Protein AF-0000000080697663 (afdb_homodimer)

Radius of gyration: 27.08 Å; Cα contacts (8 Å, |Δi|>4): 1564; chains: 2; bounding box: 66×69×66 Å

pLDDT: mean 91.9, std 8.06, range [29.05, 97.81]

InterPro domains:
  IPR003439 ABC transporter-like, ATP-binding domain [PF00005] (24-165)
  IPR003439 ABC transporter-like, ATP-binding domain [PS50893] (8-238)
  IPR003593 AAA+ ATPase domain [SM00382] (32-215)
  IPR008995 Molybdate/tungstate binding, C-terminal [SSF50331] (243-348)
  IPR013611 Transport-associated OB, type 2 [PF08402] (277-327)
  IPR015853 ABC transporter, ferric cation import, FbpC [cd03259] (8-218)
  IPR017871 ABC transporter-like, conserved site [PS00211] (138-152)
  IPR027417 P-loop containing nucleoside triphosphate hydrolase [G3DSA:3.40.50.300] (1-223)
  IPR027417 P-loop containing nucleoside triphosphate hydrolase [SSF52540] (8-246)
  IPR050093 ABC Transporter, Small Molecule Importer [PTHR42781] (4-334)

Secondary structure (DSSP, 8-state):
---TTEEEEEEEEEEEETTEEEEEEEEEEEETT-EEEEE--TTSSHHHHHHHHHTSS--SEEEEEETTEE-TT--GGGTTEEEE-TTTT--TTSBHHHHHHHHHHHTT--HHHHHHHHHHHHHHTT-TT-TT-BGGGS-HHHHHHHHHHHHHTT--SEEEEESTTTTS-HHHHHHHHHHHHHHHHHHT-EEEEEES-HHHHHHH-SEEEEEETTEEEEEE-HHHHHHS-SBHHHHHHHS--EEEEEEEETTEEEETTEEEE-TTGGGG-PPSEEEEEEE-GGGEEEESS--GGGEEEEEEEEE-SSSEEEEEEETTEEEEEEE-GGG--TT--EEEEEE-GGGEEEEETTSB----/---TTEEEEEEEEEEEETTEEEEEEEEEEEETT-EEEEE--TTSSHHHHHHHHHTSS--SEEEEEETTEE-TT--GGGTTEEEE-TTTT--TTSBHHHHHHHHHHHTT--HHHHHHHHHHHHHHTT-TT-TT-BGGGS-HHHHHHHHHHHHHTT--SEEEEESTTTTS-HHHHHHHHHHHHHHHHHHT-EEEEEES-HHHHHHH-SEEEEEETTEEEEEE-HHHHHHS-SBHHHHHHHS--EEEEEEEETTEEEETTEEEE-TTGGGG---SEEEEEEE-GGGEEEESS--GGGEEEEEEEEE-SSSEEEEEEETTEEEEEEE-GGG--TT--EEEEEE-GGGEEEEETTSB----

Structure (mmCIF, N/CA/C/O backbone):
data_AF-0000000080697663-model_v1
#
loop_
_entity.id
_entity.type
_entity.pdbx_description
1 polymer 'ABC transporter, ATP-binding protein'
#
loop_
_atom_site.group_PDB
_atom_site.id
_atom_site.type_symbol
_atom_site.label_atom_id
_atom_site.label_alt_id
_atom_site.label_comp_id
_atom_site.label_asym_id
_atom_site.label_entity_id
_atom_site.label_seq_id
_atom_site.pdbx_PDB_ins_code
_atom_site.Cartn_x
_atom_site.Cartn_y
_atom_site.Cartn_z
_atom_site.occupancy
_atom_site.B_iso_or_equiv
_atom_site.auth_seq_id
_atom_site.auth_comp_id
_atom_site.auth_asym_id
_atom_site.auth_atom_id
_atom_site.pdbx_PDB_model_num
ATOM 1 N N . MET A 1 1 ? 0.959 31.594 24.047 1 29.27 1 MET A N 1
ATOM 2 C CA . MET A 1 1 ? 1.292 32.094 22.719 1 29.27 1 MET A CA 1
ATOM 3 C C . MET A 1 1 ? 0.349 31.531 21.672 1 29.27 1 MET A C 1
ATOM 5 O O . MET A 1 1 ? 0.361 30.328 21.406 1 29.27 1 MET A O 1
ATOM 9 N N . GLN A 1 2 ? -0.868 31.859 21.656 1 39.97 2 GLN A N 1
ATOM 10 C CA . GLN A 1 2 ? -1.987 31.656 20.75 1 39.97 2 GLN A CA 1
ATOM 11 C C . GLN A 1 2 ? -1.514 31.625 19.297 1 39.97 2 GLN A C 1
ATOM 13 O O . GLN A 1 2 ? -0.985 32.625 18.797 1 39.97 2 GLN A O 1
ATOM 18 N N . ASN A 1 3 ? -0.939 30.609 18.859 1 46.53 3 ASN A N 1
ATOM 19 C CA . ASN A 1 3 ? -0.309 30.609 17.547 1 46.53 3 ASN A CA 1
ATOM 20 C C . ASN A 1 3 ? -1.198 31.266 16.5 1 46.53 3 ASN A C 1
ATOM 22 O O . ASN A 1 3 ? -2.23 30.719 16.109 1 46.53 3 ASN A O 1
ATOM 26 N N . GLU A 1 4 ? -1.3 32.562 16.516 1 53.34 4 GLU A N 1
ATOM 27 C CA . GLU A 1 4 ? -1.94 33.469 15.578 1 53.34 4 GLU A CA 1
ATOM 28 C C . GLU A 1 4 ? -2.043 32.875 14.188 1 53.34 4 GLU A C 1
ATOM 30 O O . GLU A 1 4 ? -2.943 33.188 13.414 1 53.34 4 GLU A O 1
ATOM 35 N N . GLN A 1 5 ? -1.287 31.797 13.875 1 70 5 GLN A N 1
ATOM 36 C CA . GLN A 1 5 ? -1.216 31.281 12.508 1 70 5 GLN A CA 1
ATOM 37 C C . GLN A 1 5 ? -1.986 29.984 12.367 1 70 5 GLN A C 1
ATOM 39 O O . GLN A 1 5 ? -2.182 29.484 11.258 1 70 5 GLN A O 1
ATOM 44 N N . ALA A 1 6 ? -2.652 29.609 13.461 1 86.56 6 ALA A N 1
ATOM 45 C CA . ALA A 1 6 ? -3.391 28.344 13.367 1 86.56 6 ALA A CA 1
ATOM 46 C C . ALA A 1 6 ? -4.824 28.594 12.898 1 86.56 6 ALA A C 1
ATOM 48 O O . ALA A 1 6 ? -5.496 29.5 13.391 1 86.56 6 ALA A O 1
ATOM 49 N N . PHE A 1 7 ? -5.211 27.922 11.945 1 93.06 7 PHE A N 1
ATOM 50 C CA . PHE A 1 7 ? -6.527 28.062 11.328 1 93.06 7 PHE A CA 1
ATOM 51 C C . PHE A 1 7 ? -7.527 27.109 11.977 1 93.06 7 PHE A C 1
ATOM 53 O O . PHE A 1 7 ? -8.68 27.469 12.211 1 93.06 7 PHE A O 1
ATOM 60 N N . LEU A 1 8 ? -7.125 25.922 12.305 1 95.25 8 LEU A N 1
ATOM 61 C CA . LEU A 1 8 ? -7.895 24.906 13.023 1 95.25 8 LEU A CA 1
ATOM 62 C C . LEU A 1 8 ? -7.199 24.516 14.32 1 95.25 8 LEU A C 1
ATOM 64 O O . LEU A 1 8 ? -6.023 24.141 14.312 1 95.25 8 LEU A O 1
ATOM 68 N N . VAL A 1 9 ? -7.988 24.672 15.445 1 96.19 9 VAL A N 1
ATOM 69 C CA . VAL A 1 9 ? -7.367 24.406 16.734 1 96.19 9 VAL A CA 1
ATOM 70 C C . VAL A 1 9 ? -8.281 23.531 17.594 1 96.19 9 VAL A C 1
ATOM 72 O O . VAL A 1 9 ? -9.469 23.828 17.75 1 96.19 9 VAL A O 1
ATOM 75 N N . LEU A 1 10 ? -7.801 22.438 17.984 1 96.31 10 LEU A N 1
ATOM 76 C CA . LEU A 1 10 ? -8.398 21.656 19.047 1 96.31 10 LEU A CA 1
ATOM 77 C C . LEU A 1 10 ? -7.676 21.891 20.375 1 96.31 10 LEU A C 1
ATOM 79 O O . LEU A 1 10 ? -6.469 21.656 20.469 1 96.31 10 LEU A O 1
ATOM 83 N N . LYS A 1 11 ? -8.414 22.344 21.344 1 96.5 11 LYS A N 1
ATOM 84 C CA . LYS A 1 11 ? -7.844 22.672 22.656 1 96.5 11 LYS A CA 1
ATOM 85 C C . LYS A 1 11 ? -8.305 21.688 23.719 1 96.5 11 LYS A C 1
ATOM 87 O O . LYS A 1 11 ? -9.461 21.734 24.141 1 96.5 11 LYS A O 1
ATOM 92 N N . ASP A 1 12 ? -7.387 20.906 24.172 1 96.69 12 ASP A N 1
ATOM 93 C CA . ASP A 1 12 ? -7.613 19.984 25.281 1 96.69 12 ASP A CA 1
ATOM 94 C C . ASP A 1 12 ? -8.867 19.141 25.031 1 96.69 12 ASP A C 1
ATOM 96 O O . ASP A 1 12 ? -9.734 19.062 25.906 1 96.69 12 ASP A O 1
ATOM 100 N N . VAL A 1 13 ? -8.953 18.594 23.938 1 96.38 13 VAL A N 1
ATOM 101 C CA . VAL A 1 13 ? -10.156 17.891 23.531 1 96.38 13 VAL A CA 1
ATOM 102 C C . VAL A 1 13 ? -10.109 16.453 24.016 1 96.38 13 VAL A C 1
ATOM 104 O O . VAL A 1 13 ? -9.094 15.773 23.875 1 96.38 13 VAL A O 1
ATOM 107 N N . THR A 1 14 ? -11.156 16.031 24.641 1 96.94 14 THR A N 1
ATOM 108 C CA . THR A 1 14 ? -11.344 14.656 25.078 1 96.94 14 THR A CA 1
ATOM 109 C C . THR A 1 14 ? -12.648 14.086 24.516 1 96.94 14 THR A C 1
ATOM 111 O O . THR A 1 14 ? -13.656 14.789 24.453 1 96.94 14 THR A O 1
ATOM 114 N N . LYS A 1 15 ? -12.602 12.875 24.016 1 96.5 15 LYS A N 1
ATOM 115 C CA . LYS A 1 15 ? -13.797 12.172 23.562 1 96.5 15 LYS A CA 1
ATOM 116 C C . LYS A 1 15 ? -13.867 10.766 24.156 1 96.5 15 LYS A C 1
ATOM 118 O O . LYS A 1 15 ? -12.93 9.977 24 1 96.5 15 LYS A O 1
ATOM 123 N N . SER A 1 16 ? -14.883 10.531 24.812 1 94.88 16 SER A N 1
ATOM 124 C CA . SER A 1 16 ? -15.156 9.211 25.375 1 94.88 16 SER A CA 1
ATOM 125 C C . SER A 1 16 ? -16.484 8.656 24.875 1 94.88 16 SER A C 1
ATOM 127 O O . SER A 1 16 ? -17.422 9.406 24.641 1 94.88 16 SER A O 1
ATOM 129 N N . PHE A 1 17 ? -16.453 7.406 24.625 1 91 17 PHE A N 1
ATOM 130 C CA . PHE A 1 17 ? -17.672 6.66 24.375 1 91 17 PHE A CA 1
ATOM 131 C C . PHE A 1 17 ? -17.984 5.723 25.547 1 91 17 PHE A C 1
ATOM 133 O O . PHE A 1 17 ? -17.344 4.68 25.688 1 91 17 PHE A O 1
ATOM 140 N N . GLY A 1 18 ? -18.906 6.07 26.266 1 90.19 18 GLY A N 1
ATOM 141 C CA . GLY A 1 18 ? -19.094 5.344 27.516 1 90.19 18 GLY A CA 1
ATOM 142 C C . GLY A 1 18 ? -17.891 5.438 28.438 1 90.19 18 GLY A C 1
ATOM 143 O O . GLY A 1 18 ? -17.453 6.539 28.781 1 90.19 18 GLY A O 1
ATOM 144 N N . LYS A 1 19 ? -17.375 4.23 28.703 1 89.06 19 LYS A N 1
ATOM 145 C CA . LYS A 1 19 ? -16.234 4.184 29.625 1 89.06 19 LYS A CA 1
ATOM 146 C C . LYS A 1 19 ? -14.914 4.207 28.859 1 89.06 19 LYS A C 1
ATOM 148 O O . LYS A 1 19 ? -13.852 4.367 29.469 1 89.06 19 LYS A O 1
ATOM 153 N N . THR A 1 20 ? -14.969 4.18 27.609 1 88.75 20 THR A N 1
ATOM 154 C CA . THR A 1 20 ? -13.742 4.086 26.812 1 88.75 20 THR A CA 1
ATOM 155 C C . THR A 1 20 ? -13.305 5.465 26.328 1 88.75 20 THR A C 1
ATOM 157 O O . THR A 1 20 ? -14.055 6.145 25.625 1 88.75 20 THR A O 1
ATOM 160 N N . VAL A 1 21 ? -12.148 5.871 26.75 1 91.94 21 VAL A N 1
ATOM 161 C CA . VAL A 1 21 ? -11.578 7.133 26.281 1 91.94 21 VAL A CA 1
ATOM 162 C C . VAL A 1 21 ? -10.852 6.914 24.969 1 91.94 21 VAL A C 1
ATOM 164 O O . VAL A 1 21 ? -9.875 6.168 24.906 1 91.94 21 VAL A O 1
ATOM 167 N N . VAL A 1 22 ? -11.297 7.562 23.906 1 91.12 22 VAL A N 1
ATOM 168 C CA . VAL A 1 22 ? -10.734 7.387 22.578 1 91.12 22 VAL A CA 1
ATOM 169 C C . VAL A 1 22 ? -9.727 8.5 22.297 1 91.12 22 VAL A C 1
ATOM 171 O O . VAL A 1 22 ? -8.68 8.258 21.688 1 91.12 22 VAL A O 1
ATOM 174 N N . ILE A 1 23 ? -10.094 9.68 22.641 1 94.56 23 ILE A N 1
ATOM 175 C CA . ILE A 1 23 ? -9.211 10.836 22.547 1 94.56 23 ILE A CA 1
ATOM 176 C C . ILE A 1 23 ? -8.961 11.406 23.938 1 94.56 23 ILE A C 1
ATOM 178 O O . ILE A 1 23 ? -9.898 11.664 24.688 1 94.56 23 ILE A O 1
ATOM 182 N N . ASP A 1 24 ? -7.672 11.547 24.25 1 94.69 24 ASP A N 1
ATOM 183 C CA . ASP A 1 24 ? -7.309 11.922 25.609 1 94.69 24 ASP A CA 1
ATOM 184 C C . ASP A 1 24 ? -6.547 13.242 25.641 1 94.69 24 ASP A C 1
ATOM 186 O O . ASP A 1 24 ? -5.332 13.273 25.438 1 94.69 24 ASP A O 1
ATOM 190 N N . HIS A 1 25 ? -7.234 14.375 26 1 94.31 25 HIS A N 1
ATOM 191 C CA . HIS A 1 25 ? -6.668 15.711 26.172 1 94.31 25 HIS A CA 1
ATOM 192 C C . HIS A 1 25 ? -5.773 16.094 25 1 94.31 25 HIS A C 1
ATOM 194 O O . HIS A 1 25 ? -4.605 16.438 25.203 1 94.31 25 HIS A O 1
ATOM 200 N N . LEU A 1 26 ? -6.363 16.078 23.859 1 94.56 26 LEU A N 1
ATOM 201 C CA . LEU A 1 26 ? -5.613 16.297 22.625 1 94.56 26 LEU A CA 1
ATOM 202 C C . LEU A 1 26 ? -5.551 17.781 22.281 1 94.56 26 LEU A C 1
ATOM 204 O O . LEU A 1 26 ? -6.566 18.484 22.328 1 94.56 26 LEU A O 1
ATOM 208 N N . ASP A 1 27 ? -4.332 18.281 22.062 1 95.12 27 ASP A N 1
ATOM 209 C CA . ASP A 1 27 ? -4.086 19.609 21.5 1 95.12 27 ASP A CA 1
ATOM 210 C C . ASP A 1 27 ? -3.555 19.516 20.078 1 95.12 27 ASP A C 1
ATOM 212 O O . ASP A 1 27 ? -2.529 18.875 19.828 1 95.12 27 ASP A O 1
ATOM 216 N N . LEU A 1 28 ? -4.293 20.156 19.203 1 94.12 28 LEU A N 1
ATOM 217 C CA . LEU A 1 28 ? -3.916 20.094 17.797 1 94.12 28 LEU A CA 1
ATOM 218 C C . LEU A 1 28 ? -4.102 21.453 17.125 1 94.12 28 LEU A C 1
ATOM 220 O O . LEU A 1 28 ? -5.09 22.141 17.375 1 94.12 28 LEU A O 1
ATOM 224 N N . ALA A 1 29 ? -3.141 21.859 16.344 1 94.5 29 ALA A N 1
ATOM 225 C CA . ALA A 1 29 ? -3.223 23.094 15.586 1 94.5 29 ALA A CA 1
ATOM 226 C C . ALA A 1 29 ? -2.785 22.875 14.141 1 94.5 29 ALA A C 1
ATOM 228 O O . ALA A 1 29 ? -1.763 22.234 13.883 1 94.5 29 ALA A O 1
ATOM 229 N N . ILE A 1 30 ? -3.594 23.375 13.258 1 95 30 ILE A N 1
ATOM 230 C CA . ILE A 1 30 ? -3.301 23.312 11.836 1 95 30 ILE A CA 1
ATOM 231 C C . ILE A 1 30 ? -3.205 24.719 11.266 1 95 30 ILE A C 1
ATOM 233 O O . ILE A 1 30 ? -4.078 25.562 11.516 1 95 30 ILE A O 1
ATOM 237 N N . GLU A 1 31 ? -2.164 24.938 10.477 1 95 31 GLU A N 1
ATOM 238 C CA . GLU A 1 31 ? -1.932 26.266 9.898 1 95 31 GLU A CA 1
ATOM 239 C C . GLU A 1 31 ? -2.781 26.484 8.656 1 95 31 GLU A C 1
ATOM 241 O O . GLU A 1 31 ? -3.084 25.531 7.93 1 95 31 GLU A O 1
ATOM 246 N N . ARG A 1 32 ? -3.055 27.719 8.43 1 94.88 32 ARG A N 1
ATOM 247 C CA . ARG A 1 32 ? -3.852 28.094 7.266 1 94.88 32 ARG A CA 1
ATOM 248 C C . ARG A 1 32 ? -3.143 27.719 5.973 1 94.88 32 ARG A C 1
ATOM 250 O O . ARG A 1 32 ? -1.932 27.906 5.844 1 94.88 32 ARG A O 1
ATOM 257 N N . GLY A 1 33 ? -3.855 27.094 5.125 1 94.88 33 GLY A N 1
ATOM 258 C CA . GLY A 1 33 ? -3.369 26.828 3.779 1 94.88 33 GLY A CA 1
ATOM 259 C C . GLY A 1 33 ? -2.416 25.656 3.713 1 94.88 33 GLY A C 1
ATOM 260 O O . GLY A 1 33 ? -1.764 25.422 2.691 1 94.88 33 GLY A O 1
ATOM 261 N N . THR A 1 34 ? -2.369 24.859 4.793 1 95.88 34 THR A N 1
ATOM 262 C CA . THR A 1 34 ? -1.441 23.734 4.816 1 95.88 34 THR A CA 1
ATOM 263 C C . THR A 1 34 ? -2.197 22.406 4.777 1 95.88 34 THR A C 1
ATOM 265 O O . THR A 1 34 ? -3.402 22.375 5.035 1 95.88 34 THR A O 1
ATOM 268 N N . MET A 1 35 ? -1.467 21.422 4.336 1 96.81 35 MET A N 1
ATOM 269 C CA . MET A 1 35 ? -1.946 20.031 4.395 1 96.81 35 MET A CA 1
ATOM 270 C C . MET A 1 35 ? -1.342 19.297 5.582 1 96.81 35 MET A C 1
ATOM 272 O O . MET A 1 35 ? -0.139 19.031 5.609 1 96.81 35 MET A O 1
ATOM 276 N N . THR A 1 36 ? -2.188 19.031 6.555 1 97.06 36 THR A N 1
ATOM 277 C CA . THR A 1 36 ? -1.752 18.25 7.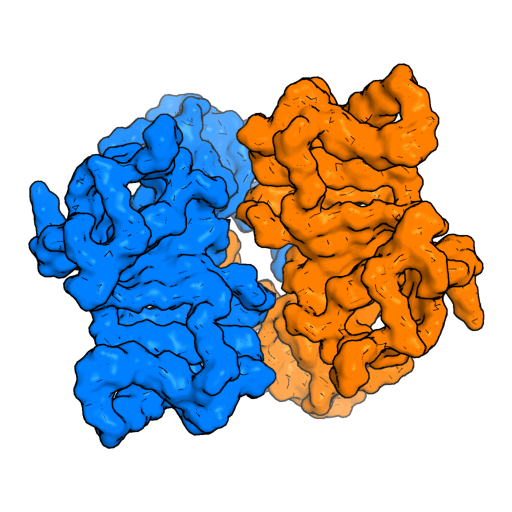715 1 97.06 36 THR A CA 1
ATOM 278 C C . THR A 1 36 ? -2.35 16.859 7.688 1 97.06 36 THR A C 1
ATOM 280 O O . THR A 1 36 ? -3.549 16.688 7.453 1 97.06 36 THR A O 1
ATOM 283 N N . THR A 1 37 ? -1.52 15.844 7.914 1 97.06 37 THR A N 1
ATOM 284 C CA . THR A 1 37 ? -1.982 14.461 7.895 1 97.06 37 THR A CA 1
ATOM 285 C C . THR A 1 37 ? -1.976 13.867 9.305 1 97.06 37 THR A C 1
ATOM 287 O O . THR A 1 37 ? -1.004 14.031 10.039 1 97.06 37 THR A O 1
ATOM 290 N N . LEU A 1 38 ? -3.076 13.344 9.648 1 96.06 38 LEU A N 1
ATOM 291 C CA . LEU A 1 38 ? -3.152 12.492 10.828 1 96.06 38 LEU A CA 1
ATOM 292 C C . LEU A 1 38 ? -2.848 11.047 10.477 1 96.06 38 LEU A C 1
ATOM 294 O O . LEU A 1 38 ? -3.594 10.414 9.719 1 96.06 38 LEU A O 1
ATOM 298 N N . LEU A 1 39 ? -1.773 10.586 11.023 1 94.25 39 LEU A N 1
ATOM 299 C CA . LEU A 1 39 ? -1.293 9.234 10.742 1 94.25 39 LEU A CA 1
ATOM 300 C C . LEU A 1 39 ? -1.268 8.391 12.016 1 94.25 39 LEU A C 1
ATOM 302 O O . LEU A 1 39 ? -0.944 8.898 13.094 1 94.25 39 LEU A O 1
ATOM 306 N N . GLY A 1 40 ? -1.616 7.164 11.922 1 89.56 40 GLY A N 1
ATOM 307 C CA . GLY A 1 40 ? -1.618 6.254 13.055 1 89.56 40 GLY A CA 1
ATOM 308 C C . GLY A 1 40 ? -2.232 4.902 12.742 1 89.56 40 GLY A C 1
ATOM 309 O O . GLY A 1 40 ? -2.83 4.723 11.68 1 89.56 40 GLY A O 1
ATOM 310 N N . PRO A 1 41 ? -2.02 3.99 13.672 1 84.44 41 PRO A N 1
ATOM 311 C CA . PRO A 1 41 ? -2.613 2.664 13.484 1 84.44 41 PRO A CA 1
ATOM 312 C C . PRO A 1 41 ? -4.141 2.691 13.508 1 84.44 41 PRO A C 1
ATOM 314 O O . PRO A 1 41 ? -4.734 3.699 13.898 1 84.44 41 PRO A O 1
ATOM 317 N N . SER A 1 42 ? -4.676 1.622 13.031 1 77.25 42 SER A N 1
ATOM 318 C CA . SER A 1 42 ? -6.133 1.515 13.062 1 77.25 42 SER A CA 1
ATOM 319 C C . SER A 1 42 ? -6.66 1.6 14.492 1 77.25 42 SER A C 1
ATOM 321 O O . SER A 1 42 ? -6.074 1.019 15.406 1 77.25 42 SER A O 1
ATOM 323 N N . GLY A 1 43 ? -7.648 2.361 14.711 1 77.31 43 GLY A N 1
ATOM 324 C CA . GLY A 1 43 ? -8.32 2.42 16 1 77.31 43 GLY A CA 1
ATOM 325 C C . GLY A 1 43 ? -7.719 3.453 16.938 1 77.31 43 GLY A C 1
ATOM 326 O O . GLY A 1 43 ? -8.156 3.586 18.078 1 77.31 43 GLY A O 1
ATOM 327 N N . CYS A 1 44 ? -6.762 4.211 16.453 1 85 44 CYS A N 1
ATOM 328 C CA . CYS A 1 44 ? -6.09 5.117 17.375 1 85 44 CYS A CA 1
ATOM 329 C C . CYS A 1 44 ? -6.883 6.406 17.547 1 85 44 CYS A C 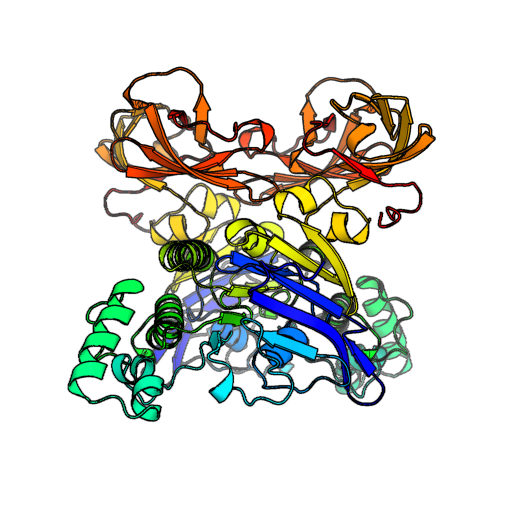1
ATOM 331 O O . CYS A 1 44 ? -6.523 7.258 18.375 1 85 44 CYS A O 1
ATOM 333 N N . GLY A 1 45 ? -7.941 6.633 16.703 1 89.5 45 GLY A N 1
ATOM 334 C CA . GLY A 1 45 ? -8.82 7.77 16.953 1 89.5 45 GLY A CA 1
ATOM 335 C C . GLY A 1 45 ? -8.812 8.781 15.812 1 89.5 45 GLY A C 1
ATOM 336 O O . GLY A 1 45 ? -9.391 9.859 15.938 1 89.5 45 GLY A O 1
ATOM 337 N N . LYS A 1 46 ? -8.156 8.539 14.719 1 92.12 46 LYS A N 1
ATOM 338 C CA . LYS A 1 46 ? -8.023 9.484 13.609 1 92.12 46 LYS A CA 1
ATOM 339 C C . LYS A 1 46 ? -9.391 9.906 13.078 1 92.12 46 LYS A C 1
ATOM 341 O O . LYS A 1 46 ? -9.664 11.102 12.945 1 92.12 46 LYS A O 1
ATOM 346 N N . THR A 1 47 ? -10.25 8.906 12.867 1 88.19 47 THR A N 1
ATOM 347 C CA . THR A 1 47 ? -11.586 9.18 12.344 1 88.19 47 THR A CA 1
ATOM 348 C C . THR A 1 47 ? -12.422 9.938 13.375 1 88.19 47 THR A C 1
ATOM 350 O O . THR A 1 47 ? -13.227 10.805 13.008 1 88.19 47 THR A O 1
ATOM 353 N N . THR A 1 48 ? -12.25 9.641 14.602 1 93.06 48 THR A N 1
ATOM 354 C CA . THR A 1 48 ? -12.953 10.359 15.656 1 93.06 48 THR A CA 1
ATOM 355 C C . THR A 1 48 ? -12.578 11.844 15.641 1 93.06 48 THR A C 1
ATOM 357 O O . THR A 1 48 ? -13.445 12.711 15.734 1 93.06 48 THR A O 1
ATOM 360 N N . ILE A 1 49 ? -11.336 12.094 15.469 1 94.69 49 ILE A N 1
ATOM 361 C CA . ILE A 1 49 ? -10.875 13.477 15.406 1 94.69 49 ILE A CA 1
ATOM 362 C C . ILE A 1 49 ? -11.5 14.172 14.195 1 94.69 49 ILE A C 1
ATOM 364 O O . ILE A 1 49 ? -11.977 15.305 14.305 1 94.69 49 ILE A O 1
ATOM 368 N N . LEU A 1 50 ? -11.484 13.492 13.094 1 94.44 50 LEU A N 1
ATOM 369 C CA . LEU A 1 50 ? -12.062 14.055 11.875 1 94.44 50 LEU A CA 1
ATOM 370 C C . LEU A 1 50 ? -13.539 14.375 12.078 1 94.44 50 LEU A C 1
ATOM 372 O O . LEU A 1 50 ? -14.008 15.445 11.672 1 94.44 50 LEU A O 1
ATOM 376 N N . ARG A 1 51 ? -14.266 13.562 12.75 1 93.69 51 ARG A N 1
ATOM 377 C CA . ARG A 1 51 ? -15.688 13.766 13 1 93.69 51 ARG A CA 1
ATOM 378 C C . ARG A 1 51 ? -15.914 14.891 14 1 93.69 51 ARG A C 1
ATOM 380 O O . ARG A 1 51 ? -16.906 15.625 13.898 1 93.69 51 ARG A O 1
ATOM 387 N N . LEU A 1 52 ? -15.039 14.992 14.93 1 95.38 52 LEU A N 1
ATOM 388 C CA . LEU A 1 52 ? -15.102 16.109 15.867 1 95.38 52 LEU A CA 1
ATOM 389 C C . LEU A 1 52 ? -14.922 17.438 15.148 1 95.38 52 LEU A C 1
ATOM 391 O O . LEU A 1 52 ? -15.695 18.375 15.375 1 95.38 52 LEU A O 1
ATOM 395 N N . VAL A 1 53 ? -13.961 17.469 14.258 1 95.44 53 VAL A N 1
ATOM 396 C CA . VAL A 1 53 ? -13.68 18.672 13.5 1 95.44 53 VAL A CA 1
ATOM 397 C C . VAL A 1 53 ? -14.859 19 12.594 1 95.44 53 VAL A C 1
ATOM 399 O O . VAL A 1 53 ? -15.273 20.172 12.492 1 95.44 53 VAL A O 1
ATOM 402 N N . ALA A 1 54 ? -15.43 18 12.008 1 93.81 54 ALA A N 1
ATOM 403 C CA . ALA A 1 54 ? -16.531 18.172 11.062 1 93.81 54 ALA A CA 1
ATOM 404 C C . ALA A 1 54 ? -17.828 18.547 11.789 1 93.81 54 ALA A C 1
ATOM 406 O O . ALA A 1 54 ? -18.75 19.078 11.172 1 93.81 54 ALA A O 1
ATOM 407 N N . GLY A 1 55 ? -17.922 18.203 13.047 1 93.62 55 GLY A N 1
ATOM 408 C CA . GLY A 1 55 ? -19.141 18.453 13.805 1 93.62 55 GLY A CA 1
ATOM 409 C C . GLY A 1 55 ? -20.109 17.297 13.773 1 93.62 55 GLY A C 1
ATOM 410 O O . GLY A 1 55 ? -21.266 17.438 14.164 1 93.62 55 GLY A O 1
ATOM 411 N N . LEU A 1 56 ? -19.656 16.156 13.328 1 92.62 56 LEU A N 1
ATOM 412 C CA . LEU A 1 56 ? -20.469 14.93 13.297 1 92.62 56 LEU A CA 1
ATOM 413 C C . LEU A 1 56 ? -20.438 14.234 14.656 1 92.62 56 LEU A C 1
ATOM 415 O O . LEU A 1 56 ? -21.266 13.352 14.922 1 92.62 56 LEU A O 1
ATOM 419 N N . GLU A 1 57 ? -19.484 14.609 15.477 1 92.44 57 GLU A N 1
ATOM 420 C CA . GLU A 1 57 ? -19.344 14.156 16.859 1 92.44 57 GLU A CA 1
ATOM 421 C C . GLU A 1 57 ? -19.031 15.32 17.781 1 92.44 57 GLU A C 1
ATOM 423 O O . GLU A 1 57 ? -18.375 16.281 17.391 1 92.44 57 GLU A O 1
ATOM 428 N N . SER A 1 58 ? -19.578 15.234 19 1 94.69 58 SER A N 1
ATOM 429 C CA . SER A 1 58 ? -19.266 16.266 20 1 94.69 58 SER A CA 1
ATOM 430 C C . SER A 1 58 ? -18.203 15.781 20.969 1 94.69 58 SER A C 1
ATOM 432 O O . SER A 1 58 ? -18.188 14.625 21.391 1 94.69 58 SER A O 1
ATOM 434 N N . PRO A 1 59 ? -17.328 16.656 21.281 1 96.5 59 PRO A N 1
ATOM 435 C CA . PRO A 1 59 ? -16.328 16.281 22.281 1 96.5 59 PRO A CA 1
ATOM 436 C C . PRO A 1 59 ? -16.938 16.125 23.688 1 96.5 59 PRO A C 1
ATOM 438 O O . PRO A 1 59 ? -17.953 16.734 23.984 1 96.5 59 PRO A O 1
ATOM 441 N N . THR A 1 60 ? -16.312 15.234 24.453 1 96.62 60 THR A N 1
ATOM 442 C CA . THR A 1 60 ? -16.672 15.109 25.859 1 96.62 60 THR A CA 1
ATOM 443 C C . THR A 1 60 ? -16.219 16.344 26.656 1 96.62 60 THR A C 1
ATOM 445 O O . THR A 1 60 ? -16.938 16.844 27.5 1 96.62 60 THR A O 1
ATOM 448 N N . SER A 1 61 ? -15.086 16.781 26.375 1 96.88 61 SER A N 1
ATOM 449 C CA . SER A 1 61 ? -14.555 18.031 26.922 1 96.88 61 SER A CA 1
ATOM 450 C C . SER A 1 61 ? -13.57 18.688 25.953 1 96.88 61 SER A C 1
ATOM 452 O O . SER A 1 61 ? -13.102 18.047 25.016 1 96.88 61 SER A O 1
ATOM 454 N N . GLY A 1 62 ? -13.344 19.953 26.172 1 97.12 62 GLY A N 1
ATOM 455 C CA . GLY A 1 62 ? -12.445 20.703 25.312 1 97.12 62 GLY A CA 1
ATOM 456 C C . GLY A 1 62 ? -13.164 21.594 24.328 1 97.12 62 GLY A C 1
ATOM 457 O O . GLY A 1 62 ? -14.383 21.75 24.391 1 97.12 62 GLY A O 1
ATOM 458 N N . GLN A 1 63 ? -12.32 22.25 23.453 1 97.44 63 GLN A N 1
ATOM 459 C CA . GLN A 1 63 ? -12.891 23.203 22.5 1 97.44 63 GLN A CA 1
ATOM 460 C C . GLN A 1 63 ? -12.266 23.047 21.125 1 97.44 63 GLN A C 1
ATOM 462 O O . GLN A 1 63 ? -11.125 22.594 21 1 97.44 63 GLN A O 1
ATOM 467 N N . ILE A 1 64 ? -13.031 23.422 20.172 1 96.44 64 ILE A N 1
ATOM 468 C CA . ILE A 1 64 ? -12.586 23.406 18.781 1 96.44 64 ILE A CA 1
ATOM 469 C C . ILE A 1 64 ? -12.789 24.797 18.156 1 96.44 64 ILE A C 1
ATOM 471 O O . ILE A 1 64 ? -13.867 25.375 18.281 1 96.44 64 ILE A O 1
ATOM 475 N N . TYR A 1 65 ? -11.742 25.266 17.531 1 96.06 65 TYR A N 1
ATOM 476 C CA . TYR A 1 65 ? -11.789 26.578 16.891 1 96.06 65 TYR A CA 1
ATOM 477 C C . TYR A 1 65 ? -11.453 26.453 15.398 1 96.06 65 TYR A C 1
ATOM 479 O O . TYR A 1 65 ? -10.562 25.688 15.016 1 96.06 65 TYR A O 1
ATOM 487 N N . ILE A 1 66 ? -12.18 27.156 14.594 1 94.5 66 ILE A N 1
ATOM 488 C CA . ILE A 1 66 ? -11.898 27.297 13.172 1 94.5 66 ILE A CA 1
ATOM 489 C C . ILE A 1 66 ? -11.859 28.781 12.805 1 94.5 66 ILE A C 1
ATOM 491 O O . ILE A 1 66 ? -12.82 29.516 13.047 1 94.5 66 ILE A O 1
ATOM 495 N N . ASP A 1 67 ? -10.773 29.156 12.266 1 92.94 67 ASP A N 1
ATOM 496 C CA . ASP A 1 67 ? -10.594 30.562 11.898 1 92.94 67 ASP A CA 1
ATOM 497 C C . ASP A 1 67 ? -10.867 31.469 13.094 1 92.94 67 ASP A C 1
ATOM 499 O O . ASP A 1 67 ? -11.57 32.469 12.961 1 92.94 67 ASP A O 1
ATOM 503 N N . GLY A 1 68 ? -10.484 30.984 14.227 1 92.12 68 GLY A N 1
ATOM 504 C CA . GLY A 1 68 ? -10.586 31.797 15.43 1 92.12 68 GLY A CA 1
ATOM 505 C C . GLY A 1 68 ? -11.953 31.719 16.078 1 92.12 68 GLY A C 1
ATOM 506 O O . GLY A 1 68 ? -12.148 32.219 17.188 1 92.12 68 GLY A O 1
ATOM 507 N N . GLU A 1 69 ? -12.883 31.125 15.438 1 94.06 69 GLU A N 1
ATOM 508 C CA . GLU A 1 69 ? -14.242 31.016 15.961 1 94.06 69 GLU A CA 1
ATOM 509 C C . GLU A 1 69 ? -14.461 29.688 16.688 1 94.06 69 GLU A C 1
ATOM 511 O O . GLU A 1 69 ? -14.078 28.641 16.188 1 94.06 69 GLU A O 1
ATOM 516 N N . ASP A 1 70 ? -15.062 29.797 17.844 1 95.88 70 ASP A N 1
ATOM 517 C CA . ASP A 1 70 ? -15.398 28.578 18.594 1 95.88 70 ASP A CA 1
ATOM 518 C C . ASP A 1 70 ? -16.562 27.844 17.938 1 95.88 70 ASP A C 1
ATOM 520 O O . ASP A 1 70 ? -17.688 28.312 17.953 1 95.88 70 ASP A O 1
ATOM 524 N N . VAL A 1 71 ? -16.266 26.656 17.422 1 94.69 71 VAL A N 1
ATOM 525 C CA . VAL A 1 71 ? -17.281 25.906 16.703 1 94.69 71 VAL A CA 1
ATOM 526 C C . VAL A 1 71 ? -17.641 24.641 17.484 1 94.69 71 VAL A C 1
ATOM 528 O O . VAL A 1 71 ? -18.234 23.719 16.938 1 94.69 71 VAL A O 1
ATOM 531 N N . THR A 1 72 ? -17.344 24.562 18.688 1 95.12 72 THR A N 1
ATOM 532 C CA . THR A 1 72 ? -17.5 23.375 19.516 1 95.12 72 THR A CA 1
ATOM 533 C C . THR A 1 72 ? -18.938 22.859 19.469 1 95.12 72 THR A C 1
ATOM 535 O O . THR A 1 72 ? -19.172 21.656 19.406 1 95.12 72 THR A O 1
ATOM 538 N N . LYS A 1 73 ? -19.844 23.766 19.422 1 92.44 73 LYS A N 1
ATOM 539 C CA . LYS A 1 73 ? -21.25 23.391 19.453 1 92.44 73 LYS A CA 1
ATOM 540 C C . LYS A 1 73 ? -21.922 23.656 18.109 1 92.44 73 LYS A C 1
ATOM 542 O O . LYS A 1 73 ? -23.125 23.422 17.969 1 92.44 73 LYS A O 1
ATOM 547 N N . ALA A 1 74 ? -21.109 24.109 17.219 1 90.38 74 ALA A N 1
ATOM 548 C CA . ALA A 1 74 ? -21.672 24.422 15.906 1 90.38 74 ALA A CA 1
ATOM 549 C C . ALA A 1 74 ? -21.953 23.156 15.109 1 90.38 74 ALA A C 1
ATOM 551 O O . ALA A 1 74 ? -21.219 22.172 15.211 1 90.38 74 ALA A O 1
ATOM 552 N N . SER A 1 75 ? -23.016 23.203 14.352 1 87.88 75 SER A N 1
ATOM 553 C CA . SER A 1 75 ? -23.328 22.094 13.453 1 87.88 75 SER A CA 1
ATOM 554 C C . SER A 1 75 ? -22.391 22.078 12.25 1 87.88 75 SER A C 1
ATOM 556 O O . SER A 1 75 ? -21.625 23.031 12.039 1 87.88 75 SER A O 1
ATOM 558 N N . ILE A 1 76 ? -22.406 20.984 11.531 1 84.31 76 ILE A N 1
ATOM 559 C CA . ILE A 1 76 ? -21.531 20.797 10.383 1 84.31 76 ILE A CA 1
ATOM 560 C C . ILE A 1 76 ? -21.812 21.891 9.344 1 84.31 76 ILE A C 1
ATOM 562 O O . ILE A 1 76 ? -20.875 22.391 8.703 1 84.31 76 ILE A O 1
ATOM 566 N N . GLN A 1 77 ? -23 22.328 9.25 1 82 77 GLN A N 1
ATOM 567 C CA . GLN A 1 77 ? -23.406 23.297 8.242 1 82 77 GLN A CA 1
ATOM 568 C C . GLN A 1 77 ? -22.828 24.688 8.555 1 82 77 GLN A C 1
ATOM 570 O O . GLN A 1 77 ? -22.641 25.5 7.648 1 82 77 GLN A O 1
ATOM 575 N N . GLN A 1 78 ? -22.531 24.875 9.773 1 86.38 78 GLN A N 1
ATOM 576 C CA . GLN A 1 78 ? -22.094 26.188 10.203 1 86.38 78 GLN A CA 1
ATOM 577 C C . GLN A 1 78 ? -20.578 26.297 10.219 1 86.38 78 GLN A C 1
ATOM 579 O O . GLN A 1 78 ? -20.031 27.391 10.43 1 86.38 78 GLN A O 1
ATOM 584 N N . ARG A 1 79 ? -19.859 25.219 9.914 1 90.12 79 ARG A N 1
ATOM 585 C CA . ARG A 1 79 ? -18.422 25.203 10.062 1 90.12 79 ARG A CA 1
ATOM 586 C C . ARG A 1 79 ? -17.719 25.469 8.727 1 90.12 79 ARG A C 1
ATOM 588 O O . ARG A 1 79 ? -16.516 25.719 8.688 1 90.12 79 ARG A O 1
ATOM 595 N N . ASP A 1 80 ? -18.484 25.5 7.676 1 89.31 80 ASP A N 1
ATOM 596 C CA . ASP A 1 80 ? -17.938 25.703 6.34 1 89.31 80 ASP A CA 1
ATOM 597 C C . ASP A 1 80 ? -16.828 24.672 6.055 1 89.31 80 ASP A C 1
ATOM 599 O O . ASP A 1 80 ? -15.727 25.047 5.652 1 89.31 80 ASP A O 1
ATOM 603 N N . ILE A 1 81 ? -17.094 23.484 6.328 1 92.62 81 ILE A N 1
ATOM 604 C CA . ILE A 1 81 ? -16.156 22.375 6.105 1 92.62 81 ILE A CA 1
ATOM 605 C C . ILE A 1 81 ? -16.781 21.359 5.16 1 92.62 81 ILE A C 1
ATOM 607 O O . ILE A 1 81 ? -18 21.266 5.039 1 92.62 81 ILE A O 1
ATOM 611 N N . CYS A 1 82 ? -15.945 20.734 4.402 1 93.12 82 CYS A N 1
ATOM 612 C CA . CYS A 1 82 ? -16.375 19.609 3.566 1 93.12 82 CYS A CA 1
ATOM 613 C C . CYS A 1 82 ? -15.523 18.375 3.838 1 93.12 82 CYS A C 1
ATOM 615 O O . CYS A 1 82 ? -14.367 18.484 4.25 1 93.12 82 CYS A O 1
ATOM 617 N N . ILE A 1 83 ? -16.141 17.266 3.666 1 92.88 83 ILE A N 1
ATOM 618 C CA . ILE A 1 83 ? -15.461 15.992 3.906 1 92.88 83 ILE A CA 1
ATOM 619 C C . ILE A 1 83 ? -15.477 15.156 2.631 1 92.88 83 ILE A C 1
ATOM 621 O O . ILE A 1 83 ? -16.5 15.055 1.955 1 92.88 83 ILE A O 1
ATOM 625 N N . VAL A 1 84 ? -14.32 14.695 2.311 1 92 84 VAL A N 1
ATOM 626 C CA . VAL A 1 84 ? -14.211 13.664 1.285 1 92 84 VAL A CA 1
ATOM 627 C C . VAL A 1 84 ? -14.062 12.297 1.945 1 92 84 VAL A C 1
ATOM 629 O O . VAL A 1 84 ? -13.039 12 2.566 1 92 84 VAL A O 1
ATOM 632 N N . PHE A 1 85 ? -15.078 11.445 1.71 1 85.81 85 PHE A N 1
ATOM 633 C CA . PHE A 1 85 ? -15.172 10.164 2.398 1 85.81 85 PHE A CA 1
ATOM 634 C C . PHE A 1 85 ? -14.43 9.078 1.62 1 85.81 85 PHE A C 1
ATOM 636 O O . PHE A 1 85 ? -14.164 9.234 0.428 1 85.81 85 PHE A O 1
ATOM 643 N N . GLN A 1 86 ? -14.25 7.992 2.305 1 80.88 86 GLN A N 1
ATOM 644 C CA . GLN A 1 86 ? -13.594 6.816 1.737 1 80.88 86 GLN A CA 1
ATOM 645 C C . GLN A 1 86 ? -14.422 6.219 0.603 1 80.88 86 GLN A C 1
ATOM 647 O O . GLN A 1 86 ? -13.891 5.883 -0.455 1 80.88 86 GLN A O 1
ATOM 652 N N . SER A 1 87 ? -15.711 6.082 0.756 1 81.75 87 SER A N 1
ATOM 653 C CA . SER A 1 87 ? -16.594 5.492 -0.241 1 81.75 87 SER A CA 1
ATOM 654 C C . SER A 1 87 ? -17.078 6.535 -1.246 1 81.75 87 SER A C 1
ATOM 656 O O . SER A 1 87 ? -17.875 6.234 -2.133 1 81.75 87 SER A O 1
ATOM 658 N N . TYR A 1 88 ? -16.547 7.734 -1.189 1 83.44 88 TYR A N 1
ATOM 659 C CA . TYR A 1 88 ? -16.875 8.859 -2.059 1 83.44 88 TYR A CA 1
ATOM 660 C C . TYR A 1 88 ? -18.266 9.383 -1.785 1 83.44 88 TYR A C 1
ATOM 662 O O . TYR A 1 88 ? -18.531 10.586 -1.89 1 83.44 88 TYR A O 1
ATOM 670 N N . ALA A 1 89 ? -19.203 8.406 -1.407 1 86.06 89 ALA A N 1
ATOM 671 C CA . ALA A 1 89 ? -20.562 8.75 -1.027 1 86.06 89 ALA A CA 1
ATOM 672 C C . ALA A 1 89 ? -21.281 9.516 -2.145 1 86.06 89 ALA A C 1
ATOM 674 O O . ALA A 1 89 ? -21.922 10.531 -1.896 1 86.06 89 ALA A O 1
ATOM 675 N N . LEU A 1 90 ? -21.062 9.094 -3.377 1 92.31 90 LEU A N 1
ATOM 676 C CA . LEU A 1 90 ? -21.734 9.727 -4.508 1 92.31 90 LEU A CA 1
ATOM 677 C C . LEU A 1 90 ? -23.172 9.219 -4.645 1 92.31 90 LEU A C 1
ATOM 679 O O . LEU A 1 90 ? -23.453 8.062 -4.316 1 92.31 90 LEU A O 1
ATOM 683 N N . PHE A 1 91 ? -24.047 10.102 -5.121 1 93.25 91 PHE A N 1
ATOM 684 C CA . PHE A 1 91 ? -25.438 9.719 -5.363 1 93.25 91 PHE A CA 1
ATOM 685 C C . PHE A 1 91 ? -25.578 9.008 -6.703 1 93.25 91 PHE A C 1
ATOM 687 O O . PHE A 1 91 ? -25.484 9.648 -7.758 1 93.25 91 PHE A O 1
ATOM 694 N N . PRO A 1 92 ? -25.906 7.785 -6.641 1 91.75 92 PRO A N 1
ATOM 695 C CA . PRO A 1 92 ? -25.922 7.027 -7.895 1 91.75 92 PRO A CA 1
ATOM 696 C C . PRO A 1 92 ? -27.062 7.445 -8.82 1 91.75 92 PRO A C 1
ATOM 698 O O . PRO A 1 92 ? -26.984 7.242 -10.031 1 91.75 92 PRO A O 1
ATOM 701 N N . HIS A 1 93 ? -28.109 8.062 -8.273 1 93.06 93 HIS A N 1
ATOM 702 C CA . HIS A 1 93 ? -29.297 8.414 -9.047 1 93.06 93 HIS A CA 1
ATOM 703 C C . HIS A 1 93 ? -29.172 9.812 -9.641 1 93.06 93 HIS A C 1
ATOM 705 O O . HIS A 1 93 ? -30.078 10.273 -10.336 1 93.06 93 HIS A O 1
ATOM 711 N N . MET A 1 94 ? -28.109 10.461 -9.375 1 95.75 94 MET A N 1
ATOM 712 C CA . MET A 1 94 ? -27.891 11.812 -9.875 1 95.75 94 MET A CA 1
ATOM 713 C C . MET A 1 94 ? -26.781 11.836 -10.922 1 95.75 94 MET A C 1
ATOM 715 O O . MET A 1 94 ? -25.891 10.984 -10.898 1 95.75 94 MET A O 1
ATOM 719 N N . SER A 1 95 ? -26.969 12.797 -11.781 1 96.56 95 SER A N 1
ATOM 720 C CA . SER A 1 95 ? -25.859 13.031 -12.711 1 96.56 95 SER A CA 1
ATOM 721 C C . SER A 1 95 ? -24.625 13.531 -11.984 1 96.56 95 SER A C 1
ATOM 723 O O . SER A 1 95 ? -24.703 13.938 -10.82 1 96.56 95 SER A O 1
ATOM 725 N N . ILE A 1 96 ? -23.516 13.445 -12.656 1 97 96 ILE A N 1
ATOM 726 C CA . ILE A 1 96 ? -22.281 13.945 -12.086 1 97 96 ILE A CA 1
ATOM 727 C C . ILE A 1 96 ? -22.406 15.438 -11.773 1 97 96 ILE A C 1
ATOM 729 O O . ILE A 1 96 ? -22 15.898 -10.711 1 97 96 ILE A O 1
ATOM 733 N N . ALA A 1 97 ? -23.031 16.125 -12.68 1 97.38 97 ALA A N 1
ATOM 734 C CA . ALA A 1 97 ? -23.25 17.562 -12.469 1 97.38 97 ALA A CA 1
ATOM 735 C C . ALA A 1 97 ? -24.141 17.797 -11.25 1 97.38 97 ALA A C 1
ATOM 737 O O . ALA A 1 97 ? -23.875 18.703 -10.453 1 97.38 97 ALA A O 1
ATOM 738 N N . ASP A 1 98 ? -25.125 16.984 -11.086 1 96.56 98 ASP A N 1
ATOM 739 C CA . ASP A 1 98 ? -26.031 17.125 -9.953 1 96.56 98 ASP A CA 1
ATOM 740 C C . ASP A 1 98 ? -25.328 16.75 -8.648 1 96.56 98 ASP A C 1
ATOM 742 O O . ASP A 1 98 ? -25.609 17.328 -7.598 1 96.56 98 ASP A O 1
ATOM 746 N N . ASN A 1 99 ? -24.516 15.766 -8.727 1 97 99 ASN A N 1
ATOM 747 C CA . ASN A 1 99 ? -23.719 15.398 -7.566 1 97 99 ASN A CA 1
ATOM 748 C C . ASN A 1 99 ? -22.859 16.562 -7.078 1 97 99 ASN A C 1
ATOM 750 O O . ASN A 1 99 ? -22.922 16.938 -5.902 1 97 99 ASN A O 1
ATOM 754 N N . VAL A 1 100 ? -22.172 17.156 -8.023 1 97 100 VAL A N 1
ATOM 755 C CA . VAL A 1 100 ? -21.234 18.234 -7.711 1 97 100 VAL A CA 1
ATOM 756 C C . VAL A 1 100 ? -22.016 19.469 -7.281 1 97 100 VAL A C 1
ATOM 758 O O . VAL A 1 100 ? -21.578 20.203 -6.387 1 97 100 VAL A O 1
ATOM 761 N N . GLY A 1 101 ? -23.188 19.656 -7.852 1 96.31 101 GLY A N 1
ATOM 762 C CA . GLY A 1 101 ? -23.969 20.859 -7.586 1 96.31 101 GLY A CA 1
ATOM 763 C C . GLY A 1 101 ? -24.938 20.719 -6.43 1 96.31 101 GLY A C 1
ATOM 764 O O . GLY A 1 101 ? -25.625 21.656 -6.07 1 96.31 101 GLY A O 1
ATOM 765 N N . TYR A 1 102 ? -24.953 19.578 -5.844 1 94.75 102 TYR A N 1
ATOM 766 C CA . TYR A 1 102 ? -25.953 19.281 -4.824 1 94.75 102 TYR A CA 1
ATOM 767 C C . TYR A 1 102 ? -25.859 20.281 -3.676 1 94.75 102 TYR A C 1
ATOM 769 O O . TYR A 1 102 ? -26.875 20.828 -3.246 1 94.75 102 TYR A O 1
ATOM 777 N N . GLY A 1 103 ? -24.688 20.5 -3.217 1 92.19 103 GLY A N 1
ATOM 778 C CA . GLY A 1 103 ? -24.5 21.453 -2.127 1 92.19 103 GLY A CA 1
ATOM 779 C C . GLY A 1 103 ? -24.906 22.859 -2.479 1 92.19 103 GLY A C 1
ATOM 780 O O . GLY A 1 103 ? -25.484 23.578 -1.65 1 92.19 103 GLY A O 1
ATOM 781 N N . LEU A 1 104 ? -24.641 23.234 -3.678 1 95.06 104 LEU A N 1
ATOM 782 C CA . LEU A 1 104 ? -25.031 24.562 -4.133 1 95.06 104 LEU A CA 1
ATOM 783 C C . LEU A 1 104 ? -26.562 24.703 -4.172 1 95.06 104 LEU A C 1
ATOM 785 O O . LEU A 1 104 ? -27.109 25.75 -3.822 1 95.06 104 LEU A O 1
ATOM 789 N N . LYS A 1 105 ? -27.156 23.641 -4.602 1 94.25 105 LYS A N 1
ATOM 790 C CA . LYS A 1 105 ? -28.609 23.625 -4.637 1 94.25 105 LYS A CA 1
ATOM 791 C C . LYS A 1 105 ? -29.188 23.781 -3.234 1 94.25 105 LYS A C 1
ATOM 793 O O . LYS A 1 105 ? -30.156 24.531 -3.041 1 94.25 105 LYS A O 1
ATOM 798 N N . MET A 1 106 ? -28.625 23.141 -2.326 1 90.81 106 MET A N 1
ATOM 799 C CA . MET A 1 106 ? -29.078 23.203 -0.94 1 90.81 106 MET A CA 1
ATOM 80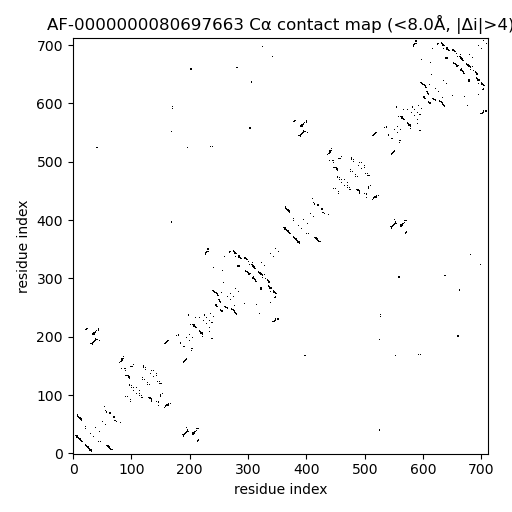0 C C . MET A 1 106 ? -28.859 24.594 -0.356 1 90.81 106 MET A C 1
ATOM 802 O O . MET A 1 106 ? -29.578 25 0.56 1 90.81 106 MET A O 1
ATOM 806 N N . LEU A 1 107 ? -27.906 25.297 -0.912 1 91.25 107 LEU A N 1
ATOM 807 C CA . LEU A 1 107 ? -27.625 26.672 -0.47 1 91.25 107 LEU A CA 1
ATOM 808 C C . LEU A 1 107 ? -28.422 27.672 -1.274 1 91.25 107 LEU A C 1
ATOM 810 O O . LEU A 1 107 ? -28.203 28.891 -1.171 1 91.25 107 LEU A O 1
ATOM 814 N N . ASN A 1 108 ? -29.234 27.234 -2.158 1 94.06 108 ASN A N 1
ATOM 815 C CA . ASN A 1 108 ? -30.156 28.031 -2.961 1 94.06 108 ASN A CA 1
ATOM 816 C C . ASN A 1 108 ? -29.422 28.906 -3.961 1 94.06 108 ASN A C 1
ATOM 818 O O . ASN A 1 108 ? -29.812 30.047 -4.203 1 94.06 108 ASN A O 1
ATOM 822 N N . VAL A 1 109 ? -28.406 28.406 -4.426 1 94.5 109 VAL A N 1
ATOM 823 C CA . VAL A 1 109 ? -27.703 29.109 -5.492 1 94.5 109 VAL A CA 1
ATOM 824 C C . VAL A 1 109 ? -28.5 29.016 -6.789 1 94.5 109 VAL A C 1
ATOM 826 O O . VAL A 1 109 ? -29 27.938 -7.137 1 94.5 109 VAL A O 1
ATOM 829 N N . PRO A 1 110 ? -28.609 30.078 -7.477 1 96.19 110 PRO A N 1
ATOM 830 C CA . PRO A 1 110 ? -29.391 30.078 -8.719 1 96.19 110 PRO A CA 1
ATOM 831 C C . PRO A 1 110 ? -28.844 29.078 -9.742 1 96.19 110 PRO A C 1
ATOM 833 O O . PRO A 1 110 ? -27.625 28.859 -9.812 1 96.19 110 PRO A O 1
ATOM 836 N N . ARG A 1 111 ? -29.719 28.641 -10.547 1 94.56 111 ARG A N 1
ATOM 837 C CA . ARG A 1 111 ? -29.438 27.562 -11.492 1 94.56 111 ARG A CA 1
ATOM 838 C C . ARG A 1 111 ? -28.312 27.953 -12.445 1 94.56 111 ARG A C 1
ATOM 840 O O . ARG A 1 111 ? -27.406 27.156 -12.695 1 94.56 111 ARG A O 1
ATOM 847 N N . ASP A 1 112 ? -28.359 29.125 -12.945 1 95.56 112 ASP A N 1
ATOM 848 C CA . ASP A 1 112 ? -27.359 29.562 -13.922 1 95.56 112 ASP A CA 1
ATOM 849 C C . ASP A 1 112 ? -25.984 29.656 -13.289 1 95.56 112 ASP A C 1
ATOM 851 O O . ASP A 1 112 ? -24.984 29.234 -13.891 1 95.56 112 ASP A O 1
ATOM 855 N N . GLU A 1 113 ? -25.969 30.125 -12.133 1 95.88 113 GLU A N 1
ATOM 856 C CA . GLU A 1 113 ? -24.703 30.219 -11.406 1 95.88 113 GLU A CA 1
ATOM 857 C C . GLU A 1 113 ? -24.188 28.828 -11.031 1 95.88 113 GLU A C 1
ATOM 859 O O . GLU A 1 113 ? -22.984 28.562 -11.102 1 95.88 113 GLU A O 1
ATOM 864 N N . ARG A 1 114 ? -25.062 27.984 -10.648 1 96.19 114 ARG A N 1
ATOM 865 C CA . ARG A 1 114 ? -24.703 26.625 -10.273 1 96.19 114 ARG A CA 1
ATOM 866 C C . ARG A 1 114 ? -24.047 25.891 -11.438 1 96.19 114 ARG A C 1
ATOM 868 O O . ARG A 1 114 ? -23.062 25.188 -11.266 1 96.19 114 ARG A O 1
ATOM 875 N N . ARG A 1 115 ? -24.625 26.141 -12.555 1 95.88 115 ARG A N 1
ATOM 876 C CA . ARG A 1 115 ? -24.109 25.484 -13.75 1 95.88 115 ARG A CA 1
ATOM 877 C C . ARG A 1 115 ? -22.672 25.891 -14.031 1 95.88 115 ARG A C 1
ATOM 879 O O . ARG A 1 115 ? -21.828 25.047 -14.312 1 95.88 115 ARG A O 1
ATOM 886 N N . VAL A 1 116 ? -22.406 27.109 -13.898 1 96.44 116 VAL A N 1
ATOM 887 C CA . VAL A 1 116 ? -21.078 27.641 -14.164 1 96.44 116 VAL A CA 1
ATOM 888 C C . VAL A 1 116 ? -20.094 27.109 -13.133 1 96.44 116 VAL A C 1
ATOM 890 O O . VAL A 1 116 ? -19 26.641 -13.484 1 96.44 116 VAL A O 1
ATOM 893 N N . ARG A 1 117 ? -20.438 27.078 -11.938 1 96.38 117 ARG A N 1
ATOM 894 C CA . ARG A 1 117 ? -19.562 26.641 -10.852 1 96.38 117 ARG A CA 1
ATOM 895 C C . ARG A 1 117 ? -19.281 25.141 -10.961 1 96.38 117 ARG A C 1
ATOM 897 O O . ARG A 1 117 ? -18.156 24.703 -10.688 1 96.38 117 ARG A O 1
ATOM 904 N N . VAL A 1 118 ? -20.312 24.453 -11.328 1 97.31 118 VAL A N 1
ATOM 905 C CA . VAL A 1 118 ? -20.172 23 -11.469 1 97.31 118 VAL A CA 1
ATOM 906 C C . VAL A 1 118 ? -19.203 22.688 -12.609 1 97.31 118 VAL A C 1
ATOM 908 O O . VAL A 1 118 ? -18.312 21.844 -12.469 1 97.31 118 VAL A O 1
ATOM 911 N N . GLU A 1 119 ? -19.359 23.359 -13.648 1 96.75 119 GLU A N 1
ATOM 912 C CA . GLU A 1 119 ? -18.469 23.156 -14.789 1 96.75 119 GLU A CA 1
ATOM 913 C C . GLU A 1 119 ? -17.031 23.5 -14.43 1 96.75 119 GLU A C 1
ATOM 915 O O . GLU A 1 119 ? -16.094 22.797 -14.828 1 96.75 119 GLU A O 1
ATOM 920 N N . GLU A 1 120 ? -16.875 24.531 -13.719 1 95.44 120 GLU A N 1
ATOM 921 C CA . GLU A 1 120 ? -15.547 24.938 -13.273 1 95.44 120 GLU A CA 1
ATOM 922 C C . GLU A 1 120 ? -14.938 23.891 -12.344 1 95.44 120 GLU A C 1
ATOM 924 O O . GLU A 1 120 ? -13.75 23.578 -12.453 1 95.44 120 GLU A O 1
ATOM 929 N N . ALA A 1 121 ? -15.703 23.422 -11.461 1 95.69 121 ALA A N 1
ATOM 930 C CA . ALA A 1 121 ? -15.227 22.422 -10.508 1 95.69 121 ALA A CA 1
ATOM 931 C C . ALA A 1 121 ? -14.812 21.141 -11.211 1 95.69 121 ALA A C 1
ATOM 933 O O . ALA A 1 121 ? -13.789 20.547 -10.875 1 95.69 121 ALA A O 1
ATOM 934 N N . LEU A 1 122 ? -15.562 20.766 -12.148 1 96.69 122 LEU A N 1
ATOM 935 C CA . LEU A 1 122 ? -15.242 19.562 -12.914 1 96.69 122 LEU A CA 1
ATOM 936 C C . LEU A 1 122 ? -13.969 19.75 -13.734 1 96.69 122 LEU A C 1
ATOM 938 O O . LEU A 1 122 ? -13.164 18.828 -13.859 1 96.69 122 LEU A O 1
ATOM 942 N N . ALA A 1 123 ? -13.812 20.922 -14.219 1 94.94 123 ALA A N 1
ATOM 943 C CA . ALA A 1 123 ? -12.609 21.219 -14.984 1 94.94 123 ALA A CA 1
ATOM 944 C C . ALA A 1 123 ? -11.367 21.172 -14.102 1 94.94 123 ALA A C 1
ATOM 946 O O . ALA A 1 123 ? -10.305 20.719 -14.539 1 94.94 123 ALA A O 1
ATOM 947 N N . LEU A 1 124 ? -11.469 21.562 -12.906 1 91.56 124 LEU A N 1
ATOM 948 C CA . LEU A 1 124 ? -10.359 21.578 -11.961 1 91.56 124 LEU A CA 1
ATOM 949 C C . LEU A 1 124 ? -9.828 20.172 -11.711 1 91.56 124 LEU A C 1
ATOM 951 O O . LEU A 1 124 ? -8.648 20 -11.406 1 91.56 124 LEU A O 1
ATOM 955 N N . VAL A 1 125 ? -10.75 19.188 -11.836 1 92.25 125 VAL A N 1
ATOM 956 C CA . VAL A 1 125 ? -10.344 17.812 -11.539 1 92.25 125 VAL A CA 1
ATOM 957 C C . VAL A 1 125 ? -10.242 17.016 -12.836 1 92.25 125 VAL A C 1
ATOM 959 O O . VAL A 1 125 ? -10.391 15.797 -12.836 1 92.25 125 VAL A O 1
ATOM 962 N N . ASP A 1 126 ? -10.18 17.656 -13.961 1 91.31 126 ASP A N 1
ATOM 963 C CA . ASP A 1 126 ? -9.953 17.078 -15.289 1 91.31 126 ASP A CA 1
ATOM 964 C C . ASP A 1 126 ? -11.141 16.219 -15.719 1 91.31 126 ASP A C 1
ATOM 966 O O . ASP A 1 126 ? -10.953 15.133 -16.266 1 91.31 126 ASP A O 1
ATOM 970 N N . LEU A 1 127 ? -12.32 16.688 -15.352 1 94.31 127 LEU A N 1
ATOM 971 C CA . LEU A 1 127 ? -13.531 15.992 -15.758 1 94.31 127 LEU A CA 1
ATOM 972 C C . LEU A 1 127 ? -14.477 16.922 -16.5 1 94.31 127 LEU A C 1
ATOM 974 O O . LEU A 1 127 ? -15.695 16.812 -16.359 1 94.31 127 LEU A O 1
ATOM 978 N N . ALA A 1 128 ? -13.836 17.859 -17.219 1 94.75 128 ALA A N 1
ATOM 979 C CA . ALA A 1 128 ? -14.656 18.734 -18.047 1 94.75 128 ALA A CA 1
ATOM 980 C C . ALA A 1 128 ? -15.508 17.922 -19.016 1 94.75 128 ALA A C 1
ATOM 982 O O . ALA A 1 128 ? -15.008 17 -19.672 1 94.75 128 ALA A O 1
ATOM 983 N N . GLY A 1 129 ? -16.812 18.219 -19.047 1 92.94 129 GLY A N 1
ATOM 984 C CA . GLY A 1 129 ? -17.688 17.562 -20 1 92.94 129 GLY A CA 1
ATOM 985 C C . GLY A 1 129 ? -18.312 16.297 -19.453 1 92.94 129 GLY A C 1
ATOM 986 O O . GLY A 1 129 ? -19.094 15.633 -20.141 1 92.94 129 GLY A O 1
ATOM 987 N N . PHE A 1 130 ? -18.062 15.969 -18.234 1 94.06 130 PHE A N 1
ATOM 988 C CA . PHE A 1 130 ? -18.562 14.719 -17.672 1 94.06 130 PHE A CA 1
ATOM 989 C C . PHE A 1 130 ? -19.891 14.938 -16.969 1 94.06 130 PHE A C 1
ATOM 991 O O . PHE A 1 130 ? -20.469 14 -16.422 1 94.06 130 PHE A O 1
ATOM 998 N N . GLY A 1 131 ? -20.469 16.078 -17.062 1 95.81 131 GLY A N 1
ATOM 999 C CA . GLY A 1 131 ? -21.609 16.5 -16.266 1 95.81 131 GLY A CA 1
ATOM 1000 C C . GLY A 1 131 ? -22.828 15.625 -16.453 1 95.81 131 GLY A C 1
ATOM 1001 O O . GLY A 1 131 ? -23.547 15.328 -15.5 1 95.81 131 GLY A O 1
ATOM 1002 N N . GLU A 1 132 ? -23 15.148 -17.625 1 95.19 132 GLU A N 1
ATOM 1003 C CA . GLU A 1 132 ? -24.234 14.43 -17.938 1 95.19 132 GLU A CA 1
ATOM 1004 C C . GLU A 1 132 ? -24.109 12.945 -17.625 1 95.19 132 GLU A C 1
ATOM 1006 O O . GLU A 1 132 ? -25.109 12.219 -17.594 1 95.19 132 GLU A O 1
ATOM 1011 N N . ARG A 1 133 ? -22.953 12.57 -17.266 1 94.62 133 ARG A N 1
ATOM 1012 C CA . ARG A 1 133 ? -22.734 11.164 -16.953 1 94.62 133 ARG A CA 1
ATOM 1013 C C . ARG A 1 133 ? -23.219 10.82 -15.555 1 94.62 133 ARG A C 1
ATOM 1015 O O . ARG A 1 133 ? -23.594 11.719 -14.789 1 94.62 133 ARG A O 1
ATOM 1022 N N . TYR A 1 134 ? -23.312 9.523 -15.359 1 94.31 134 TYR A N 1
ATOM 1023 C CA . TYR A 1 134 ? -23.703 9.008 -14.047 1 94.31 134 TYR A CA 1
ATOM 1024 C C . TYR A 1 134 ? -22.562 8.211 -13.422 1 94.31 134 TYR A C 1
ATOM 1026 O O . TYR A 1 134 ? -21.562 7.922 -14.078 1 94.31 134 TYR A O 1
ATOM 1034 N N . VAL A 1 135 ? -22.703 7.895 -12.156 1 90.94 135 VAL A N 1
ATOM 1035 C CA . VAL A 1 135 ? -21.656 7.297 -11.336 1 90.94 135 VAL A CA 1
ATOM 1036 C C . VAL A 1 135 ? -21.25 5.945 -11.922 1 90.94 135 VAL A C 1
ATOM 1038 O O . VAL A 1 135 ? -20.078 5.59 -11.93 1 90.94 135 VAL A O 1
ATOM 1041 N N . ASP A 1 136 ? -22.125 5.195 -12.414 1 87.06 136 ASP A N 1
ATOM 1042 C CA . ASP A 1 136 ? -21.859 3.857 -12.93 1 87.06 136 ASP A CA 1
ATOM 1043 C C . ASP A 1 136 ? -21.156 3.92 -14.289 1 87.06 136 ASP A C 1
ATOM 1045 O O . ASP A 1 136 ? -20.703 2.896 -14.805 1 87.06 136 ASP A O 1
ATOM 1049 N N . GLN A 1 137 ? -21 5.121 -14.805 1 88.25 137 GLN A N 1
ATOM 1050 C CA . GLN A 1 137 ? -20.422 5.285 -16.125 1 88.25 137 GLN A CA 1
ATOM 1051 C C . GLN A 1 137 ? -18.984 5.797 -16.047 1 88.25 137 GLN A C 1
ATOM 1053 O O . GLN A 1 137 ? -18.391 6.121 -17.062 1 88.25 137 GLN A O 1
ATOM 1058 N N . ILE A 1 138 ? -18.516 5.98 -14.891 1 86.62 138 ILE A N 1
ATOM 1059 C CA . ILE A 1 138 ? -17.172 6.504 -14.742 1 86.62 138 ILE A CA 1
ATOM 1060 C C . ILE A 1 138 ? -16.344 5.562 -13.867 1 86.62 138 ILE A C 1
ATOM 1062 O O . ILE A 1 138 ? -16.891 4.734 -13.141 1 86.62 138 ILE A O 1
ATOM 1066 N N . SER A 1 139 ? -14.969 5.66 -13.984 1 77.94 139 SER A N 1
ATOM 1067 C CA . SER A 1 139 ? -14.047 4.789 -13.258 1 77.94 139 SER A CA 1
ATOM 1068 C C . SER A 1 139 ? -13.922 5.211 -11.797 1 77.94 139 SER A C 1
ATOM 1070 O O . SER A 1 139 ? -14.391 6.285 -11.414 1 77.94 139 SER A O 1
ATOM 1072 N N . GLY A 1 140 ? -13.336 4.355 -10.922 1 77.5 140 GLY A N 1
ATOM 1073 C CA . GLY A 1 140 ? -13.102 4.66 -9.516 1 77.5 140 GLY A CA 1
ATOM 1074 C C . GLY A 1 140 ? -12.32 5.941 -9.305 1 77.5 140 GLY A C 1
ATOM 1075 O O . GLY A 1 140 ? -12.68 6.762 -8.461 1 77.5 140 GLY A O 1
ATOM 1076 N N . GLY A 1 141 ? -11.281 6.059 -10.094 1 80.56 141 GLY A N 1
ATOM 1077 C CA . GLY A 1 141 ? -10.516 7.289 -10.016 1 80.56 141 GLY A CA 1
ATOM 1078 C C . GLY A 1 141 ? -11.32 8.523 -10.375 1 80.56 141 GLY A C 1
ATOM 1079 O O . GLY A 1 141 ? -11.172 9.57 -9.742 1 80.56 141 GLY A O 1
ATOM 1080 N N . GLN A 1 142 ? -12.164 8.336 -11.328 1 87.44 142 GLN A N 1
ATOM 1081 C CA . GLN A 1 142 ? -13.039 9.438 -11.727 1 87.44 142 GLN A CA 1
ATOM 1082 C C . GLN A 1 142 ? -14.07 9.734 -10.641 1 87.44 142 GLN A C 1
ATOM 1084 O O . GLN A 1 142 ? -14.383 10.898 -10.383 1 87.44 142 GLN A O 1
ATOM 1089 N N . GLN A 1 143 ? -14.547 8.711 -9.984 1 90.56 143 GLN A N 1
ATOM 1090 C CA . GLN A 1 143 ? -15.477 8.914 -8.883 1 90.56 143 GLN A CA 1
ATOM 1091 C C . GLN A 1 143 ? -14.836 9.719 -7.758 1 90.56 143 GLN A C 1
ATOM 1093 O O . GLN A 1 143 ? -15.477 10.609 -7.184 1 90.56 143 GLN A O 1
ATOM 1098 N N . GLN A 1 144 ? -13.617 9.422 -7.527 1 88.75 144 GLN A N 1
ATOM 1099 C CA . GLN A 1 144 ? -12.898 10.172 -6.504 1 88.75 144 GLN A CA 1
ATOM 1100 C C . GLN A 1 144 ? -12.758 11.633 -6.898 1 88.75 144 GLN A C 1
ATOM 1102 O O . GLN A 1 144 ? -12.898 12.523 -6.055 1 88.75 144 GLN A O 1
ATOM 1107 N N . ARG A 1 145 ? -12.453 11.844 -8.125 1 90.56 145 ARG A N 1
ATOM 1108 C CA . ARG A 1 145 ? -12.328 13.211 -8.617 1 90.56 145 ARG A CA 1
ATOM 1109 C C . ARG A 1 145 ? -13.664 13.945 -8.539 1 90.56 145 ARG A C 1
ATOM 1111 O O . ARG A 1 145 ? -13.703 15.133 -8.219 1 90.56 145 ARG A O 1
ATOM 1118 N N . VAL A 1 146 ? -14.742 13.234 -8.789 1 94.69 146 VAL A N 1
ATOM 1119 C CA . VAL A 1 146 ? -16.062 13.828 -8.664 1 94.69 146 VAL A CA 1
ATOM 1120 C C . VAL A 1 146 ? -16.328 14.227 -7.211 1 94.69 146 VAL A C 1
ATOM 1122 O O . VAL A 1 146 ? -16.828 15.32 -6.938 1 94.69 146 VAL A O 1
ATOM 1125 N N . ALA A 1 147 ? -15.945 13.312 -6.328 1 94 147 ALA A N 1
ATOM 1126 C CA . ALA A 1 147 ? -16.109 13.602 -4.906 1 94 147 ALA A CA 1
ATOM 1127 C C . ALA A 1 147 ? -15.312 14.836 -4.508 1 94 147 ALA A C 1
ATOM 1129 O O . ALA A 1 147 ? -15.789 15.672 -3.729 1 94 147 ALA A O 1
ATOM 1130 N N . LEU A 1 148 ? -14.164 14.953 -5.027 1 93.12 148 LEU A N 1
ATOM 1131 C CA . LEU A 1 148 ? -13.312 16.109 -4.762 1 93.12 148 LEU A CA 1
ATOM 1132 C C . LEU A 1 148 ? -13.938 17.391 -5.324 1 93.12 148 LEU A C 1
ATOM 1134 O O . LEU A 1 148 ? -13.992 18.406 -4.645 1 93.12 148 LEU A O 1
ATOM 1138 N N . ALA A 1 149 ? -14.453 17.297 -6.508 1 95.19 149 ALA A N 1
ATOM 1139 C CA . ALA A 1 149 ? -15.117 18.438 -7.129 1 95.19 149 ALA A CA 1
ATOM 1140 C C . ALA A 1 149 ? -16.328 18.875 -6.312 1 95.19 149 ALA A C 1
ATOM 1142 O O . ALA A 1 149 ? -16.562 20.078 -6.133 1 95.19 149 ALA A O 1
ATOM 1143 N N . ARG A 1 150 ? -17.031 17.922 -5.875 1 95.62 150 ARG A N 1
ATOM 1144 C CA . ARG A 1 150 ? -18.219 18.188 -5.07 1 95.62 150 ARG A CA 1
ATOM 1145 C C . ARG A 1 150 ? -17.859 18.969 -3.809 1 95.62 150 ARG A C 1
ATOM 1147 O O . ARG A 1 150 ? -18.578 19.875 -3.402 1 95.62 150 ARG A O 1
ATOM 1154 N N . ALA A 1 151 ? -16.75 18.625 -3.273 1 93.69 151 ALA A N 1
ATOM 1155 C CA . ALA A 1 151 ? -16.312 19.328 -2.072 1 93.69 151 ALA A CA 1
ATOM 1156 C C . ALA A 1 151 ? -15.781 20.719 -2.41 1 93.69 151 ALA A C 1
ATOM 1158 O O . ALA A 1 151 ? -16.109 21.703 -1.729 1 93.69 151 ALA A O 1
ATOM 1159 N N . LEU A 1 152 ? -15.125 20.891 -3.475 1 93.38 152 LEU A N 1
ATOM 1160 C CA . LEU A 1 152 ? -14.398 22.109 -3.818 1 93.38 152 LEU A CA 1
ATOM 1161 C C . LEU A 1 152 ? -15.359 23.172 -4.328 1 93.38 152 LEU A C 1
ATOM 1163 O O . LEU A 1 152 ? -15.094 24.375 -4.188 1 93.38 152 LEU A O 1
ATOM 1167 N N . VAL A 1 153 ? -16.422 22.719 -4.879 1 94.56 153 VAL A N 1
ATOM 1168 C CA . VAL A 1 153 ? -17.359 23.672 -5.473 1 94.56 153 VAL A CA 1
ATOM 1169 C C . VAL A 1 153 ? -17.906 24.609 -4.395 1 94.56 153 VAL A C 1
ATOM 1171 O O . VAL A 1 153 ? -18.281 25.75 -4.684 1 94.56 153 VAL A O 1
ATOM 1174 N N . LEU A 1 154 ? -17.891 24.156 -3.199 1 92.75 154 LEU A N 1
ATOM 1175 C CA . LEU A 1 154 ? -18.453 24.906 -2.088 1 92.75 154 LEU A CA 1
ATOM 1176 C C . LEU A 1 154 ? -17.422 25.859 -1.503 1 92.75 154 LEU A C 1
ATOM 1178 O O . LEU A 1 154 ? -17.75 26.703 -0.661 1 92.75 154 LEU A O 1
ATOM 1182 N N . LYS A 1 155 ? -16.172 25.719 -1.924 1 90.25 155 LYS A N 1
ATOM 1183 C CA . LYS A 1 155 ? -15.078 26.562 -1.453 1 90.25 155 LYS A CA 1
ATOM 1184 C C . LYS A 1 155 ? -14.977 26.531 0.069 1 90.25 155 LYS A C 1
ATOM 1186 O O . LYS A 1 155 ? -15.031 27.578 0.72 1 90.25 155 LYS A O 1
ATOM 1191 N N . PRO A 1 156 ? -14.766 25.406 0.609 1 92.06 156 PRO A N 1
ATOM 1192 C CA . PRO A 1 156 ? -14.727 25.25 2.064 1 92.06 156 PRO A CA 1
ATOM 1193 C C . PRO A 1 156 ? -13.508 25.906 2.697 1 92.06 156 PRO A C 1
ATOM 1195 O O . PRO A 1 156 ? -12.469 26.047 2.043 1 92.06 156 PRO A O 1
ATOM 1198 N N . LYS A 1 157 ? -13.703 26.266 4.016 1 91.38 157 LYS A N 1
ATOM 1199 C CA . LYS A 1 157 ? -12.57 26.766 4.797 1 91.38 157 LYS A CA 1
ATOM 1200 C C . LYS A 1 157 ? -11.57 25.641 5.082 1 91.38 157 LYS A C 1
ATOM 1202 O O . LYS A 1 157 ? -10.359 25.875 5.074 1 91.38 157 LYS A O 1
ATOM 1207 N N . VAL A 1 158 ? -12.164 24.531 5.324 1 94.62 158 VAL A N 1
ATOM 1208 C CA . VAL A 1 158 ? -11.336 23.359 5.633 1 94.62 158 VAL A CA 1
ATOM 1209 C C . VAL A 1 158 ? -11.828 22.156 4.836 1 94.62 158 VAL A C 1
ATOM 1211 O O . VAL A 1 158 ? -13.031 21.906 4.746 1 94.62 158 VAL A O 1
ATOM 1214 N N . LEU A 1 159 ? -10.922 21.469 4.262 1 95.81 159 LEU A N 1
ATOM 1215 C CA . LEU A 1 159 ? -11.219 20.234 3.549 1 95.81 159 LEU A CA 1
ATOM 1216 C C . LEU A 1 159 ? -10.688 19.031 4.309 1 95.81 159 LEU A C 1
ATOM 1218 O O . LEU A 1 159 ? -9.492 18.969 4.629 1 95.81 159 LEU A O 1
ATOM 1222 N N . LEU A 1 160 ? -11.578 18.109 4.625 1 96.5 160 LEU A N 1
ATOM 1223 C CA . LEU A 1 160 ? -11.234 16.906 5.375 1 96.5 160 LEU A CA 1
ATOM 1224 C C . LEU A 1 160 ? -11.234 15.68 4.465 1 96.5 160 LEU A C 1
ATOM 1226 O O . LEU A 1 160 ? -12.141 15.508 3.648 1 96.5 160 LEU A O 1
ATOM 1230 N N . PHE A 1 161 ? -10.148 14.922 4.57 1 95.88 161 PHE A N 1
ATOM 1231 C CA . PHE A 1 161 ? -10.055 13.664 3.836 1 95.88 161 PHE A CA 1
ATOM 1232 C C . PHE A 1 161 ? -10.07 12.477 4.789 1 95.88 161 PHE A C 1
ATOM 1234 O O . PHE A 1 161 ? -9.227 12.367 5.676 1 95.88 161 PHE A O 1
ATOM 1241 N N . ASP A 1 162 ? -11.016 11.656 4.613 1 93.19 162 ASP A N 1
ATOM 1242 C CA . ASP A 1 162 ? -11.102 10.43 5.41 1 93.19 162 ASP A CA 1
ATOM 1243 C C . ASP A 1 162 ? -10.688 9.211 4.586 1 93.19 162 ASP A C 1
ATOM 1245 O O . ASP A 1 162 ? -11.547 8.531 4.016 1 93.19 162 ASP A O 1
ATOM 1249 N N . GLU A 1 163 ? -9.406 8.922 4.578 1 89.81 163 GLU A N 1
ATOM 1250 C CA . GLU A 1 163 ? -8.82 7.805 3.838 1 89.81 163 GLU A CA 1
ATOM 1251 C C . GLU A 1 163 ? -9.297 7.793 2.389 1 89.81 163 GLU A C 1
ATOM 1253 O O . GLU A 1 163 ? -9.766 6.77 1.894 1 89.81 163 GLU A O 1
ATOM 1258 N N . PRO A 1 164 ? -9.031 8.852 1.683 1 90.25 164 PRO A N 1
ATOM 1259 C CA . PRO A 1 164 ? -9.648 9.047 0.369 1 90.25 164 PRO A CA 1
ATOM 1260 C C . PRO A 1 164 ? -9.117 8.07 -0.68 1 90.25 164 PRO A C 1
ATOM 1262 O O . PRO A 1 164 ? -9.766 7.855 -1.71 1 90.25 164 PRO A O 1
ATOM 1265 N N . LEU A 1 165 ? -8.008 7.434 -0.425 1 88.62 165 LEU A N 1
ATOM 1266 C CA . LEU A 1 165 ? -7.383 6.641 -1.48 1 88.62 165 LEU A CA 1
ATOM 1267 C C . LEU A 1 165 ? -7.336 5.168 -1.097 1 88.62 165 LEU A C 1
ATOM 1269 O O . LEU A 1 165 ? -6.676 4.367 -1.768 1 88.62 165 LEU A O 1
ATOM 1273 N N . SER A 1 166 ? -8.008 4.742 -0.124 1 79 166 SER A N 1
ATOM 1274 C CA . SER A 1 166 ? -7.895 3.398 0.437 1 79 166 SER A CA 1
ATOM 1275 C C . SER A 1 166 ? -8.469 2.352 -0.51 1 79 166 SER A C 1
ATOM 1277 O O . SER A 1 166 ? -8.078 1.186 -0.47 1 79 166 SER A O 1
ATOM 1279 N N . ASN A 1 167 ? -9.359 2.719 -1.39 1 72.62 167 ASN A N 1
ATOM 1280 C CA . ASN A 1 167 ? -10.047 1.753 -2.238 1 72.62 167 ASN A CA 1
ATOM 1281 C C . ASN A 1 167 ? -9.469 1.74 -3.652 1 72.62 167 ASN A C 1
ATOM 1283 O O . ASN A 1 167 ? -10 1.06 -4.535 1 72.62 167 ASN A O 1
ATOM 1287 N N . LEU A 1 168 ? -8.445 2.453 -3.816 1 76.75 168 LEU A N 1
ATOM 1288 C CA . LEU A 1 168 ? -7.879 2.574 -5.156 1 76.75 168 LEU A CA 1
ATOM 1289 C C . LEU A 1 168 ? -6.68 1.65 -5.324 1 76.75 168 LEU A C 1
ATOM 1291 O O . LEU A 1 168 ? -6.008 1.312 -4.348 1 76.75 168 LEU A O 1
ATOM 1295 N N . ASP A 1 169 ? -6.461 1.197 -6.566 1 73.5 169 ASP A N 1
ATOM 1296 C CA . ASP A 1 169 ? -5.25 0.445 -6.875 1 73.5 169 ASP A CA 1
ATOM 1297 C C . ASP A 1 169 ? -4.016 1.344 -6.82 1 73.5 169 ASP A C 1
ATOM 1299 O O . ASP A 1 169 ? -4.137 2.568 -6.762 1 73.5 169 ASP A O 1
ATOM 1303 N N . ALA A 1 170 ? -2.824 0.742 -6.895 1 73.62 170 ALA A N 1
ATOM 1304 C CA . ALA A 1 170 ? -1.561 1.426 -6.625 1 73.62 170 ALA A CA 1
ATOM 1305 C C . ALA A 1 170 ? -1.326 2.555 -7.629 1 73.62 170 ALA A C 1
ATOM 1307 O O . ALA A 1 170 ? -0.947 3.662 -7.242 1 73.62 170 ALA A O 1
ATOM 1308 N N . ASN A 1 171 ? -1.576 2.344 -8.859 1 74.44 171 ASN A N 1
ATOM 1309 C CA . ASN A 1 171 ? -1.302 3.348 -9.883 1 74.44 171 ASN A CA 1
ATOM 1310 C C . ASN A 1 171 ? -2.24 4.547 -9.758 1 74.44 171 ASN A C 1
ATOM 1312 O O . ASN A 1 171 ? -1.796 5.695 -9.805 1 74.44 171 ASN A O 1
ATOM 1316 N N . LEU A 1 172 ? -3.453 4.223 -9.578 1 78 172 LEU A N 1
ATOM 1317 C CA . LEU A 1 172 ? -4.438 5.289 -9.422 1 78 172 LEU A CA 1
ATOM 1318 C C . LEU A 1 172 ? -4.215 6.047 -8.117 1 78 172 LEU A C 1
ATOM 1320 O O . LEU A 1 172 ? -4.367 7.27 -8.07 1 78 172 LEU A O 1
ATOM 1324 N N . ARG A 1 173 ? -3.777 5.297 -7.145 1 84.5 173 ARG A N 1
ATOM 1325 C CA . ARG A 1 173 ? -3.482 5.922 -5.859 1 84.5 173 ARG A CA 1
ATOM 1326 C C . ARG A 1 173 ? -2.393 6.98 -6.004 1 84.5 173 ARG A C 1
ATOM 1328 O O . ARG A 1 173 ? -2.527 8.094 -5.492 1 84.5 173 ARG A O 1
ATOM 1335 N N . ARG A 1 174 ? -1.37 6.652 -6.66 1 83.69 174 ARG A N 1
ATOM 1336 C CA . ARG A 1 174 ? -0.26 7.582 -6.84 1 83.69 174 ARG A CA 1
ATOM 1337 C C . ARG A 1 174 ? -0.706 8.828 -7.598 1 83.69 174 ARG A C 1
ATOM 1339 O O . ARG A 1 174 ? -0.439 9.953 -7.172 1 83.69 174 ARG A O 1
ATOM 1346 N N . SER A 1 175 ? -1.389 8.586 -8.664 1 83.94 175 SER A N 1
ATOM 1347 C CA . SER A 1 175 ? -1.834 9.711 -9.484 1 83.94 175 SER A CA 1
ATOM 1348 C C . SER A 1 175 ? -2.777 10.625 -8.703 1 83.94 175 SER A C 1
ATOM 1350 O O . SER A 1 175 ? -2.656 11.852 -8.766 1 83.94 175 SER A O 1
ATOM 1352 N N . MET A 1 176 ? -3.625 10.023 -7.969 1 87.94 176 MET A N 1
ATOM 1353 C CA . MET A 1 176 ? -4.617 10.805 -7.234 1 87.94 176 MET A CA 1
ATOM 1354 C C . MET A 1 176 ? -3.973 11.547 -6.074 1 87.94 176 MET A C 1
ATOM 1356 O O . MET A 1 176 ? -4.375 12.672 -5.75 1 87.94 176 MET A O 1
ATOM 1360 N N . ARG A 1 177 ? -3.023 10.938 -5.461 1 90.19 177 ARG A N 1
ATOM 1361 C CA . ARG A 1 177 ? -2.322 11.625 -4.383 1 90.19 177 ARG A CA 1
ATOM 1362 C C . ARG A 1 177 ? -1.641 12.891 -4.895 1 90.19 177 ARG A C 1
ATOM 1364 O O . ARG A 1 177 ? -1.688 13.938 -4.242 1 90.19 177 ARG A O 1
ATOM 1371 N N . GLU A 1 178 ? -1.076 12.758 -5.992 1 87.31 178 GLU A N 1
ATOM 1372 C CA . GLU A 1 178 ? -0.402 13.906 -6.59 1 87.31 178 GLU A CA 1
ATOM 1373 C C . GLU A 1 178 ? -1.398 15 -6.961 1 87.31 178 GLU A C 1
ATOM 1375 O O . GLU A 1 178 ? -1.146 16.188 -6.719 1 87.31 178 GLU A O 1
ATOM 1380 N N . LYS A 1 179 ? -2.441 14.578 -7.477 1 88.31 179 LYS A N 1
ATOM 1381 C CA . LYS A 1 179 ? -3.463 15.539 -7.891 1 88.31 179 LYS A CA 1
ATOM 1382 C C . LYS A 1 179 ? -4.055 16.266 -6.688 1 88.31 179 LYS A C 1
ATOM 1384 O O . LYS A 1 179 ? -4.242 17.484 -6.719 1 88.31 179 LYS A O 1
ATOM 1389 N N . ILE A 1 180 ? -4.34 15.547 -5.676 1 92.19 180 ILE A N 1
ATOM 1390 C CA . ILE A 1 180 ? -4.895 16.141 -4.461 1 92.19 180 ILE A CA 1
ATOM 1391 C C . ILE A 1 180 ? -3.928 17.172 -3.904 1 92.19 180 ILE A C 1
ATOM 1393 O O . ILE A 1 180 ? -4.336 18.281 -3.549 1 92.19 180 ILE A O 1
ATOM 1397 N N . ARG A 1 181 ? -2.67 16.797 -3.848 1 93.69 181 ARG A N 1
ATOM 1398 C CA . ARG A 1 181 ? -1.66 17.703 -3.324 1 93.69 181 ARG A CA 1
ATOM 1399 C C . ARG A 1 181 ? -1.552 18.953 -4.191 1 93.69 181 ARG A C 1
ATOM 1401 O O . ARG A 1 181 ? -1.526 20.078 -3.676 1 93.69 181 ARG A O 1
ATOM 1408 N N . GLU A 1 182 ? -1.539 18.766 -5.438 1 91 182 GLU A N 1
ATOM 1409 C CA . GLU A 1 182 ? -1.449 19.875 -6.371 1 91 182 GLU A CA 1
ATOM 1410 C C . GLU A 1 182 ? -2.641 20.828 -6.223 1 91 182 GLU A C 1
ATOM 1412 O O . GLU A 1 182 ? -2.469 22.047 -6.168 1 91 182 GLU A O 1
ATOM 1417 N N . LEU A 1 183 ? -3.764 20.266 -6.156 1 90.75 183 LEU A N 1
ATOM 1418 C CA . LEU A 1 183 ? -4.98 21.062 -6.039 1 90.75 183 LEU A CA 1
ATOM 1419 C C . LEU A 1 183 ? -5.004 21.844 -4.723 1 90.75 183 LEU A C 1
ATOM 1421 O O . LEU A 1 183 ? -5.336 23.031 -4.695 1 90.75 183 LEU A O 1
ATOM 1425 N N . GLN A 1 184 ? -4.688 21.172 -3.682 1 93.5 184 GLN A N 1
ATOM 1426 C CA . GLN A 1 184 ? -4.656 21.828 -2.373 1 93.5 184 GLN A CA 1
ATOM 1427 C C . GLN A 1 184 ? -3.682 23 -2.359 1 93.5 184 GLN A C 1
ATOM 1429 O O . GLN A 1 184 ? -4.004 24.078 -1.85 1 93.5 184 GLN A O 1
ATOM 1434 N N . GLN A 1 185 ? -2.529 22.844 -2.912 1 93.19 185 GLN A N 1
ATOM 1435 C CA . GLN A 1 185 ? -1.514 23.891 -2.949 1 93.19 185 GLN A CA 1
ATOM 1436 C C . GLN A 1 185 ? -1.949 25.047 -3.84 1 93.19 185 GLN A C 1
ATOM 1438 O O . GLN A 1 185 ? -1.822 26.203 -3.457 1 93.19 185 GLN A O 1
ATOM 1443 N N . SER A 1 186 ? -2.506 24.719 -4.957 1 92.38 186 SER A N 1
ATOM 1444 C CA . SER A 1 186 ? -2.904 25.75 -5.906 1 92.38 186 SER A CA 1
ATOM 1445 C C . SER A 1 186 ? -4.043 26.609 -5.355 1 92.38 186 SER A C 1
ATOM 1447 O O . SER A 1 186 ? -4.094 27.812 -5.594 1 92.38 186 SER A O 1
ATOM 1449 N N . LEU A 1 187 ? -4.895 26 -4.582 1 92.69 187 LEU A N 1
ATOM 1450 C CA . LEU A 1 187 ? -6.066 26.688 -4.07 1 92.69 187 LEU A CA 1
ATOM 1451 C C . LEU A 1 187 ? -5.805 27.234 -2.666 1 92.69 187 LEU A C 1
ATOM 1453 O O . LEU A 1 187 ? -6.566 28.062 -2.166 1 92.69 187 LEU A O 1
ATOM 1457 N N . GLY A 1 188 ? -4.777 26.75 -2.041 1 93.94 188 GLY A N 1
ATOM 1458 C CA . GLY A 1 188 ? -4.418 27.203 -0.707 1 93.94 188 GLY A CA 1
ATOM 1459 C C . GLY A 1 188 ? -5.43 26.797 0.352 1 93.94 188 GLY A C 1
ATOM 1460 O O . GLY A 1 188 ? -5.707 27.578 1.273 1 93.94 188 GLY A O 1
ATOM 1461 N N . ILE A 1 189 ? -5.992 25.703 0.186 1 93.94 189 ILE A N 1
ATOM 1462 C CA . ILE A 1 189 ? -7.039 25.281 1.107 1 93.94 189 ILE A CA 1
ATOM 1463 C C . ILE A 1 189 ? -6.414 24.594 2.324 1 93.94 189 ILE A C 1
ATOM 1465 O O . ILE A 1 189 ? -5.461 23.828 2.189 1 93.94 189 ILE A O 1
ATOM 1469 N N . THR A 1 190 ? -6.918 24.953 3.506 1 96.25 190 THR A N 1
ATOM 1470 C CA . THR A 1 190 ? -6.523 24.234 4.719 1 96.25 190 THR A CA 1
ATOM 1471 C C . THR A 1 190 ? -7.121 22.844 4.746 1 96.25 190 THR A C 1
ATOM 1473 O O . THR A 1 190 ? -8.328 22.672 4.555 1 96.25 190 THR A O 1
ATOM 1476 N N . SER A 1 191 ? -6.23 21.844 4.949 1 96.62 191 SER A N 1
ATOM 1477 C CA . SER A 1 191 ? -6.73 20.484 4.812 1 96.62 191 SER A CA 1
ATOM 1478 C C . SER A 1 191 ? -6.215 19.594 5.941 1 96.62 191 SER A C 1
ATOM 1480 O O . SER A 1 191 ? -5.094 19.766 6.418 1 96.62 191 SER A O 1
ATOM 1482 N N . LEU A 1 192 ? -7.078 18.719 6.34 1 96.81 192 LEU A N 1
ATOM 1483 C CA . LEU A 1 192 ? -6.75 17.641 7.254 1 96.81 192 LEU A CA 1
ATOM 1484 C C . LEU A 1 192 ? -6.945 16.281 6.578 1 96.81 192 LEU A C 1
ATOM 1486 O O . LEU A 1 192 ? -8.047 15.953 6.145 1 96.81 192 LEU A O 1
ATOM 1490 N N . TYR A 1 193 ? -5.855 15.539 6.508 1 96.62 193 TYR A N 1
ATOM 1491 C CA . TYR A 1 193 ? -5.809 14.273 5.781 1 96.62 193 TYR A CA 1
ATOM 1492 C C . TYR A 1 193 ? -5.605 13.109 6.738 1 96.62 193 TYR A C 1
ATOM 1494 O O . TYR A 1 193 ? -4.602 13.047 7.453 1 96.62 193 TYR A O 1
ATOM 1502 N N . VAL A 1 194 ? -6.613 12.258 6.762 1 94.56 194 VAL A N 1
ATOM 1503 C CA . VAL A 1 194 ? -6.512 11.086 7.625 1 94.56 194 VAL A CA 1
ATOM 1504 C C . VAL A 1 194 ? -6.176 9.852 6.785 1 94.56 194 VAL A C 1
ATOM 1506 O O . VAL A 1 194 ? -6.824 9.586 5.77 1 94.56 194 VAL A O 1
ATOM 1509 N N . THR A 1 195 ? -5.184 9.133 7.227 1 91.31 195 THR A N 1
ATOM 1510 C CA . THR A 1 195 ? -4.809 7.906 6.535 1 91.31 195 THR A CA 1
ATOM 1511 C C . THR A 1 195 ? -3.99 7 7.449 1 91.31 195 THR A C 1
ATOM 1513 O O . THR A 1 195 ? -3.449 7.453 8.461 1 91.31 195 THR A O 1
ATOM 1516 N N . HIS A 1 196 ? -3.965 5.785 7.141 1 85.62 196 HIS A N 1
ATOM 1517 C CA . HIS A 1 196 ? -3.068 4.844 7.809 1 85.62 196 HIS A CA 1
ATOM 1518 C C . HIS A 1 196 ? -1.876 4.5 6.922 1 85.62 196 HIS A C 1
ATOM 1520 O O . HIS A 1 196 ? -1 3.73 7.324 1 85.62 196 HIS A O 1
ATOM 1526 N N . ASP A 1 197 ? -1.805 5.078 5.777 1 87.62 197 ASP A N 1
ATOM 1527 C CA . ASP A 1 197 ? -0.759 4.777 4.805 1 87.62 197 ASP A CA 1
ATOM 1528 C C . ASP A 1 197 ? 0.382 5.785 4.895 1 87.62 197 ASP A C 1
ATOM 1530 O O . ASP A 1 197 ? 0.202 6.965 4.582 1 87.62 197 ASP A O 1
ATOM 1534 N N . GLN A 1 198 ? 1.533 5.285 5.164 1 90.62 198 GLN A N 1
ATOM 1535 C CA . GLN A 1 198 ? 2.686 6.164 5.348 1 90.62 198 GLN A CA 1
ATOM 1536 C C . GLN A 1 198 ? 3.072 6.84 4.035 1 90.62 198 GLN A C 1
ATOM 1538 O O . GLN A 1 198 ? 3.488 8 4.031 1 90.62 198 GLN A O 1
ATOM 1543 N N . SER A 1 199 ? 2.957 6.117 2.945 1 90.75 199 SER A N 1
ATOM 1544 C CA . SER A 1 199 ? 3.35 6.684 1.658 1 90.75 199 SER A CA 1
ATOM 1545 C C . SER A 1 199 ? 2.523 7.918 1.321 1 90.75 199 SER A C 1
ATOM 1547 O O . SER A 1 199 ? 3.047 8.883 0.762 1 90.75 199 SER A O 1
ATOM 1549 N N . GLU A 1 200 ? 1.302 7.871 1.667 1 92.44 200 GLU A N 1
ATOM 1550 C CA . GLU A 1 200 ? 0.441 9.031 1.455 1 92.44 200 GLU A CA 1
ATOM 1551 C C . GLU A 1 200 ? 0.902 10.219 2.293 1 92.44 200 GLU A C 1
ATOM 1553 O O . GLU A 1 200 ? 0.964 11.352 1.799 1 92.44 200 GLU A O 1
ATOM 1558 N N . ALA A 1 201 ? 1.214 9.914 3.49 1 93.12 201 ALA A N 1
ATOM 1559 C CA . ALA A 1 201 ? 1.665 10.969 4.395 1 93.12 201 ALA A CA 1
ATOM 1560 C C . ALA A 1 201 ? 2.912 11.664 3.852 1 93.12 201 ALA A C 1
ATOM 1562 O O . ALA A 1 201 ? 3.018 12.891 3.895 1 93.12 201 ALA A O 1
ATOM 1563 N N . PHE A 1 202 ? 3.783 10.906 3.303 1 93.31 202 PHE A N 1
ATOM 1564 C CA . PHE A 1 202 ? 5.008 11.461 2.734 1 93.31 202 PHE A CA 1
ATOM 1565 C C . PHE A 1 202 ? 4.691 12.344 1.531 1 93.31 202 PHE A C 1
ATOM 1567 O O . PHE A 1 202 ? 5.254 13.43 1.387 1 93.31 202 PHE A O 1
ATOM 1574 N N . ALA A 1 203 ? 3.791 11.922 0.792 1 92.25 203 ALA A N 1
ATOM 1575 C CA . ALA A 1 203 ? 3.58 12.508 -0.525 1 92.25 203 ALA A CA 1
ATOM 1576 C C . ALA A 1 203 ? 2.762 13.797 -0.424 1 92.25 203 ALA A C 1
ATOM 1578 O O . ALA A 1 203 ? 2.992 14.75 -1.174 1 92.25 203 ALA A O 1
ATOM 1579 N N . VAL A 1 204 ? 1.864 13.891 0.539 1 94.25 204 VAL A N 1
ATOM 1580 C CA . VAL A 1 204 ? 0.866 14.945 0.404 1 94.25 204 VAL A CA 1
ATOM 1581 C C . VAL A 1 204 ? 1.042 15.977 1.522 1 94.25 204 VAL A C 1
ATOM 1583 O O . VAL A 1 204 ? 0.525 17.094 1.437 1 94.25 204 VAL A O 1
ATOM 1586 N N . SER A 1 205 ? 1.812 15.727 2.494 1 95.62 205 SER A N 1
ATOM 1587 C CA . SER A 1 205 ? 1.662 16.5 3.727 1 95.62 205 SER A CA 1
ATOM 1588 C C . SER A 1 205 ? 2.77 17.531 3.873 1 95.62 205 SER A C 1
ATOM 1590 O O . SER A 1 205 ? 3.922 17.266 3.521 1 95.62 205 SER A O 1
ATOM 1592 N N . ASP A 1 206 ? 2.375 18.656 4.453 1 95.75 206 ASP A N 1
ATOM 1593 C CA . ASP A 1 206 ? 3.352 19.594 5 1 95.75 206 ASP A CA 1
ATOM 1594 C C . ASP A 1 206 ? 3.816 19.156 6.387 1 95.75 206 ASP A C 1
ATOM 1596 O O . ASP A 1 206 ? 5.004 19.25 6.711 1 95.75 206 ASP A O 1
ATOM 1600 N N . GLN A 1 207 ? 2.844 18.719 7.059 1 95.81 207 GLN A N 1
ATOM 1601 C CA . GLN A 1 207 ? 3.078 18.219 8.406 1 95.81 207 GLN A CA 1
ATOM 1602 C C . GLN A 1 207 ? 2.322 16.922 8.648 1 95.81 207 GLN A C 1
ATOM 1604 O O . GLN A 1 207 ? 1.235 16.719 8.102 1 95.81 207 GLN A O 1
ATOM 1609 N N . VAL A 1 208 ? 2.969 16.109 9.438 1 96.56 208 VAL A N 1
ATOM 1610 C CA . VAL A 1 208 ? 2.35 14.844 9.82 1 96.56 208 VAL A CA 1
ATOM 1611 C C . VAL A 1 208 ? 2.248 14.758 11.336 1 96.56 208 VAL A C 1
ATOM 1613 O O . VAL A 1 208 ? 3.197 15.094 12.055 1 96.56 208 VAL A O 1
ATOM 1616 N N . ILE A 1 209 ? 1.103 14.43 11.773 1 96.06 209 ILE A N 1
ATOM 1617 C CA . ILE A 1 209 ? 0.861 14.141 13.18 1 96.06 209 ILE A CA 1
ATOM 1618 C C . ILE A 1 209 ? 0.649 12.641 13.375 1 96.06 209 ILE A C 1
ATOM 1620 O O . ILE A 1 209 ? -0.325 12.078 12.875 1 96.06 209 ILE A O 1
ATOM 1624 N N . VAL A 1 210 ? 1.542 12.031 14.07 1 95.5 210 VAL A N 1
ATOM 1625 C CA . VAL A 1 210 ? 1.416 10.602 14.344 1 95.5 210 VAL A CA 1
ATOM 1626 C C . VAL A 1 210 ? 0.724 10.391 15.688 1 95.5 210 VAL A C 1
ATOM 1628 O O . VAL A 1 210 ? 1.131 10.969 16.703 1 95.5 210 VAL A O 1
ATOM 1631 N N . MET A 1 211 ? -0.286 9.555 15.602 1 93.5 211 MET A N 1
ATOM 1632 C CA . MET A 1 211 ? -1.074 9.289 16.797 1 93.5 211 MET A CA 1
ATOM 1633 C C . MET A 1 211 ? -0.925 7.832 17.234 1 93.5 211 MET A C 1
ATOM 1635 O O . MET A 1 211 ? -0.745 6.945 16.391 1 93.5 211 MET A O 1
ATOM 1639 N N . ASP A 1 212 ? -0.938 7.66 18.531 1 90.31 212 ASP A N 1
ATOM 1640 C CA . ASP A 1 212 ? -0.972 6.332 19.141 1 90.31 212 ASP A CA 1
ATOM 1641 C C . ASP A 1 212 ? -1.86 6.316 20.375 1 90.31 212 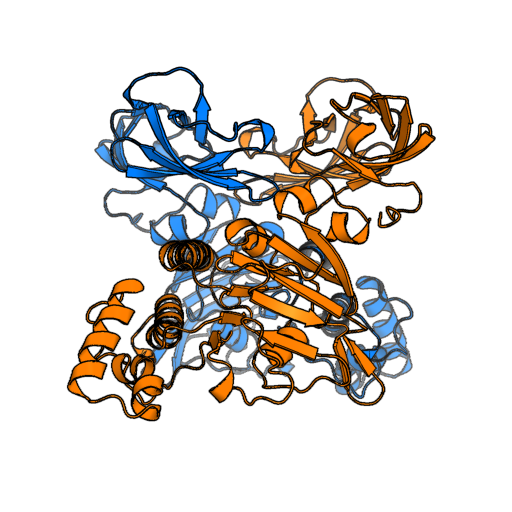ASP A C 1
ATOM 1643 O O . ASP A 1 212 ? -1.674 7.125 21.297 1 90.31 212 ASP A O 1
ATOM 1647 N N . LYS A 1 213 ? -2.838 5.41 20.438 1 87.75 213 LYS A N 1
ATOM 1648 C CA . LYS A 1 213 ? -3.729 5.203 21.578 1 87.75 213 LYS A CA 1
ATOM 1649 C C . LYS A 1 213 ? -4.363 6.516 22.016 1 87.75 213 LYS A C 1
ATOM 1651 O O . LYS A 1 213 ? -4.34 6.852 23.203 1 87.75 213 LYS A O 1
ATOM 1656 N N . GLY A 1 214 ? -4.781 7.324 21.078 1 89.25 214 GLY A N 1
ATOM 1657 C CA . GLY A 1 214 ? -5.578 8.508 21.344 1 89.25 214 GLY A CA 1
ATOM 1658 C C . GLY A 1 214 ? -4.734 9.727 21.672 1 89.25 214 GLY A C 1
ATOM 1659 O O . GLY A 1 214 ? -5.27 10.781 22.031 1 89.25 214 GLY A O 1
ATOM 1660 N N . ARG A 1 215 ? -3.41 9.594 21.516 1 91.69 215 ARG A N 1
ATOM 1661 C CA . ARG A 1 215 ? -2.494 10.688 21.812 1 91.69 215 ARG A CA 1
ATOM 1662 C C . ARG A 1 215 ? -1.573 10.977 20.641 1 91.69 215 ARG A C 1
ATOM 1664 O O . ARG A 1 215 ? -1.342 10.102 19.797 1 91.69 215 ARG A O 1
ATOM 1671 N N . ILE A 1 216 ? -1.109 12.18 20.656 1 92.31 216 ILE A N 1
ATOM 1672 C CA . ILE A 1 216 ? -0.118 12.547 19.641 1 92.31 216 ILE A CA 1
ATOM 1673 C C . ILE A 1 216 ? 1.269 12.094 20.094 1 92.31 216 ILE A C 1
ATOM 1675 O O . ILE A 1 216 ? 1.694 12.398 21.219 1 92.31 216 ILE A O 1
ATOM 1679 N N . VAL A 1 217 ? 1.957 11.398 19.281 1 91.88 217 VAL A N 1
ATOM 1680 C CA . VAL A 1 217 ? 3.293 10.898 19.578 1 91.88 217 VAL A CA 1
ATOM 1681 C C . VAL A 1 217 ? 4.34 11.914 19.141 1 91.88 217 VAL A C 1
ATOM 1683 O O . VAL A 1 217 ? 5.227 12.281 19.922 1 91.88 217 VAL A O 1
ATOM 1686 N N . GLN A 1 218 ? 4.328 12.359 17.922 1 92.38 218 GLN A N 1
ATOM 1687 C CA . GLN A 1 218 ? 5.246 13.328 17.344 1 92.38 218 GLN A CA 1
ATOM 1688 C C . GLN A 1 218 ? 4.594 14.062 16.172 1 92.38 218 GLN A C 1
ATOM 1690 O O . GLN A 1 218 ? 3.811 13.484 15.414 1 92.38 218 GLN A O 1
ATOM 1695 N N . LYS A 1 219 ? 4.84 15.297 16.141 1 93.94 219 LYS A N 1
ATOM 1696 C CA . LYS A 1 219 ? 4.41 16.156 15.031 1 93.94 219 LYS A CA 1
ATOM 1697 C C . LYS A 1 219 ? 5.605 16.781 14.32 1 93.94 219 LYS A C 1
ATOM 1699 O O . LYS A 1 219 ? 6.402 17.484 14.945 1 93.94 219 LYS A O 1
ATOM 1704 N N . ALA A 1 220 ? 5.754 16.531 13.055 1 95.06 220 ALA A N 1
ATOM 1705 C CA . ALA A 1 220 ? 6.867 17.031 12.25 1 95.06 220 ALA A CA 1
ATOM 1706 C C . ALA A 1 220 ? 6.645 16.734 10.773 1 95.06 220 ALA A C 1
ATOM 1708 O O . ALA A 1 220 ? 5.719 16 10.406 1 95.06 220 ALA A O 1
ATOM 1709 N N . PRO A 1 221 ? 7.391 17.422 9.938 1 94.81 221 PRO A N 1
ATOM 1710 C CA . PRO A 1 221 ? 7.375 16.969 8.547 1 94.81 221 PRO A CA 1
ATOM 1711 C C . PRO A 1 221 ? 7.727 15.484 8.414 1 94.81 221 PRO A C 1
ATOM 1713 O O . PRO A 1 221 ? 8.5 14.953 9.219 1 94.81 221 PRO A O 1
ATOM 1716 N N . ALA A 1 222 ? 7.176 14.852 7.469 1 93.44 222 ALA A N 1
ATOM 1717 C CA . ALA A 1 222 ? 7.305 13.406 7.301 1 93.44 222 ALA A CA 1
ATOM 1718 C C . ALA A 1 222 ? 8.773 12.992 7.266 1 93.44 222 ALA A C 1
ATOM 1720 O O . ALA A 1 222 ? 9.156 12 7.887 1 93.44 222 ALA A O 1
ATOM 1721 N N . LYS A 1 223 ? 9.562 13.766 6.602 1 93.12 223 LYS A N 1
ATOM 1722 C CA . LYS A 1 223 ? 10.984 13.469 6.484 1 93.12 223 LYS A CA 1
ATOM 1723 C C . LYS A 1 223 ? 11.648 13.43 7.859 1 93.12 223 LYS A C 1
ATOM 1725 O O . LYS A 1 223 ? 12.422 12.516 8.156 1 93.12 223 LYS A O 1
ATOM 1730 N N . GLU A 1 224 ? 11.305 14.352 8.656 1 94 224 GLU A N 1
ATOM 1731 C CA . GLU A 1 224 ? 11.867 14.422 10 1 94 224 GLU A CA 1
ATOM 1732 C C . GLU A 1 224 ? 11.422 13.242 10.852 1 94 224 GLU A C 1
ATOM 1734 O O . GLU A 1 224 ? 12.219 12.672 11.609 1 94 224 GLU A O 1
ATOM 1739 N N . LEU A 1 225 ? 10.156 12.906 10.695 1 94.69 225 LEU A N 1
ATOM 1740 C CA . LEU A 1 225 ? 9.625 11.773 11.445 1 94.69 225 LEU A CA 1
ATOM 1741 C C . LEU A 1 225 ? 10.344 10.484 11.062 1 94.69 225 LEU A C 1
ATOM 1743 O O . LEU A 1 225 ? 10.547 9.602 11.898 1 94.69 225 LEU A O 1
ATOM 1747 N N . 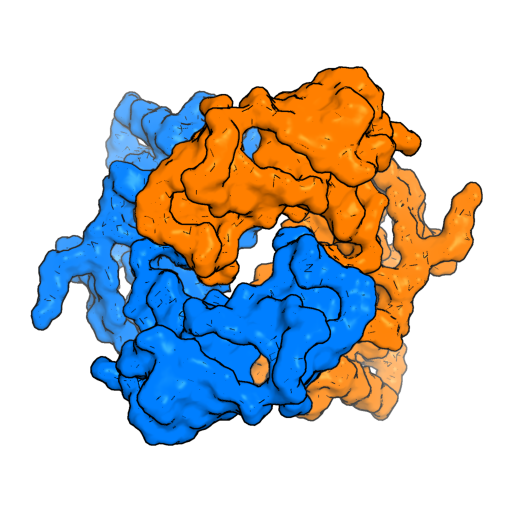TYR A 1 226 ? 10.75 10.375 9.844 1 95.5 226 TYR A N 1
ATOM 1748 C CA . TYR A 1 226 ? 11.398 9.18 9.328 1 95.5 226 TYR A CA 1
ATOM 1749 C C . TYR A 1 226 ? 12.867 9.125 9.75 1 95.5 226 TYR A C 1
ATOM 1751 O O . TYR A 1 226 ? 13.352 8.086 10.188 1 95.5 226 TYR A O 1
ATOM 1759 N N . LEU A 1 227 ? 13.547 10.227 9.695 1 93.69 227 LEU A N 1
ATOM 1760 C CA . LEU A 1 227 ? 14.992 10.289 9.938 1 93.69 227 LEU A CA 1
ATOM 1761 C C . LEU A 1 227 ? 15.289 10.391 11.43 1 93.69 227 LEU A C 1
ATOM 1763 O O . LEU A 1 227 ? 16.328 9.906 11.883 1 93.69 227 LEU A O 1
ATOM 1767 N N . HIS A 1 228 ? 14.328 11.055 12.125 1 93.56 228 HIS A N 1
ATOM 1768 C CA . HIS A 1 228 ? 14.578 11.32 13.539 1 93.56 228 HIS A CA 1
ATOM 1769 C C . HIS A 1 228 ? 13.375 10.938 14.391 1 93.56 228 HIS A C 1
ATOM 1771 O O . HIS A 1 228 ? 12.836 11.773 15.117 1 93.56 228 HIS A O 1
ATOM 1777 N N . PRO A 1 229 ? 13.055 9.648 14.32 1 95.12 229 PRO A N 1
ATOM 1778 C CA . PRO A 1 229 ? 11.984 9.227 15.227 1 95.12 229 PRO A CA 1
ATOM 1779 C C . PRO A 1 229 ? 12.352 9.406 16.688 1 95.12 229 PRO A C 1
ATOM 1781 O O . PRO A 1 229 ? 13.5 9.195 17.078 1 95.12 229 PRO A O 1
ATOM 1784 N N . ASN A 1 230 ? 11.367 9.742 17.516 1 93.94 230 ASN A N 1
ATOM 1785 C CA . ASN A 1 230 ? 11.664 10.016 18.922 1 93.94 230 ASN A CA 1
ATOM 1786 C C . ASN A 1 230 ? 11.336 8.82 19.797 1 93.94 230 ASN A C 1
ATOM 1788 O O . ASN A 1 230 ? 11.484 8.883 21.031 1 93.94 230 ASN A O 1
ATOM 1792 N N . SER A 1 231 ? 10.867 7.75 19.203 1 94 231 SER A N 1
ATOM 1793 C CA . SER A 1 231 ? 10.484 6.555 19.953 1 94 231 SER A CA 1
ATOM 1794 C C . SER A 1 231 ? 10.594 5.305 19.094 1 94 231 SER A C 1
ATOM 1796 O O . SER A 1 231 ? 10.625 5.395 17.859 1 94 231 SER A O 1
ATOM 1798 N N . LEU A 1 232 ? 10.656 4.199 19.797 1 93.12 232 LEU A N 1
ATOM 1799 C CA . LEU A 1 232 ? 10.68 2.92 19.094 1 93.12 232 LEU A CA 1
ATOM 1800 C C . LEU A 1 232 ? 9.398 2.717 18.297 1 93.12 232 LEU A C 1
ATOM 1802 O O . LEU A 1 232 ? 9.43 2.195 17.188 1 93.12 232 LEU A O 1
ATOM 1806 N N . PHE A 1 233 ? 8.344 3.172 18.875 1 90.12 233 PHE A N 1
ATOM 1807 C CA . PHE A 1 233 ? 7.074 3.074 18.172 1 90.12 233 PHE A CA 1
ATOM 1808 C C . PHE A 1 233 ? 7.133 3.816 16.828 1 90.12 233 PHE A C 1
ATOM 1810 O O . PHE A 1 233 ? 6.801 3.256 15.789 1 90.12 233 PHE A O 1
ATOM 1817 N N . LEU A 1 234 ? 7.57 5.039 16.891 1 92.94 234 LEU A N 1
ATOM 1818 C CA . LEU A 1 234 ? 7.609 5.875 15.695 1 92.94 234 LEU A CA 1
ATOM 1819 C C . LEU A 1 234 ? 8.586 5.309 14.664 1 92.94 234 LEU A C 1
ATOM 1821 O O . LEU A 1 234 ? 8.305 5.324 13.469 1 92.94 234 LEU A O 1
ATOM 1825 N N . ALA A 1 235 ? 9.688 4.828 15.164 1 93.25 235 ALA A N 1
ATOM 1826 C CA . ALA A 1 235 ? 10.703 4.246 14.297 1 93.25 235 ALA A CA 1
ATOM 1827 C C . ALA A 1 235 ? 10.141 3.078 13.492 1 93.25 235 ALA A C 1
ATOM 1829 O O . ALA A 1 235 ? 10.359 2.986 12.281 1 93.25 235 ALA A O 1
ATOM 1830 N N . ASN A 1 236 ? 9.367 2.287 14.125 1 90.19 236 ASN A N 1
ATOM 1831 C CA . ASN A 1 236 ? 8.836 1.086 13.492 1 90.19 236 ASN A CA 1
ATOM 1832 C C . ASN A 1 236 ? 7.562 1.386 12.695 1 90.19 236 ASN A C 1
ATOM 1834 O O . ASN A 1 236 ? 7.242 0.679 11.742 1 90.19 236 ASN A O 1
ATOM 1838 N N . PHE A 1 237 ? 6.941 2.402 13.07 1 89.25 237 PHE A N 1
ATOM 1839 C CA . PHE A 1 237 ? 5.66 2.711 12.445 1 89.25 237 PHE A CA 1
ATOM 1840 C C . PHE A 1 237 ? 5.871 3.441 11.125 1 89.25 237 PHE A C 1
ATOM 1842 O O . PHE A 1 237 ? 5.141 3.207 10.156 1 89.25 237 PHE A O 1
ATOM 1849 N N . MET A 1 238 ? 6.797 4.379 11.047 1 91.19 238 MET A N 1
ATOM 1850 C CA . MET A 1 238 ? 7.004 5.211 9.867 1 91.19 238 MET A CA 1
ATOM 1851 C C . MET A 1 238 ? 7.656 4.41 8.75 1 91.19 238 MET A C 1
ATOM 1853 O O . MET A 1 238 ? 7.594 4.801 7.582 1 91.19 238 MET A O 1
ATOM 1857 N N . GLY A 1 239 ? 8.289 3.393 9.109 1 89.75 239 GLY A N 1
ATOM 1858 C CA . GLY A 1 239 ? 8.977 2.525 8.164 1 89.75 239 GLY A CA 1
ATOM 1859 C C . GLY A 1 239 ? 9.656 1.341 8.828 1 89.75 239 GLY A C 1
ATOM 1860 O O . GLY A 1 239 ? 9.844 1.332 10.047 1 89.75 239 GLY A O 1
ATOM 1861 N N . GLU A 1 240 ? 10.078 0.412 7.992 1 88.94 240 GLU A N 1
ATOM 1862 C CA . GLU A 1 240 ? 10.797 -0.741 8.523 1 88.94 240 GLU A CA 1
ATOM 1863 C C . GLU A 1 240 ? 12.18 -0.34 9.039 1 88.94 240 GLU A C 1
ATOM 1865 O O . GLU A 1 240 ? 12.797 0.584 8.508 1 88.94 240 GLU A O 1
ATOM 1870 N N . SER A 1 241 ? 12.539 -0.966 10.102 1 92.94 241 SER A N 1
ATOM 1871 C CA . SER A 1 241 ? 13.859 -0.703 10.664 1 92.94 241 SER A CA 1
ATOM 1872 C C . SER A 1 241 ? 14.359 -1.888 11.484 1 92.94 241 SER A C 1
ATOM 1874 O O . SER A 1 241 ? 13.562 -2.717 11.93 1 92.94 241 SER A O 1
ATOM 1876 N N . SER A 1 242 ? 15.633 -2.084 11.5 1 95.38 242 SER A N 1
ATOM 1877 C CA . SER A 1 242 ? 16.297 -3.006 12.414 1 95.38 242 SER A CA 1
ATOM 1878 C C . SER A 1 242 ? 16.922 -2.262 13.586 1 95.38 242 SER A C 1
ATOM 1880 O O . SER A 1 242 ? 17.688 -1.31 13.383 1 95.38 242 SER A O 1
ATOM 1882 N N . ILE A 1 243 ? 16.594 -2.693 14.758 1 96.5 243 ILE A N 1
ATOM 1883 C CA . ILE A 1 243 ? 17.047 -1.994 15.961 1 96.5 243 ILE A CA 1
ATOM 1884 C C . ILE A 1 243 ? 18.047 -2.859 16.719 1 96.5 243 ILE A C 1
ATOM 1886 O O . ILE A 1 243 ? 17.781 -4.039 16.969 1 96.5 243 ILE A O 1
ATOM 1890 N N . PHE A 1 244 ? 19.125 -2.256 17.094 1 97.12 244 PHE A N 1
ATOM 1891 C CA . PHE A 1 244 ? 20.188 -2.951 17.828 1 97.12 244 PHE A CA 1
ATOM 1892 C C . PHE A 1 244 ? 20.609 -2.148 19.047 1 97.12 244 PHE A C 1
ATOM 1894 O O . PHE A 1 244 ? 20.516 -0.919 19.047 1 97.12 244 PHE A O 1
ATOM 1901 N N . ALA A 1 245 ? 21.094 -2.936 20 1 96.88 245 ALA A N 1
ATOM 1902 C CA . ALA A 1 245 ? 21.797 -2.268 21.094 1 96.88 245 ALA A CA 1
ATOM 1903 C C . ALA A 1 245 ? 23.172 -1.778 20.641 1 96.88 245 ALA A C 1
ATOM 1905 O O . ALA A 1 245 ? 23.859 -2.451 19.859 1 96.88 245 ALA A O 1
ATOM 1906 N N . GLY A 1 246 ? 23.484 -0.524 21.141 1 97.25 246 GLY A N 1
ATOM 1907 C CA . GLY A 1 246 ? 24.781 0.013 20.766 1 97.25 246 GLY A CA 1
ATOM 1908 C C . GLY A 1 246 ? 25.312 1.02 21.766 1 97.25 246 GLY A C 1
ATOM 1909 O O . GLY A 1 246 ? 24.797 1.125 22.891 1 97.25 246 GLY A O 1
ATOM 1910 N N . GLU A 1 247 ? 26.516 1.593 21.359 1 97.81 247 GLU A N 1
ATOM 1911 C CA . GLU A 1 247 ? 27.188 2.611 22.172 1 97.81 247 GLU A CA 1
ATOM 1912 C C . GLU A 1 247 ? 27.594 3.809 21.312 1 97.81 247 GLU A C 1
ATOM 1914 O O . GLU A 1 247 ? 28.062 3.643 20.188 1 97.81 247 GLU A O 1
ATOM 1919 N N . LEU A 1 248 ? 27.297 4.941 21.938 1 97.5 248 LEU A N 1
ATOM 1920 C CA . LEU A 1 248 ? 27.656 6.195 21.297 1 97.5 248 LEU A CA 1
ATOM 1921 C C . LEU A 1 248 ? 28.844 6.848 22 1 97.5 248 LEU A C 1
ATOM 1923 O O . LEU A 1 248 ? 28.875 6.918 23.219 1 97.5 248 LEU A O 1
ATOM 1927 N N . HIS A 1 249 ? 29.891 7.223 21.266 1 97 249 HIS A N 1
ATOM 1928 C CA . HIS A 1 249 ? 31.016 8.023 21.719 1 97 249 HIS A CA 1
ATOM 1929 C C . HIS A 1 249 ? 31.312 9.156 20.734 1 97 249 HIS A C 1
ATOM 1931 O O . HIS A 1 249 ? 32.062 8.969 19.781 1 97 249 HIS A O 1
ATOM 1937 N N . GLY A 1 250 ? 30.859 10.367 21.141 1 95.62 250 GLY A N 1
ATOM 1938 C CA . GLY A 1 250 ? 30.953 11.453 20.188 1 95.62 250 GLY A CA 1
ATOM 1939 C C . GLY A 1 250 ? 30.125 11.219 18.938 1 95.62 250 GLY A C 1
ATOM 1940 O O . GLY A 1 250 ? 28.906 11.078 19 1 95.62 250 GLY A O 1
ATOM 1941 N N . ASN A 1 251 ? 30.844 11.047 17.906 1 96.62 251 ASN A N 1
ATOM 1942 C CA . ASN A 1 251 ? 30.188 10.773 16.625 1 96.62 251 ASN A CA 1
ATOM 1943 C C . ASN A 1 251 ? 30.344 9.312 16.219 1 96.62 251 ASN A C 1
ATOM 1945 O O . ASN A 1 251 ? 29.828 8.898 15.18 1 96.62 251 ASN A O 1
ATOM 1949 N N . SER A 1 252 ? 31 8.609 17.094 1 97.25 252 SER A N 1
ATOM 1950 C CA . SER A 1 252 ? 31.266 7.211 16.797 1 97.25 252 SER A CA 1
ATOM 1951 C C . SER A 1 252 ? 30.219 6.305 17.438 1 97.25 252 SER A C 1
ATOM 1953 O O . SER A 1 252 ? 29.906 6.457 18.609 1 97.25 252 SER A O 1
ATOM 1955 N N . VAL A 1 253 ? 29.719 5.379 16.625 1 97.31 253 VAL A N 1
ATOM 1956 C CA . VAL A 1 253 ? 28.719 4.43 17.094 1 97.31 253 VAL A CA 1
ATOM 1957 C C . VAL A 1 253 ? 29.234 3.004 16.938 1 97.31 253 VAL A C 1
ATOM 1959 O O . VAL A 1 253 ? 29.875 2.678 15.93 1 97.31 253 VAL A O 1
ATOM 1962 N N . SER A 1 254 ? 29.031 2.227 17.953 1 97.06 254 SER A N 1
ATOM 1963 C CA . SER A 1 254 ? 29.375 0.808 17.906 1 97.06 254 SER A CA 1
ATOM 1964 C C . SER A 1 254 ? 28.141 -0.06 18.172 1 97.06 254 SER A C 1
ATOM 1966 O O . SER A 1 254 ? 27.391 0.209 19.109 1 97.06 254 SER A O 1
ATOM 1968 N N . THR A 1 255 ? 27.891 -1.036 17.297 1 96.62 255 THR A N 1
ATOM 1969 C CA . THR A 1 255 ? 26.812 -2.004 17.484 1 96.62 255 THR A CA 1
ATOM 1970 C C . THR A 1 255 ? 27.203 -3.363 16.906 1 96.62 255 THR A C 1
ATOM 1972 O O . THR A 1 255 ? 27.734 -3.445 15.797 1 96.62 255 THR A O 1
ATOM 1975 N N . ASN A 1 256 ? 26.969 -4.41 17.672 1 95.44 256 ASN A N 1
ATOM 1976 C CA . ASN A 1 256 ? 27.297 -5.766 17.266 1 95.44 256 ASN A CA 1
ATOM 1977 C C . ASN A 1 256 ? 28.75 -5.867 16.781 1 95.44 256 ASN A C 1
ATOM 1979 O O . ASN A 1 256 ? 29.031 -6.504 15.766 1 95.44 256 ASN A O 1
ATOM 1983 N N . GLY A 1 257 ? 29.609 -5.102 17.406 1 94.31 257 GLY A N 1
ATOM 1984 C CA . GLY A 1 257 ? 31.016 -5.141 17.094 1 94.31 257 GLY A CA 1
ATOM 1985 C C . GLY A 1 257 ? 31.391 -4.285 15.891 1 94.31 257 GLY A C 1
ATOM 1986 O O . GLY A 1 257 ? 32.562 -4.129 15.57 1 94.31 257 GLY A O 1
ATOM 1987 N N . TYR A 1 258 ? 30.469 -3.744 15.188 1 96.19 258 TYR A N 1
ATOM 1988 C CA . TYR A 1 258 ? 30.703 -2.904 14.016 1 96.19 258 TYR A CA 1
ATOM 1989 C C . TYR A 1 258 ? 30.719 -1.43 14.398 1 96.19 258 TYR A C 1
ATOM 1991 O O . TYR A 1 258 ? 29.797 -0.928 15.031 1 96.19 258 TYR A O 1
ATOM 1999 N N . ARG A 1 259 ? 31.844 -0.737 14.039 1 96.44 259 ARG A N 1
ATOM 2000 C CA . ARG A 1 259 ? 32 0.672 14.375 1 96.44 259 ARG A CA 1
ATOM 2001 C C . ARG A 1 259 ? 31.938 1.55 13.133 1 96.44 259 ARG A C 1
ATOM 2003 O O . ARG A 1 259 ? 32.5 1.213 12.094 1 96.44 259 ARG A O 1
ATOM 2010 N N . PHE A 1 260 ? 31.141 2.617 13.266 1 95.62 260 PHE A N 1
ATOM 2011 C CA . PHE A 1 260 ? 31.031 3.568 12.172 1 95.62 260 PHE A CA 1
ATOM 2012 C C . PHE A 1 260 ? 30.781 4.977 12.695 1 95.62 260 PHE A C 1
ATOM 2014 O O . PHE A 1 260 ? 30.5 5.16 13.883 1 95.62 260 PHE A O 1
ATOM 2021 N N . GLU A 1 261 ? 30.938 5.934 11.828 1 95.94 261 GLU A N 1
ATOM 2022 C CA . GLU A 1 261 ? 30.797 7.336 12.219 1 95.94 261 GLU A CA 1
ATOM 2023 C C . GLU A 1 261 ? 29.5 7.934 11.68 1 95.94 261 GLU A C 1
ATOM 2025 O O . GLU A 1 261 ? 29.078 7.613 10.57 1 95.94 261 GLU A O 1
ATOM 2030 N N . LEU A 1 262 ? 28.875 8.711 12.508 1 95.56 262 LEU A N 1
ATOM 2031 C CA . LEU A 1 262 ? 27.75 9.523 12.078 1 95.56 262 LEU A CA 1
ATOM 2032 C C . LEU A 1 262 ? 28.172 10.977 11.875 1 95.56 262 LEU A C 1
ATOM 2034 O O . LEU A 1 262 ? 28.969 11.508 12.641 1 95.56 262 LEU A O 1
ATOM 2038 N N . PRO A 1 263 ? 27.672 11.594 10.836 1 92.19 263 PRO A N 1
ATOM 2039 C CA . PRO A 1 263 ? 28.078 12.977 10.57 1 92.19 263 PRO A CA 1
ATOM 2040 C C . PRO A 1 263 ? 27.703 13.93 11.703 1 92.19 263 PRO A C 1
ATOM 2042 O O . PRO A 1 263 ? 28.453 14.859 12 1 92.19 263 PRO A O 1
ATOM 2045 N N . ASP A 1 264 ? 26.578 13.805 12.344 1 91.88 264 ASP A N 1
ATOM 2046 C CA . ASP A 1 264 ? 26.109 14.68 13.414 1 91.88 264 ASP A CA 1
ATOM 2047 C C . ASP A 1 264 ? 25.266 13.906 14.438 1 91.88 264 ASP A C 1
ATOM 2049 O O . ASP A 1 264 ? 24.047 14.047 14.477 1 91.88 264 ASP A O 1
ATOM 2053 N N . ALA A 1 265 ? 25.984 13.305 15.312 1 93.38 265 ALA A N 1
ATOM 2054 C CA . ALA A 1 265 ? 25.297 12.492 16.297 1 93.38 265 ALA A CA 1
ATOM 2055 C C . ALA A 1 265 ? 24.641 13.367 17.359 1 93.38 265 ALA A C 1
ATOM 2057 O O . ALA A 1 265 ? 23.703 12.922 18.047 1 93.38 265 ALA A O 1
ATOM 2058 N N . ALA A 1 266 ? 25.109 14.57 17.5 1 90.88 266 ALA A N 1
ATOM 2059 C CA . ALA A 1 266 ? 24.578 15.492 18.516 1 90.88 266 ALA A CA 1
ATOM 2060 C C . ALA A 1 266 ? 23.109 15.805 18.266 1 90.88 266 ALA A C 1
ATOM 2062 O O . ALA A 1 266 ? 22.375 16.141 19.188 1 90.88 266 ALA A O 1
ATOM 2063 N N . GLN A 1 267 ? 22.703 15.586 17.047 1 90.94 267 GLN A N 1
ATOM 2064 C CA . GLN A 1 267 ? 21.328 15.922 16.688 1 90.94 267 GLN A CA 1
ATOM 2065 C C . GLN A 1 267 ? 20.344 15.023 17.406 1 90.94 267 GLN A C 1
ATOM 2067 O O . GLN A 1 267 ? 19.172 15.383 17.562 1 90.94 267 GLN A O 1
ATOM 2072 N N . TYR A 1 268 ? 20.812 13.961 17.859 1 92.38 268 TYR A N 1
ATOM 2073 C CA . TYR A 1 268 ? 19.922 13.016 18.531 1 92.38 268 TYR A CA 1
ATOM 2074 C C . TYR A 1 268 ? 19.812 13.328 20.016 1 92.38 268 TYR A C 1
ATOM 2076 O O . TYR A 1 268 ? 19 12.719 20.734 1 92.38 268 TYR A O 1
ATOM 2084 N N . GLY A 1 269 ? 20.641 14.227 20.562 1 91.12 269 GLY A N 1
ATOM 2085 C CA . GLY A 1 269 ? 20.562 14.688 21.938 1 91.12 269 GLY A CA 1
ATOM 2086 C C . GLY A 1 269 ? 20.875 13.594 22.953 1 91.12 269 GLY A C 1
ATOM 2087 O O . GLY A 1 269 ? 20.281 13.547 24.031 1 91.12 269 GLY A O 1
ATOM 2088 N N . LEU A 1 270 ? 21.703 12.695 22.578 1 93.88 270 LEU A N 1
ATOM 2089 C CA . LEU A 1 270 ? 22.062 11.594 23.469 1 93.88 270 LEU A CA 1
ATOM 2090 C C . LEU A 1 270 ? 23.438 11.797 24.078 1 93.88 270 LEU A C 1
ATOM 2092 O O . LEU A 1 270 ? 24.344 12.289 23.406 1 93.88 270 LEU A O 1
ATOM 2096 N N . ALA A 1 271 ? 23.547 11.414 25.328 1 93.31 271 ALA A N 1
ATOM 2097 C CA . ALA A 1 271 ? 24.859 11.383 25.969 1 93.31 271 ALA A CA 1
ATOM 2098 C C . ALA A 1 271 ? 25.656 10.156 25.531 1 93.31 271 ALA A C 1
ATOM 2100 O O . ALA A 1 271 ? 25.078 9.164 25.062 1 93.31 271 ALA A O 1
ATOM 2101 N N . ASP A 1 272 ? 26.953 10.367 25.656 1 96.19 272 ASP A N 1
ATOM 2102 C CA . ASP A 1 272 ? 27.781 9.203 25.375 1 96.19 272 ASP A CA 1
ATOM 2103 C C . ASP A 1 272 ? 27.391 8.016 26.25 1 96.19 272 ASP A C 1
ATOM 2105 O O . ASP A 1 272 ? 27.094 8.188 27.438 1 96.19 272 ASP A O 1
ATOM 2109 N N . GLY A 1 273 ? 27.359 6.836 25.625 1 96.5 273 GLY A N 1
ATOM 2110 C CA . GLY A 1 273 ? 26.984 5.645 26.375 1 96.5 273 GLY A CA 1
ATOM 2111 C C . GLY A 1 273 ? 26.031 4.738 25.609 1 96.5 273 GLY A C 1
ATOM 2112 O O . GLY A 1 273 ? 26.047 4.707 24.375 1 96.5 273 GLY A O 1
ATOM 2113 N N . ALA A 1 274 ? 25.297 3.965 26.391 1 97.19 274 ALA A N 1
ATOM 2114 C CA . ALA A 1 274 ? 24.391 2.971 25.812 1 97.19 274 ALA A CA 1
ATOM 2115 C C . ALA A 1 274 ? 23.219 3.643 25.094 1 97.19 274 ALA A C 1
ATOM 2117 O O . ALA A 1 274 ? 22.672 4.633 25.578 1 97.19 274 ALA A O 1
ATOM 2118 N N . CYS A 1 275 ? 22.906 3.107 23.906 1 97.25 275 CYS A N 1
ATOM 2119 C CA . CYS A 1 275 ? 21.797 3.609 23.125 1 97.25 275 CYS A CA 1
ATOM 2120 C C . CYS A 1 275 ? 21.234 2.521 22.203 1 97.25 275 CYS A C 1
ATOM 2122 O O . CYS A 1 275 ? 21.703 1.384 22.234 1 97.25 275 CYS A O 1
ATOM 2124 N N . LEU A 1 276 ? 20.125 2.797 21.547 1 97.38 276 LEU A N 1
ATOM 2125 C CA . LEU A 1 276 ? 19.594 1.959 20.469 1 97.38 276 LEU A CA 1
ATOM 2126 C C . LEU A 1 276 ? 19.969 2.521 19.109 1 97.38 276 LEU A C 1
ATOM 2128 O O . LEU A 1 276 ? 19.906 3.734 18.891 1 97.38 276 LEU A O 1
ATOM 2132 N N . VAL A 1 277 ? 20.469 1.602 18.297 1 97.5 277 VAL A N 1
ATOM 2133 C CA . VAL A 1 277 ? 20.844 1.959 16.938 1 97.5 277 VAL A CA 1
ATOM 2134 C C . VAL A 1 277 ? 19.812 1.395 15.961 1 97.5 277 VAL A C 1
ATOM 2136 O O . VAL A 1 277 ? 19.656 0.176 15.844 1 97.5 277 VAL A O 1
ATOM 2139 N N . GLY A 1 278 ? 19.094 2.303 15.32 1 97.25 278 GLY A N 1
ATOM 2140 C CA . GLY A 1 278 ? 18.172 1.899 14.273 1 97.25 278 GLY A CA 1
ATOM 2141 C C . GLY A 1 278 ? 18.734 2.088 12.875 1 97.25 278 GLY A C 1
ATOM 2142 O O . GLY A 1 278 ? 19.391 3.09 12.594 1 97.25 278 GLY A O 1
ATOM 2143 N N . VAL A 1 279 ? 18.5 1.074 12.055 1 97.12 279 VAL A N 1
ATOM 2144 C CA . VAL A 1 279 ? 18.984 1.136 10.68 1 97.12 279 VAL A CA 1
ATOM 2145 C C . VAL A 1 279 ? 17.844 0.823 9.711 1 97.12 279 VAL A C 1
ATOM 2147 O O . VAL A 1 279 ? 17.156 -0.192 9.859 1 97.12 279 VAL A O 1
ATOM 2150 N N . ARG A 1 280 ? 17.625 1.75 8.789 1 97.44 280 ARG A N 1
ATOM 2151 C CA . ARG A 1 280 ? 16.641 1.522 7.727 1 97.44 280 ARG A CA 1
ATOM 2152 C C . ARG A 1 280 ? 17.172 0.518 6.707 1 97.44 280 ARG A C 1
ATOM 2154 O O . ARG A 1 280 ? 18.359 0.524 6.375 1 97.44 280 ARG A O 1
ATOM 2161 N N . PRO A 1 281 ? 16.312 -0.309 6.125 1 96.56 281 PRO A N 1
ATOM 2162 C CA . PRO A 1 281 ? 16.766 -1.361 5.215 1 96.56 281 PRO A CA 1
ATOM 2163 C C . PRO A 1 281 ? 17.438 -0.806 3.957 1 96.56 281 PRO A C 1
ATOM 2165 O O . PRO A 1 281 ? 18.344 -1.428 3.416 1 96.56 281 PRO A O 1
ATOM 2168 N N . GLU A 1 282 ? 16.984 0.334 3.492 1 95.94 282 GLU A N 1
ATOM 2169 C CA . GLU A 1 282 ? 17.516 0.917 2.268 1 95.94 282 GLU A CA 1
ATOM 2170 C C . GLU A 1 282 ? 18.906 1.51 2.506 1 95.94 282 GLU A C 1
ATOM 2172 O O . GLU A 1 282 ? 19.625 1.823 1.554 1 95.94 282 GLU A O 1
ATOM 2177 N N . ALA A 1 283 ? 19.328 1.671 3.766 1 96.44 283 ALA A N 1
ATOM 2178 C CA . ALA A 1 283 ? 20.609 2.293 4.109 1 96.44 283 ALA A CA 1
ATOM 2179 C C . ALA A 1 283 ? 21.719 1.245 4.23 1 96.44 283 ALA A C 1
ATOM 2181 O O . ALA A 1 283 ? 22.844 1.566 4.605 1 96.44 283 ALA A O 1
ATOM 2182 N N . ILE A 1 284 ? 21.359 0.008 3.938 1 97.12 284 ILE A N 1
ATOM 2183 C CA . ILE A 1 284 ? 22.328 -1.08 4.059 1 97.12 284 ILE A CA 1
ATOM 2184 C C . ILE A 1 284 ? 22.781 -1.528 2.672 1 97.12 284 ILE A C 1
ATOM 2186 O O . ILE A 1 284 ? 21.953 -1.71 1.772 1 97.12 284 ILE A O 1
ATOM 2190 N N . THR A 1 285 ? 24.047 -1.621 2.473 1 96.5 285 THR A N 1
ATOM 2191 C CA . THR A 1 285 ? 24.625 -2.189 1.257 1 96.5 285 THR A CA 1
ATOM 2192 C C . THR A 1 285 ? 25.469 -3.416 1.581 1 96.5 285 THR A C 1
ATOM 2194 O O . THR A 1 285 ? 25.922 -3.584 2.715 1 96.5 285 THR A O 1
ATOM 2197 N N . LEU A 1 286 ? 25.594 -4.281 0.585 1 96.31 286 LEU A N 1
ATOM 2198 C CA . LEU A 1 286 ? 26.391 -5.492 0.728 1 96.31 286 LEU A CA 1
ATOM 2199 C C . LEU A 1 286 ? 27.594 -5.457 -0.195 1 96.31 286 LEU A C 1
ATOM 2201 O O . LEU A 1 286 ? 27.469 -5.227 -1.399 1 96.31 286 LEU A O 1
ATOM 2205 N N . GLN A 1 287 ? 28.703 -5.609 0.432 1 95.5 287 GLN A N 1
ATOM 2206 C CA . GLN A 1 287 ? 29.938 -5.676 -0.33 1 95.5 287 GLN A CA 1
ATOM 2207 C C . GLN A 1 287 ? 30.516 -7.086 -0.321 1 95.5 287 GLN A C 1
ATOM 2209 O O . GLN A 1 287 ? 30.078 -7.938 0.458 1 95.5 287 GLN A O 1
ATOM 2214 N N . LYS A 1 288 ? 31.453 -7.363 -1.221 1 92.62 288 LYS A N 1
ATOM 2215 C CA . LYS A 1 288 ? 32.031 -8.695 -1.367 1 92.62 288 LYS A CA 1
ATOM 2216 C C . LYS A 1 288 ? 33.125 -8.938 -0.314 1 92.62 288 LYS A C 1
ATOM 2218 O O . LYS A 1 288 ? 33.438 -10.086 0.008 1 92.62 288 LYS A O 1
ATOM 2223 N N . SER A 1 289 ? 33.719 -7.84 0.184 1 94.62 289 SER A N 1
ATOM 2224 C CA . SER A 1 289 ? 34.75 -7.945 1.2 1 94.62 289 SER A CA 1
ATOM 2225 C C . SER A 1 289 ? 34.531 -6.949 2.332 1 94.62 289 SER A C 1
ATOM 2227 O O . SER A 1 289 ? 33.781 -5.992 2.18 1 94.62 289 SER A O 1
ATOM 2229 N N . GLY A 1 290 ? 35 -7.27 3.441 1 95.19 290 GLY A N 1
ATOM 2230 C CA . GLY A 1 290 ? 34.875 -6.418 4.613 1 95.19 290 GLY A CA 1
ATOM 2231 C C . GLY A 1 290 ? 35.406 -7.055 5.879 1 95.19 290 GLY A C 1
ATOM 2232 O O . GLY A 1 290 ? 36.094 -8.07 5.82 1 95.19 290 GLY A O 1
ATOM 2233 N N . GLU A 1 291 ? 35.156 -6.371 6.934 1 95.62 291 GLU A N 1
ATOM 2234 C CA . GLU A 1 291 ? 35.562 -6.871 8.242 1 95.62 291 GLU A CA 1
ATOM 2235 C C . GLU A 1 291 ? 34.625 -7.957 8.742 1 95.62 291 GLU A C 1
ATOM 2237 O O . GLU A 1 291 ? 33.469 -8.039 8.289 1 95.62 291 GLU A O 1
ATOM 2242 N N . GLU A 1 292 ? 35.094 -8.719 9.711 1 95.81 292 GLU A N 1
ATOM 2243 C CA . GLU A 1 292 ? 34.312 -9.812 10.258 1 95.81 292 GLU A CA 1
ATOM 2244 C C . GLU A 1 292 ? 33.031 -9.289 10.906 1 95.81 292 GLU A C 1
ATOM 2246 O O . GLU A 1 292 ? 31.969 -9.93 10.812 1 95.81 292 GLU A O 1
ATOM 2251 N N . ALA A 1 293 ? 33.125 -8.164 11.5 1 96.5 293 ALA A N 1
ATOM 2252 C CA . ALA A 1 293 ? 31.969 -7.582 12.164 1 96.5 293 ALA A CA 1
ATOM 2253 C C . ALA A 1 293 ? 30.906 -7.191 11.156 1 96.5 293 ALA A C 1
ATOM 2255 O O . ALA A 1 293 ? 29.734 -6.992 11.523 1 96.5 293 ALA A O 1
ATOM 2256 N N . GLN A 1 294 ? 31.25 -7.059 9.914 1 97.31 294 GLN A N 1
ATOM 2257 C CA . GLN A 1 294 ? 30.344 -6.656 8.852 1 97.31 294 GLN A CA 1
ATOM 2258 C C . GLN A 1 294 ? 29.734 -7.871 8.156 1 97.31 294 GLN A C 1
ATOM 2260 O O . GLN A 1 294 ? 28.828 -7.738 7.336 1 97.31 294 GLN A O 1
ATOM 2265 N N . ARG A 1 295 ? 30.234 -9.023 8.5 1 97.44 295 ARG A N 1
ATOM 2266 C CA . ARG A 1 295 ? 29.828 -10.234 7.805 1 97.44 295 ARG A CA 1
ATOM 2267 C C . ARG A 1 295 ? 28.422 -10.648 8.195 1 97.44 295 ARG A C 1
ATOM 2269 O O . ARG A 1 295 ? 28.062 -10.648 9.375 1 97.44 295 ARG A O 1
ATOM 2276 N N . CYS A 1 296 ? 27.547 -10.93 7.18 1 97.38 296 CYS A N 1
ATOM 2277 C CA . CYS A 1 296 ? 26.203 -11.414 7.43 1 97.38 296 CYS A CA 1
ATOM 2278 C C . CYS A 1 296 ? 25.859 -12.57 6.504 1 97.38 296 CYS A C 1
ATOM 2280 O O . CYS A 1 296 ? 26.5 -12.758 5.469 1 97.38 296 CYS A O 1
ATOM 2282 N N . HIS A 1 297 ? 24.953 -13.398 6.914 1 97.56 297 HIS A N 1
ATOM 2283 C CA . HIS A 1 297 ? 24.484 -14.547 6.148 1 97.56 297 HIS A CA 1
ATOM 2284 C C . HIS A 1 297 ? 23.047 -14.352 5.684 1 97.56 297 HIS A C 1
ATOM 2286 O O . HIS A 1 297 ? 22.172 -14.062 6.492 1 97.56 297 HIS A O 1
ATOM 2292 N N . ILE A 1 298 ? 22.859 -14.492 4.422 1 96.12 298 ILE A N 1
ATOM 2293 C CA . ILE A 1 298 ? 21.547 -14.266 3.824 1 96.12 298 ILE A CA 1
ATOM 2294 C C . ILE A 1 298 ? 20.656 -15.492 4.043 1 96.12 298 ILE A C 1
ATOM 2296 O O . ILE A 1 298 ? 21.047 -16.609 3.693 1 96.12 298 ILE A O 1
ATOM 2300 N N . HIS A 1 299 ? 19.516 -15.242 4.617 1 92.12 299 HIS A N 1
ATOM 2301 C CA . HIS A 1 299 ? 18.547 -16.297 4.918 1 92.12 299 HIS A CA 1
ATOM 2302 C C . HIS A 1 299 ? 17.484 -16.391 3.83 1 92.12 299 HIS A C 1
ATOM 2304 O O . HIS A 1 299 ? 17.078 -17.484 3.443 1 92.12 299 HIS A O 1
ATOM 2310 N N . ASN A 1 300 ? 17.062 -15.297 3.459 1 90.5 300 ASN A N 1
ATOM 2311 C CA . ASN A 1 300 ? 15.977 -15.227 2.492 1 90.5 300 ASN A CA 1
ATOM 2312 C C . ASN A 1 300 ? 16.062 -13.961 1.642 1 90.5 300 ASN A C 1
ATOM 2314 O O . ASN A 1 300 ? 16.531 -12.93 2.107 1 90.5 300 ASN A O 1
ATOM 2318 N N . ALA A 1 301 ? 15.68 -14.117 0.408 1 93.12 301 ALA A N 1
ATOM 2319 C CA . ALA A 1 301 ? 15.617 -12.992 -0.525 1 93.12 301 ALA A CA 1
ATOM 2320 C C . ALA A 1 301 ? 14.375 -13.094 -1.411 1 93.12 301 ALA A C 1
ATOM 2322 O O . ALA A 1 301 ? 14.133 -14.125 -2.035 1 93.12 301 ALA A O 1
ATOM 2323 N N . VAL A 1 302 ? 13.68 -12.047 -1.368 1 91.38 302 VAL A N 1
ATOM 2324 C CA . VAL A 1 302 ? 12.453 -12.008 -2.166 1 91.38 302 VAL A CA 1
ATOM 2325 C C . VAL A 1 302 ? 12.508 -10.828 -3.137 1 91.38 302 VAL A C 1
ATOM 2327 O O . VAL A 1 302 ? 12.844 -9.703 -2.744 1 91.38 302 VAL A O 1
ATOM 2330 N N . TYR A 1 303 ? 12.234 -11.125 -4.398 1 93.06 303 TYR A N 1
ATOM 2331 C CA . TYR A 1 303 ? 12.156 -10.062 -5.398 1 93.06 303 TYR A CA 1
ATOM 2332 C C . TYR A 1 303 ? 10.828 -9.328 -5.305 1 93.06 303 TYR A C 1
ATOM 2334 O O . TYR A 1 303 ? 9.758 -9.938 -5.438 1 93.06 303 TYR A O 1
ATOM 2342 N N . MET A 1 304 ? 10.883 -7.969 -5.125 1 93.5 304 MET A N 1
ATOM 2343 C CA . MET A 1 304 ? 9.68 -7.168 -4.891 1 93.5 304 MET A CA 1
ATOM 2344 C C . MET A 1 304 ? 9.375 -6.281 -6.094 1 93.5 304 MET A C 1
ATOM 2346 O O . MET A 1 304 ? 8.555 -5.367 -6.008 1 93.5 304 MET A O 1
ATOM 2350 N N . GLY A 1 305 ? 10.047 -6.48 -7.176 1 93 305 GLY A N 1
ATOM 2351 C CA . GLY A 1 305 ? 9.906 -5.633 -8.352 1 93 305 GLY A CA 1
ATOM 2352 C C . GLY A 1 305 ? 10.977 -4.555 -8.438 1 93 305 GLY A C 1
ATOM 2353 O O . GLY A 1 305 ? 12.008 -4.75 -9.07 1 93 305 GLY A O 1
ATOM 2354 N N . ASN A 1 306 ? 10.797 -3.525 -7.57 1 93.56 306 ASN A N 1
ATOM 2355 C CA . ASN A 1 306 ? 11.719 -2.395 -7.656 1 93.56 306 ASN A CA 1
ATOM 2356 C C . ASN A 1 306 ? 12.922 -2.582 -6.742 1 93.56 306 ASN A C 1
ATOM 2358 O O . ASN A 1 306 ? 13.898 -1.83 -6.828 1 93.56 306 ASN A O 1
ATOM 2362 N N . HIS A 1 307 ? 12.867 -3.656 -5.902 1 94.88 307 HIS A N 1
ATOM 2363 C CA . HIS A 1 307 ? 13.992 -3.963 -5.031 1 94.88 307 HIS A CA 1
ATOM 2364 C C . HIS A 1 307 ? 13.953 -5.418 -4.57 1 94.88 307 HIS A C 1
ATOM 2366 O O . HIS A 1 307 ? 12.984 -6.133 -4.844 1 94.88 307 HIS A O 1
ATOM 2372 N N . TRP A 1 308 ? 15.078 -5.832 -3.998 1 95.25 308 TRP A N 1
ATOM 2373 C CA . TRP A 1 308 ? 15.141 -7.094 -3.268 1 95.25 308 TRP A CA 1
ATOM 2374 C C . TRP A 1 308 ? 14.945 -6.867 -1.771 1 95.25 308 TRP A C 1
ATOM 2376 O O . TRP A 1 308 ? 15.547 -5.961 -1.19 1 95.25 308 TRP A O 1
ATOM 2386 N N . GLU A 1 309 ? 14.062 -7.617 -1.249 1 94.31 309 GLU A N 1
ATOM 2387 C CA . GLU A 1 309 ? 13.938 -7.668 0.204 1 94.31 309 GLU A CA 1
ATOM 2388 C C . GLU A 1 309 ? 14.672 -8.875 0.783 1 94.31 309 GLU A C 1
ATOM 2390 O O . GLU A 1 309 ? 14.297 -10.016 0.518 1 94.31 309 GLU A O 1
ATOM 2395 N N . ILE A 1 310 ? 15.672 -8.617 1.576 1 95.62 310 ILE A N 1
ATOM 2396 C CA . ILE A 1 310 ? 16.578 -9.664 2.033 1 95.62 310 ILE A CA 1
ATOM 2397 C C . ILE A 1 310 ? 16.562 -9.734 3.559 1 95.62 310 ILE A C 1
ATOM 2399 O O . ILE A 1 310 ? 16.625 -8.703 4.234 1 95.62 310 ILE A O 1
ATOM 2403 N N . ILE A 1 311 ? 16.391 -10.891 4.035 1 94.12 311 ILE A N 1
ATOM 2404 C CA . ILE A 1 311 ? 16.547 -11.156 5.461 1 94.12 311 ILE A CA 1
ATOM 2405 C C . ILE A 1 311 ? 17.891 -11.852 5.711 1 94.12 311 ILE A C 1
ATOM 2407 O O . ILE A 1 311 ? 18.156 -12.922 5.156 1 94.12 311 ILE A O 1
ATOM 2411 N N . ALA A 1 312 ? 18.719 -11.227 6.492 1 96.81 312 ALA A N 1
ATOM 2412 C CA . ALA A 1 312 ? 20.031 -11.766 6.785 1 96.81 312 ALA A CA 1
ATOM 2413 C C . ALA A 1 312 ? 20.25 -11.93 8.289 1 96.81 312 ALA A C 1
ATOM 2415 O O . ALA A 1 312 ? 19.562 -11.297 9.086 1 96.81 312 ALA A O 1
ATOM 2416 N N . ASP A 1 313 ? 21.062 -12.828 8.617 1 97.12 313 ASP A N 1
ATOM 2417 C CA . ASP A 1 313 ? 21.562 -12.969 9.984 1 97.12 313 ASP A CA 1
ATOM 2418 C C . ASP A 1 313 ? 22.875 -12.234 10.164 1 97.12 313 ASP A C 1
ATOM 2420 O O . ASP A 1 313 ? 23.844 -12.5 9.453 1 97.12 313 ASP A O 1
ATOM 2424 N N . TRP A 1 314 ? 22.875 -11.25 11.008 1 97.31 314 TRP A N 1
ATOM 2425 C CA . TRP A 1 314 ? 24.062 -10.453 11.312 1 97.31 314 TRP A CA 1
ATOM 2426 C C . TRP A 1 314 ? 24.359 -10.477 12.812 1 97.31 314 TRP A C 1
ATOM 2428 O O . TRP A 1 314 ? 23.641 -9.859 13.602 1 97.31 314 TRP A O 1
ATOM 2438 N N . GLN A 1 315 ? 25.469 -11.195 13.188 1 95.19 315 GLN A N 1
ATOM 2439 C CA . GLN A 1 315 ? 25.859 -11.328 14.586 1 95.19 315 GLN A CA 1
ATOM 2440 C C . GLN A 1 315 ? 24.719 -11.859 15.438 1 95.19 315 GLN A C 1
ATOM 2442 O O . GLN A 1 315 ? 24.375 -11.281 16.469 1 95.19 315 GLN A O 1
ATOM 2447 N N . ASN A 1 316 ? 23.922 -12.773 14.961 1 93.56 316 ASN A N 1
ATOM 2448 C CA . ASN A 1 316 ? 22.844 -13.508 15.617 1 93.56 316 ASN A CA 1
ATOM 2449 C C . ASN A 1 316 ? 21.578 -12.672 15.711 1 93.56 316 ASN A C 1
ATOM 2451 O O . ASN A 1 316 ? 20.703 -12.945 16.531 1 93.56 316 ASN A O 1
ATOM 2455 N N . HIS A 1 317 ? 21.609 -11.609 14.953 1 95.44 317 HIS A N 1
ATOM 2456 C CA . HIS A 1 317 ? 20.406 -10.797 14.867 1 95.44 317 HIS A CA 1
ATOM 2457 C C . HIS A 1 317 ? 19.859 -10.75 13.445 1 95.44 317 HIS A C 1
ATOM 2459 O O . HIS A 1 317 ? 20.641 -10.75 12.484 1 95.44 317 HIS A O 1
ATOM 2465 N N . GLU A 1 318 ? 18.547 -10.711 13.359 1 93.94 318 GLU A N 1
ATOM 2466 C CA . GLU A 1 318 ? 17.906 -10.586 12.047 1 93.94 318 GLU A CA 1
ATOM 2467 C C . GLU A 1 318 ? 18.016 -9.164 11.516 1 93.94 318 GLU A C 1
ATOM 2469 O O . GLU A 1 318 ? 17.844 -8.195 12.266 1 93.94 318 GLU A O 1
ATOM 2474 N N . LEU A 1 319 ? 18.406 -9.094 10.266 1 95.44 319 LEU A N 1
ATOM 2475 C CA . LEU A 1 319 ? 18.594 -7.816 9.594 1 95.44 319 LEU A CA 1
ATOM 2476 C C . LEU A 1 319 ? 17.812 -7.77 8.289 1 95.44 319 LEU A C 1
ATOM 2478 O O . LEU A 1 319 ? 17.875 -8.703 7.48 1 95.44 319 LEU A O 1
ATOM 2482 N N . LEU A 1 320 ? 17.016 -6.727 8.148 1 94.62 320 LEU A N 1
ATOM 2483 C CA . LEU A 1 320 ? 16.281 -6.504 6.902 1 94.62 320 LEU A CA 1
ATOM 2484 C C . LEU A 1 320 ? 17.062 -5.578 5.977 1 94.62 320 LEU A C 1
ATOM 2486 O O . LEU A 1 320 ? 17.438 -4.477 6.371 1 94.62 320 LEU A O 1
ATOM 2490 N N . ILE A 1 321 ? 17.312 -6.047 4.723 1 97.06 321 ILE A N 1
ATOM 2491 C CA . ILE A 1 321 ? 18.094 -5.297 3.744 1 97.06 321 ILE A CA 1
ATOM 2492 C C . ILE A 1 321 ? 17.281 -5.125 2.459 1 97.06 321 ILE A C 1
ATOM 2494 O O . ILE A 1 321 ? 16.688 -6.082 1.966 1 97.06 321 ILE A O 1
ATOM 2498 N N . ASN A 1 322 ? 17.188 -3.928 2.01 1 96.44 322 ASN A N 1
ATOM 2499 C CA . ASN A 1 322 ? 16.609 -3.648 0.703 1 96.44 322 ASN A CA 1
ATOM 2500 C C . ASN A 1 322 ? 17.656 -3.205 -0.303 1 96.44 322 ASN A C 1
ATOM 2502 O O . ASN A 1 322 ? 18.312 -2.182 -0.109 1 96.44 322 ASN A O 1
ATOM 2506 N N . LEU A 1 323 ? 17.859 -3.945 -1.373 1 96 323 LEU A N 1
ATOM 2507 C CA . LEU A 1 323 ? 18.844 -3.631 -2.393 1 96 323 LEU A CA 1
ATOM 2508 C C . LEU A 1 323 ? 18.188 -3.428 -3.752 1 96 323 LEU A C 1
ATOM 2510 O O . LEU A 1 323 ? 17.156 -4.035 -4.043 1 96 323 LEU A O 1
ATOM 2514 N N . LYS A 1 324 ? 18.797 -2.596 -4.527 1 93.44 324 LYS A N 1
ATOM 2515 C CA . LYS A 1 324 ? 18.359 -2.482 -5.918 1 93.44 324 LYS A CA 1
ATOM 2516 C C . LYS A 1 324 ? 18.484 -3.82 -6.641 1 93.44 324 LYS A C 1
ATOM 2518 O O . LYS A 1 324 ? 19.328 -4.648 -6.285 1 93.44 324 LYS A O 1
ATOM 2523 N N . PRO A 1 325 ? 17.688 -3.975 -7.625 1 90.94 325 PRO A N 1
ATOM 2524 C CA . PRO A 1 325 ? 17.719 -5.246 -8.352 1 90.94 325 PRO A CA 1
ATOM 2525 C C . PRO A 1 325 ? 19.094 -5.598 -8.891 1 90.94 325 PRO A C 1
ATOM 2527 O O . PRO A 1 325 ? 19.5 -6.762 -8.852 1 90.94 325 PRO A O 1
ATOM 2530 N N . GLU A 1 326 ? 19.859 -4.594 -9.273 1 89.56 326 GLU A N 1
ATOM 2531 C CA . GLU A 1 326 ? 21.172 -4.852 -9.875 1 89.56 326 GLU A CA 1
ATOM 2532 C C . GLU A 1 326 ? 22.25 -5.035 -8.812 1 89.56 326 GLU A C 1
ATOM 2534 O O . GLU A 1 326 ? 23.359 -5.469 -9.117 1 89.56 326 GLU A O 1
ATOM 2539 N N . ALA A 1 327 ? 21.844 -4.781 -7.574 1 91.12 327 ALA A N 1
ATOM 2540 C CA . ALA A 1 327 ? 22.859 -4.793 -6.516 1 91.12 327 ALA A CA 1
ATOM 2541 C C . ALA A 1 327 ? 22.859 -6.129 -5.777 1 91.12 327 ALA A C 1
ATOM 2543 O O . ALA A 1 327 ? 23.625 -6.32 -4.832 1 91.12 327 ALA A O 1
ATOM 2544 N N . PHE A 1 328 ? 21.969 -7.027 -6.215 1 92.31 328 PHE A N 1
ATOM 2545 C CA . PHE A 1 328 ? 21.891 -8.312 -5.531 1 92.31 328 PHE A CA 1
ATOM 2546 C C . PHE A 1 328 ? 21.922 -9.461 -6.535 1 92.31 328 PHE A C 1
ATOM 2548 O O . PHE A 1 328 ? 21.234 -9.406 -7.562 1 92.31 328 PHE A O 1
ATOM 2555 N N . ASP A 1 329 ? 22.75 -10.414 -6.258 1 89.5 329 ASP A N 1
ATOM 2556 C CA . ASP A 1 329 ? 22.797 -11.648 -7.039 1 89.5 329 ASP A CA 1
ATOM 2557 C C . ASP A 1 329 ? 21.969 -12.75 -6.387 1 89.5 329 ASP A C 1
ATOM 2559 O O . ASP A 1 329 ? 22.234 -13.141 -5.246 1 89.5 329 ASP A O 1
ATOM 2563 N N . GLU A 1 330 ? 21.172 -13.266 -7.328 1 85.69 330 GLU A N 1
ATOM 2564 C CA . GLU A 1 330 ? 20.297 -14.328 -6.824 1 85.69 330 GLU A CA 1
ATOM 2565 C C . GLU A 1 330 ? 21.125 -15.539 -6.367 1 85.69 330 GLU A C 1
ATOM 2567 O O . GLU A 1 330 ? 22.016 -15.992 -7.082 1 85.69 330 GLU A O 1
ATOM 2572 N N . GLY A 1 331 ? 21.359 -15.922 -5.273 1 85.31 331 GLY A N 1
ATOM 2573 C CA . GLY A 1 331 ? 22.125 -17.047 -4.766 1 85.31 331 GLY A CA 1
ATOM 2574 C C . GLY A 1 331 ? 23.188 -16.641 -3.762 1 85.31 331 GLY A C 1
ATOM 2575 O O . GLY A 1 331 ? 23.812 -17.5 -3.141 1 85.31 331 GLY A O 1
ATOM 2576 N N . GLN A 1 332 ? 23.391 -15.297 -3.816 1 91.25 332 GLN A N 1
ATOM 2577 C CA . GLN A 1 332 ? 24.328 -14.797 -2.812 1 91.25 332 GLN A CA 1
ATOM 2578 C C . GLN A 1 332 ? 23.922 -15.25 -1.413 1 91.25 332 GLN A C 1
ATOM 2580 O O . GLN A 1 332 ? 22.781 -15.094 -1.01 1 91.25 332 GLN A O 1
ATOM 2585 N N . LYS A 1 333 ? 24.859 -15.906 -0.729 1 94.12 333 LYS A N 1
ATOM 2586 C CA . LYS A 1 333 ? 24.531 -16.484 0.572 1 94.12 333 LYS A CA 1
ATOM 2587 C C . LYS A 1 333 ? 25.125 -15.656 1.706 1 94.12 333 LYS A C 1
ATOM 2589 O O . LYS A 1 333 ? 24.719 -15.789 2.861 1 94.12 333 LYS A O 1
ATOM 2594 N N . GLU A 1 334 ? 26.141 -14.914 1.312 1 96 334 GLU A N 1
ATOM 2595 C CA . GLU A 1 334 ? 26.797 -14.094 2.33 1 96 334 GLU A CA 1
ATOM 2596 C C . GLU A 1 334 ? 27.219 -12.742 1.765 1 96 334 GLU A C 1
ATOM 2598 O O . GLU A 1 334 ? 27.203 -12.539 0.55 1 96 334 GLU A O 1
ATOM 2603 N N . GLY A 1 335 ? 27.5 -11.781 2.637 1 96.44 335 GLY A N 1
ATOM 2604 C CA . GLY A 1 335 ? 27.984 -10.453 2.283 1 96.44 335 GLY A CA 1
ATOM 2605 C C . GLY A 1 335 ? 28.484 -9.664 3.477 1 96.44 335 GLY A C 1
ATOM 2606 O O . GLY A 1 335 ? 28.391 -10.133 4.617 1 96.44 335 GLY A O 1
ATOM 2607 N N . TYR A 1 336 ? 29.156 -8.586 3.16 1 97.81 336 TYR A N 1
ATOM 2608 C CA . TYR A 1 336 ? 29.641 -7.672 4.191 1 97.81 336 TYR A CA 1
ATOM 2609 C C . TYR A 1 336 ? 28.859 -6.359 4.164 1 97.81 336 TYR A C 1
ATOM 2611 O O . TYR A 1 336 ? 28.938 -5.609 3.186 1 97.81 336 TYR A O 1
ATOM 2619 N N . LEU A 1 337 ? 28.172 -6.086 5.266 1 97.25 337 LEU A N 1
ATOM 2620 C CA . LEU A 1 337 ? 27.234 -4.973 5.262 1 97.25 337 LEU A CA 1
ATOM 2621 C C . LEU A 1 337 ? 27.938 -3.654 5.527 1 97.25 337 LEU A C 1
ATOM 2623 O O . LEU A 1 337 ? 28.984 -3.629 6.195 1 97.25 337 LEU A O 1
ATOM 2627 N N . HIS A 1 338 ? 27.453 -2.6 4.98 1 96.94 338 HIS A N 1
ATOM 2628 C CA . HIS A 1 338 ? 27.812 -1.21 5.238 1 96.94 338 HIS A CA 1
ATOM 2629 C C . HIS A 1 338 ? 26.578 -0.353 5.48 1 96.94 338 HIS A C 1
ATOM 2631 O O . HIS A 1 338 ? 25.594 -0.463 4.75 1 96.94 338 HIS A O 1
ATOM 2637 N N . PHE A 1 339 ? 26.688 0.499 6.527 1 96.56 339 PHE A N 1
ATOM 2638 C CA . PHE A 1 339 ? 25.562 1.382 6.844 1 96.56 339 PHE A CA 1
ATOM 2639 C C . PHE A 1 339 ? 25.781 2.766 6.246 1 96.56 339 PHE A C 1
ATOM 2641 O O . PHE A 1 339 ? 26.844 3.375 6.441 1 96.56 339 PHE A O 1
ATOM 2648 N N . ASN A 1 340 ? 24.844 3.211 5.484 1 95 340 ASN A N 1
ATOM 2649 C CA . ASN A 1 340 ? 24.812 4.629 5.141 1 95 340 ASN A CA 1
ATOM 2650 C C . ASN A 1 340 ? 24.25 5.469 6.289 1 95 340 ASN A C 1
ATOM 2652 O O . ASN A 1 340 ? 23.125 5.262 6.73 1 95 340 ASN A O 1
ATOM 2656 N N . PRO A 1 341 ? 24.969 6.43 6.742 1 93.69 341 PRO A N 1
ATOM 2657 C CA . PRO A 1 341 ? 24.578 7.203 7.922 1 93.69 341 PRO A CA 1
ATOM 2658 C C . PRO A 1 341 ? 23.219 7.887 7.758 1 93.69 341 PRO A C 1
ATOM 2660 O O . PRO A 1 341 ? 22.531 8.141 8.742 1 93.69 341 PRO A O 1
ATOM 2663 N N . THR A 1 342 ? 22.828 8.172 6.562 1 90.44 342 THR A N 1
ATOM 2664 C CA . THR A 1 342 ? 21.578 8.875 6.316 1 90.44 342 THR A CA 1
ATOM 2665 C C . THR A 1 342 ? 20.391 8.031 6.75 1 90.44 342 THR A C 1
ATOM 2667 O O . THR A 1 342 ? 19.312 8.562 7.035 1 90.44 342 THR A O 1
ATOM 2670 N N . GLY A 1 343 ? 20.578 6.75 6.801 1 94.88 343 GLY A N 1
ATOM 2671 C CA . GLY A 1 343 ? 19.484 5.863 7.168 1 94.88 343 GLY A CA 1
ATOM 2672 C C . GLY A 1 343 ? 19.641 5.266 8.555 1 94.88 343 GLY A C 1
ATOM 2673 O O . GLY A 1 343 ? 19.016 4.254 8.867 1 94.88 343 GLY A O 1
ATOM 2674 N N . VAL A 1 344 ? 20.594 5.891 9.367 1 96.44 344 VAL A N 1
ATOM 2675 C CA . VAL A 1 344 ? 20.828 5.445 10.742 1 96.44 344 VAL A CA 1
ATOM 2676 C C . VAL A 1 344 ? 20.25 6.469 11.719 1 96.44 344 VAL A C 1
ATOM 2678 O O . VAL A 1 344 ? 20.406 7.676 11.516 1 96.44 344 VAL A O 1
ATOM 2681 N N . PHE A 1 345 ? 19.516 6.023 12.727 1 96.62 345 PHE A N 1
ATOM 2682 C CA . PHE A 1 345 ? 19.016 6.91 13.773 1 96.62 345 PHE A CA 1
ATOM 2683 C C . PHE A 1 345 ? 19.297 6.324 15.148 1 96.62 345 PHE A C 1
ATOM 2685 O O . PHE A 1 345 ? 19.484 5.113 15.289 1 96.62 345 PHE A O 1
ATOM 2692 N N . LEU A 1 346 ? 19.375 7.172 16.109 1 97.06 346 LEU A N 1
ATOM 2693 C CA . LEU A 1 346 ? 19.672 6.75 17.469 1 97.06 346 LEU A CA 1
ATOM 2694 C C . LEU A 1 346 ? 18.484 7.047 18.391 1 97.06 346 LEU A C 1
ATOM 2696 O O . LEU A 1 346 ? 17.797 8.055 18.219 1 97.06 346 LEU A O 1
ATOM 2700 N N . LEU A 1 347 ? 18.266 6.156 19.266 1 96.56 347 LEU A N 1
ATOM 2701 C CA . LEU A 1 347 ? 17.297 6.32 20.344 1 96.56 347 LEU A CA 1
ATOM 2702 C C . LEU A 1 347 ? 17.922 6.035 21.703 1 96.56 347 LEU A C 1
ATOM 2704 O O . LEU A 1 347 ? 18.922 5.32 21.797 1 96.56 347 LEU A O 1
ATOM 2708 N N . PRO A 1 348 ? 17.328 6.637 22.75 1 95.25 348 PRO A N 1
ATOM 2709 C CA . PRO A 1 348 ? 17.781 6.246 24.094 1 95.25 348 PRO A CA 1
ATOM 2710 C C . PRO A 1 348 ? 17.641 4.75 24.359 1 95.25 348 PRO A C 1
ATOM 2712 O O . PRO A 1 348 ? 16.812 4.09 23.719 1 95.25 348 PRO A O 1
ATOM 2715 N N . ALA A 1 349 ? 18.359 4.262 25.297 1 93.19 349 ALA A N 1
ATOM 2716 C CA . ALA A 1 349 ? 18.375 2.83 25.594 1 93.19 349 ALA A CA 1
ATOM 2717 C C . ALA A 1 349 ? 17 2.336 26.016 1 93.19 349 ALA A C 1
ATOM 2719 O O . ALA A 1 349 ? 16.656 1.173 25.797 1 93.19 349 ALA A O 1
ATOM 2720 N N . ASP A 1 350 ? 16.25 3.219 26.5 1 90.75 350 ASP A N 1
ATOM 2721 C CA . ASP A 1 350 ? 14.922 2.818 26.938 1 90.75 350 ASP A CA 1
ATOM 2722 C C . ASP A 1 350 ? 13.898 2.949 25.812 1 90.75 350 ASP A C 1
ATOM 2724 O O . ASP A 1 350 ? 12.727 2.6 26 1 90.75 350 ASP A O 1
ATOM 2728 N N . GLY A 1 351 ? 14.297 3.508 24.703 1 87.88 351 GLY A N 1
ATOM 2729 C CA . GLY A 1 351 ? 13.477 3.484 23.5 1 87.88 351 GLY A CA 1
ATOM 2730 C C . GLY A 1 351 ? 12.594 4.715 23.359 1 87.88 351 GLY A C 1
ATOM 2731 O O . GLY A 1 351 ? 11.781 4.797 22.438 1 87.88 351 GLY A O 1
ATOM 2732 N N . GLN A 1 352 ? 12.656 5.613 24.281 1 86.38 352 GLN A N 1
ATOM 2733 C CA . GLN A 1 352 ? 11.797 6.793 24.234 1 86.38 352 GLN A CA 1
ATOM 2734 C C . GLN A 1 352 ? 12.586 8.055 24.562 1 86.38 352 GLN A C 1
ATOM 2736 O O . GLN A 1 352 ? 13.266 8.133 25.578 1 86.38 352 GLN A O 1
ATOM 2741 N N . ARG A 1 353 ? 12.5 8.93 23.484 1 81.25 353 ARG A N 1
ATOM 2742 C CA . ARG A 1 353 ? 13.109 10.227 23.781 1 81.25 353 ARG A CA 1
ATOM 2743 C C . ARG A 1 353 ? 12.203 11.055 24.688 1 81.25 353 ARG A C 1
ATOM 2745 O O . ARG A 1 353 ? 10.984 11.047 24.531 1 81.25 353 ARG A O 1
ATOM 2752 N N . LYS A 1 354 ? 12.742 11.5 25.828 1 61.12 354 LYS A N 1
ATOM 2753 C CA . LYS A 1 354 ? 11.984 12.352 26.75 1 61.12 354 LYS A CA 1
ATOM 2754 C C . LYS A 1 354 ? 11.492 13.617 26.047 1 61.12 354 LYS A C 1
ATOM 2756 O O . LYS A 1 354 ? 12.195 14.172 25.203 1 61.12 354 LYS A O 1
ATOM 2761 N N . SER A 1 355 ? 10.203 13.695 25.578 1 53.88 355 SER A N 1
ATOM 2762 C CA . SER A 1 355 ? 9.609 14.898 25.016 1 53.88 355 SER A CA 1
ATOM 2763 C C . SER A 1 355 ? 10.25 16.156 25.609 1 53.88 355 SER A C 1
ATOM 2765 O O . SER A 1 355 ? 10.477 16.234 26.812 1 53.88 355 SER A O 1
ATOM 2767 N N . ALA A 1 356 ? 10.977 17.047 24.781 1 42.19 356 ALA A N 1
ATOM 2768 C CA . ALA A 1 356 ? 11.414 18.344 25.328 1 42.19 356 ALA A CA 1
ATOM 2769 C C . ALA A 1 356 ? 10.219 19.172 25.781 1 42.19 356 ALA A C 1
ATOM 2771 O O . ALA A 1 356 ? 9.133 19.078 25.203 1 42.19 356 ALA A O 1
ATOM 2772 N N . MET B 1 1 ? -3.143 -32.469 -23.594 1 29.05 1 MET B N 1
ATOM 2773 C CA . MET B 1 1 ? -2.178 -32.781 -22.531 1 29.05 1 MET B CA 1
ATOM 2774 C C . MET B 1 1 ? -2.68 -32.312 -21.172 1 29.05 1 MET B C 1
ATOM 2776 O O . MET B 1 1 ? -2.793 -31.094 -20.953 1 29.05 1 MET B O 1
ATOM 2780 N N . GLN B 1 2 ? -3.711 -32.812 -20.641 1 39.59 2 GLN B N 1
ATOM 2781 C CA . GLN B 1 2 ? -4.324 -32.75 -19.328 1 39.59 2 GLN B CA 1
ATOM 2782 C C . GLN B 1 2 ? -3.273 -32.531 -18.234 1 39.59 2 GLN B C 1
ATOM 2784 O O . GLN B 1 2 ? -2.383 -33.375 -18.047 1 39.59 2 GLN B O 1
ATOM 2789 N N . ASN B 1 3 ? -2.797 -31.375 -18.047 1 46.53 3 ASN B N 1
ATOM 2790 C CA . ASN B 1 3 ? -1.653 -31.141 -17.172 1 46.53 3 ASN B CA 1
ATOM 2791 C C . ASN B 1 3 ? -1.779 -31.906 -15.867 1 46.53 3 ASN B C 1
ATOM 2793 O O . ASN B 1 3 ? -2.611 -31.578 -15.016 1 46.53 3 ASN B O 1
ATOM 2797 N N . GLU B 1 4 ? -1.593 -33.188 -15.875 1 52.81 4 GLU B N 1
ATOM 2798 C CA . GLU B 1 4 ? -1.501 -34.156 -14.797 1 52.81 4 GLU B CA 1
ATOM 2799 C C . GLU B 1 4 ? -1.088 -33.5 -13.484 1 52.81 4 GLU B C 1
ATOM 2801 O O . GLU B 1 4 ? -1.447 -33.969 -12.406 1 52.81 4 GLU B O 1
ATOM 2806 N N . GLN B 1 5 ? -0.523 -32.281 -13.5 1 69.44 5 GLN B N 1
ATOM 2807 C CA . GLN B 1 5 ? 0.062 -31.703 -12.305 1 69.44 5 GLN B CA 1
ATOM 2808 C C . GLN B 1 5 ? -0.822 -30.594 -11.75 1 69.44 5 GLN B C 1
ATOM 2810 O O . GLN B 1 5 ? -0.583 -30.094 -10.648 1 69.44 5 GLN B O 1
ATOM 2815 N N . ALA B 1 6 ? -1.979 -30.438 -12.391 1 86.69 6 ALA B N 1
ATOM 2816 C CA . ALA B 1 6 ? -2.846 -29.359 -11.898 1 86.69 6 ALA B CA 1
ATOM 2817 C C . ALA B 1 6 ? -3.812 -29.891 -10.836 1 86.69 6 ALA B C 1
ATOM 2819 O O . ALA B 1 6 ? -4.418 -30.953 -11.008 1 86.69 6 ALA B O 1
ATOM 2820 N N . PHE B 1 7 ? -3.85 -29.281 -9.773 1 93.06 7 PHE B N 1
ATOM 2821 C CA . PHE B 1 7 ? -4.672 -29.672 -8.633 1 93.06 7 PHE B CA 1
ATOM 2822 C C . PHE B 1 7 ? -6.035 -28.984 -8.695 1 93.06 7 PHE B C 1
ATOM 2824 O O . PHE B 1 7 ? -7.059 -29.609 -8.391 1 93.06 7 PHE B O 1
ATOM 2831 N N . LEU B 1 8 ? -6.105 -27.766 -9.117 1 95.25 8 LEU B N 1
ATOM 2832 C CA . LEU B 1 8 ? -7.316 -26.984 -9.352 1 95.25 8 LEU B CA 1
ATOM 2833 C C . LEU B 1 8 ? -7.395 -26.516 -10.797 1 95.25 8 LEU B C 1
ATOM 2835 O O . LEU B 1 8 ? -6.461 -25.891 -11.305 1 95.25 8 LEU B O 1
ATOM 2839 N N . VAL B 1 9 ? -8.562 -26.906 -11.438 1 96.19 9 VAL B N 1
ATOM 2840 C CA . VAL B 1 9 ? -8.672 -26.594 -12.859 1 96.19 9 VAL B CA 1
ATOM 2841 C C . VAL B 1 9 ? -10.039 -25.969 -13.148 1 96.19 9 VAL B C 1
ATOM 2843 O O . VAL B 1 9 ? -11.07 -26.516 -12.758 1 96.19 9 VAL B O 1
ATOM 2846 N N . LEU B 1 10 ? -10.039 -24.828 -13.648 1 96.31 10 LEU B N 1
ATOM 2847 C CA . LEU B 1 10 ? -11.219 -24.234 -14.281 1 96.31 10 LEU B CA 1
ATOM 2848 C C . LEU B 1 10 ? -11.148 -24.375 -15.797 1 96.31 10 LEU B C 1
ATOM 2850 O O . LEU B 1 10 ? -10.195 -23.906 -16.422 1 96.31 10 LEU B O 1
ATOM 2854 N N . LYS B 1 11 ? -12.125 -25.031 -16.359 1 96.5 11 LYS B N 1
ATOM 2855 C CA . LYS B 1 11 ? -12.156 -25.297 -17.797 1 96.5 11 LYS B CA 1
ATOM 2856 C C . LYS B 1 11 ? -13.258 -24.5 -18.469 1 96.5 11 LYS B C 1
ATOM 2858 O O . LYS B 1 11 ? -14.438 -24.812 -18.328 1 96.5 11 LYS B O 1
ATOM 2863 N N . ASP B 1 12 ? -12.844 -23.562 -19.25 1 96.69 12 ASP B N 1
ATOM 2864 C CA . ASP B 1 12 ? -13.75 -22.75 -20.078 1 96.69 12 ASP B CA 1
ATOM 2865 C C . ASP B 1 12 ? -14.906 -22.203 -19.234 1 96.69 12 ASP B C 1
ATOM 2867 O O . ASP B 1 12 ? -16.078 -22.344 -19.609 1 96.69 12 ASP B O 1
ATOM 2871 N N . VAL B 1 13 ? -14.594 -21.641 -18.203 1 96.44 13 VAL B N 1
ATOM 2872 C CA . VAL B 1 13 ? -15.602 -21.188 -17.234 1 96.44 13 VAL B CA 1
ATOM 2873 C C . VAL B 1 13 ? -16.094 -19.797 -17.625 1 96.44 13 VAL B C 1
ATOM 2875 O O . VAL B 1 13 ? -15.297 -18.906 -17.922 1 96.44 13 VAL B O 1
ATOM 2878 N N . THR B 1 14 ? -17.375 -19.656 -17.672 1 96.94 14 THR B N 1
ATOM 2879 C CA . THR B 1 14 ? -18.031 -18.375 -17.891 1 96.94 14 THR B CA 1
ATOM 2880 C C . THR B 1 14 ? -19.016 -18.078 -16.766 1 96.94 14 THR B C 1
ATOM 2882 O O . THR B 1 14 ? -19.703 -18.969 -16.281 1 96.94 14 THR B O 1
ATOM 2885 N N . LYS B 1 15 ? -19.016 -16.859 -16.281 1 96.56 15 LYS B N 1
ATOM 2886 C CA . LYS B 1 15 ? -20 -16.406 -15.281 1 96.56 15 LYS B CA 1
ATOM 2887 C C . LYS B 1 15 ? -20.641 -15.086 -15.711 1 96.56 15 LYS B C 1
ATOM 2889 O O . LYS B 1 15 ? -19.938 -14.102 -15.961 1 96.56 15 LYS B O 1
ATOM 2894 N N . SER B 1 16 ? -21.859 -15.117 -15.812 1 94.81 16 SER B N 1
ATOM 2895 C CA . SER B 1 16 ? -22.641 -13.922 -16.109 1 94.81 16 SER B CA 1
ATOM 2896 C C . SER B 1 16 ? -23.672 -13.641 -15.031 1 94.81 16 SER B C 1
ATOM 2898 O O . SER B 1 16 ? -24.219 -14.562 -14.43 1 94.81 16 SER B O 1
ATOM 2900 N N . PHE B 1 17 ? -23.797 -12.406 -14.758 1 90.88 17 PHE B N 1
ATOM 2901 C CA . PHE B 1 17 ? -24.906 -11.93 -13.93 1 90.88 17 PHE B CA 1
ATOM 2902 C C . PHE B 1 17 ? -25.906 -11.148 -14.766 1 90.88 17 PHE B C 1
ATOM 2904 O O . PHE B 1 17 ? -25.656 -10 -15.141 1 90.88 17 PHE B O 1
ATOM 2911 N N . GLY B 1 18 ? -26.969 -11.727 -15.008 1 90.06 18 GLY B N 1
ATOM 2912 C CA . GLY B 1 18 ? -27.844 -11.117 -15.992 1 90.06 18 GLY B CA 1
ATOM 2913 C C . GLY B 1 18 ? -27.219 -11 -17.359 1 90.06 18 GLY B C 1
ATOM 2914 O O . GLY B 1 18 ? -26.75 -11.992 -17.922 1 90.06 18 GLY B O 1
ATOM 2915 N N . LYS B 1 19 ? -27.156 -9.727 -17.781 1 88.94 19 LYS B N 1
ATOM 2916 C CA . LYS B 1 19 ? -26.609 -9.477 -19.109 1 88.94 19 LYS B CA 1
ATOM 2917 C C . LYS B 1 19 ? -25.109 -9.172 -19.047 1 88.94 19 LYS B C 1
ATOM 2919 O O . LYS B 1 19 ? -24.438 -9.133 -20.078 1 88.94 19 LYS B O 1
ATOM 2924 N N . THR B 1 20 ? -24.578 -9.094 -17.922 1 88.75 20 THR B N 1
ATOM 2925 C CA . THR B 1 20 ? -23.188 -8.695 -17.766 1 88.75 20 THR B CA 1
ATOM 2926 C C . THR B 1 20 ? -22.297 -9.922 -17.609 1 88.75 20 THR B C 1
ATOM 2928 O O . THR B 1 20 ? -22.453 -10.703 -16.672 1 88.75 20 THR B O 1
ATOM 2931 N N . VAL B 1 21 ? -21.406 -10.086 -18.547 1 92 21 VAL B N 1
ATOM 2932 C CA . VAL B 1 21 ? -20.422 -11.172 -18.453 1 92 21 VAL B CA 1
ATOM 2933 C C . VAL B 1 21 ? -19.234 -10.727 -17.609 1 92 21 VAL B C 1
ATOM 2935 O O . VAL B 1 21 ? -18.516 -9.789 -17.969 1 92 21 VAL B O 1
ATOM 2938 N N . VAL B 1 22 ? -19 -11.398 -16.5 1 91.19 22 VAL B N 1
ATOM 2939 C CA . VAL B 1 22 ? -17.938 -11.031 -15.562 1 91.19 22 VAL B CA 1
ATOM 2940 C C . VAL B 1 22 ? -16.703 -11.883 -15.828 1 91.19 22 VAL B C 1
ATOM 2942 O O . VAL B 1 22 ? -15.578 -11.383 -15.781 1 91.19 22 VAL B O 1
ATOM 2945 N N . ILE B 1 23 ? -16.922 -13.133 -16.031 1 94.56 23 ILE B N 1
ATOM 2946 C CA . ILE B 1 23 ? -15.867 -14.07 -16.422 1 94.56 23 ILE B CA 1
ATOM 2947 C C . ILE B 1 23 ? -16.156 -14.641 -17.797 1 94.56 23 ILE B C 1
ATOM 2949 O O . ILE B 1 23 ? -17.25 -15.141 -18.047 1 94.56 23 ILE B O 1
ATOM 2953 N N . ASP B 1 24 ? -15.164 -14.508 -18.656 1 94.81 24 ASP B N 1
ATOM 2954 C CA . ASP B 1 24 ? -15.398 -14.859 -20.062 1 94.81 24 ASP B CA 1
ATOM 2955 C C . ASP B 1 24 ? -14.461 -15.984 -20.5 1 94.81 24 ASP B C 1
ATOM 2957 O O . ASP B 1 24 ? -13.32 -15.734 -20.891 1 94.81 24 ASP B O 1
ATOM 2961 N N . HIS B 1 25 ? -14.977 -17.25 -20.578 1 94.31 25 HIS B N 1
ATOM 2962 C CA . HIS B 1 25 ? -14.281 -18.438 -21.062 1 94.31 25 HIS B CA 1
ATOM 2963 C C . HIS B 1 25 ? -12.891 -18.547 -20.453 1 94.31 25 HIS B C 1
ATOM 2965 O O . HIS B 1 25 ? -11.898 -18.656 -21.172 1 94.31 25 HIS B O 1
ATOM 2971 N N . LEU B 1 26 ? -12.875 -18.625 -19.172 1 94.56 26 LEU B N 1
ATOM 2972 C CA . LEU B 1 26 ? -11.617 -18.594 -18.438 1 94.56 26 LEU B CA 1
ATOM 2973 C C . LEU B 1 26 ? -11.078 -20.016 -18.234 1 94.56 26 LEU B C 1
ATOM 2975 O O . LEU B 1 26 ? -11.828 -20.922 -17.844 1 94.56 26 LEU B O 1
ATOM 2979 N N . ASP B 1 27 ? -9.82 -20.219 -18.625 1 95.12 27 ASP B N 1
ATOM 2980 C CA . ASP B 1 27 ? -9.07 -21.438 -18.328 1 95.12 27 ASP B CA 1
ATOM 2981 C C . ASP B 1 27 ? -7.973 -21.156 -17.297 1 95.12 27 ASP B C 1
ATOM 2983 O O . ASP B 1 27 ? -7.109 -20.297 -17.516 1 95.12 27 ASP B O 1
ATOM 2987 N N . LEU B 1 28 ? -8.07 -21.891 -16.219 1 94.19 28 LEU B N 1
ATOM 2988 C CA . LEU B 1 28 ? -7.109 -21.672 -15.133 1 94.19 28 LEU B CA 1
ATOM 2989 C C . LEU B 1 28 ? -6.668 -23 -14.523 1 94.19 28 LEU B C 1
ATOM 2991 O O . LEU B 1 28 ? -7.488 -23.906 -14.336 1 94.19 28 LEU B O 1
ATOM 2995 N N . ALA B 1 29 ? -5.398 -23.141 -14.305 1 94.56 29 ALA B N 1
ATOM 2996 C CA . ALA B 1 29 ? -4.852 -24.328 -13.648 1 94.56 29 ALA B CA 1
ATOM 2997 C C . ALA B 1 29 ? -3.859 -23.953 -12.555 1 94.56 29 ALA B C 1
ATOM 2999 O O . ALA B 1 29 ? -2.998 -23.094 -12.766 1 94.56 29 ALA B O 1
ATOM 3000 N N . ILE B 1 30 ? -4.055 -24.562 -11.438 1 95 30 ILE B N 1
ATOM 3001 C CA . ILE B 1 30 ? -3.164 -24.359 -10.297 1 95 30 ILE B CA 1
ATOM 3002 C C . ILE B 1 30 ? -2.514 -25.688 -9.922 1 95 30 ILE B C 1
ATOM 3004 O O . ILE B 1 30 ? -3.195 -26.703 -9.789 1 95 30 ILE B O 1
ATOM 3008 N N . GLU B 1 31 ? -1.202 -25.625 -9.703 1 94.94 31 GLU B N 1
ATOM 3009 C CA . GLU B 1 31 ? -0.45 -26.844 -9.367 1 94.94 31 GLU B CA 1
ATOM 3010 C C . GLU B 1 31 ? -0.564 -27.172 -7.883 1 94.94 31 GLU B C 1
ATOM 3012 O O . GLU B 1 31 ? -0.699 -26.266 -7.051 1 94.94 31 GLU B O 1
ATOM 3017 N N . ARG B 1 32 ? -0.423 -28.422 -7.625 1 94.75 32 ARG B N 1
ATOM 3018 C CA . ARG B 1 32 ? -0.497 -28.906 -6.25 1 94.75 32 ARG B CA 1
ATOM 3019 C C . ARG B 1 32 ? 0.625 -28.312 -5.402 1 94.75 32 ARG B C 1
ATOM 3021 O O . ARG B 1 32 ? 1.771 -28.234 -5.852 1 94.75 32 ARG B O 1
ATOM 3028 N N . GLY B 1 33 ? 0.265 -27.828 -4.289 1 94.75 33 GLY B N 1
ATOM 3029 C CA . GLY B 1 33 ? 1.244 -27.391 -3.307 1 94.75 33 GLY B CA 1
ATOM 3030 C C . GLY B 1 33 ? 1.838 -26.031 -3.617 1 94.75 33 GLY B C 1
ATOM 3031 O O . GLY B 1 33 ? 2.822 -25.625 -3 1 94.75 33 GLY B O 1
ATOM 3032 N N . THR B 1 34 ? 1.202 -25.297 -4.551 1 95.81 34 THR B N 1
ATOM 3033 C CA . THR B 1 34 ? 1.746 -24 -4.934 1 95.81 34 THR B CA 1
ATOM 3034 C C . THR B 1 34 ? 0.825 -22.875 -4.48 1 95.81 34 THR B C 1
ATOM 3036 O O . THR B 1 34 ? -0.341 -23.109 -4.152 1 95.81 34 THR B O 1
ATOM 3039 N N . MET B 1 35 ? 1.44 -21.734 -4.367 1 96.81 35 MET B N 1
ATOM 3040 C CA . MET B 1 35 ? 0.702 -20.5 -4.125 1 96.81 35 MET B CA 1
ATOM 3041 C C . MET B 1 35 ? 0.517 -19.703 -5.418 1 96.81 35 MET B C 1
ATOM 3043 O O . MET B 1 35 ? 1.483 -19.188 -5.977 1 96.81 35 MET B O 1
ATOM 3047 N N . THR B 1 36 ? -0.716 -19.672 -5.875 1 97.06 36 THR B N 1
ATOM 3048 C CA . THR B 1 36 ? -1.041 -18.891 -7.062 1 97.06 36 THR B CA 1
ATOM 3049 C C . THR B 1 36 ? -1.852 -17.656 -6.691 1 97.06 36 THR B C 1
ATOM 3051 O O . THR B 1 36 ? -2.814 -17.734 -5.926 1 97.06 36 THR B O 1
ATOM 3054 N N . THR B 1 37 ? -1.453 -16.5 -7.203 1 97.06 37 THR B N 1
ATOM 3055 C CA . THR B 1 37 ? -2.145 -15.25 -6.898 1 97.06 37 THR B CA 1
ATOM 3056 C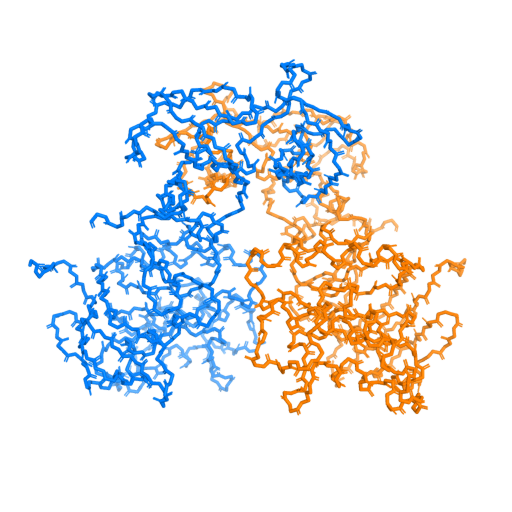 C . THR B 1 37 ? -2.91 -14.742 -8.117 1 97.06 37 THR B C 1
ATOM 3058 O O . THR B 1 37 ? -2.373 -14.727 -9.227 1 97.06 37 THR B O 1
ATOM 3061 N N . LEU B 1 38 ? -4.129 -14.492 -7.902 1 96.06 38 LEU B N 1
ATOM 3062 C CA . LEU B 1 38 ? -4.918 -13.734 -8.875 1 96.06 38 LEU B CA 1
ATOM 3063 C C . LEU B 1 38 ? -4.809 -12.234 -8.617 1 96.06 38 LEU B C 1
ATOM 3065 O O . LEU B 1 38 ? -5.238 -11.75 -7.57 1 96.06 38 LEU B O 1
ATOM 3069 N N . LEU B 1 39 ? -4.238 -11.586 -9.57 1 94.19 39 LEU B N 1
ATOM 3070 C CA . LEU B 1 39 ? -3.99 -10.156 -9.477 1 94.19 39 LEU B CA 1
ATOM 3071 C C . LEU B 1 39 ? -4.734 -9.398 -10.57 1 94.19 39 LEU B C 1
ATOM 3073 O O . LEU B 1 39 ? -4.848 -9.883 -11.703 1 94.19 39 LEU B O 1
ATOM 3077 N N . GLY B 1 40 ? -5.266 -8.266 -10.273 1 89.44 40 GLY B N 1
ATOM 3078 C CA . GLY B 1 40 ? -5.988 -7.445 -11.234 1 89.44 40 GLY B CA 1
ATOM 3079 C C . GLY B 1 40 ? -6.664 -6.242 -10.602 1 89.44 40 GLY B C 1
ATOM 3080 O O . GLY B 1 40 ? -6.73 -6.137 -9.375 1 89.44 40 GLY B O 1
ATOM 3081 N N . PRO B 1 41 ? -7.109 -5.359 -11.469 1 84.31 41 PRO B N 1
ATOM 3082 C CA . PRO B 1 41 ? -7.82 -4.188 -10.961 1 84.31 41 PRO B CA 1
ATOM 3083 C C . PRO B 1 41 ? -9.141 -4.543 -10.281 1 84.31 41 PRO B C 1
ATOM 3085 O O . PRO B 1 41 ? -9.617 -5.676 -10.406 1 84.31 41 PRO B O 1
ATOM 3088 N N . SER B 1 42 ? -9.617 -3.588 -9.547 1 77.12 42 SER B N 1
ATOM 3089 C CA . SER B 1 42 ? -10.906 -3.801 -8.906 1 77.12 42 SER B CA 1
ATOM 3090 C C . SER B 1 42 ? -12 -4.078 -9.938 1 77.12 42 SER B C 1
ATOM 3092 O O . SER B 1 42 ? -12.047 -3.43 -10.984 1 77.12 42 SER B O 1
ATOM 3094 N N . GLY B 1 43 ? -12.781 -5.051 -9.727 1 77.12 43 GLY B N 1
ATOM 3095 C CA . GLY B 1 43 ? -13.938 -5.32 -10.562 1 77.12 43 GLY B CA 1
ATOM 3096 C C . GLY B 1 43 ? -13.625 -6.25 -11.719 1 77.12 43 GLY B C 1
ATOM 3097 O O . GLY B 1 43 ? -14.5 -6.539 -12.547 1 77.12 43 GLY B O 1
ATOM 3098 N N . CYS B 1 44 ? -12.414 -6.754 -11.781 1 85.19 44 CYS B N 1
ATOM 3099 C CA . CYS B 1 44 ? -12.062 -7.539 -12.953 1 85.19 44 CYS B CA 1
ATOM 3100 C C . CYS B 1 44 ? -12.547 -8.977 -12.812 1 85.19 44 CYS B C 1
ATOM 3102 O O . CYS B 1 44 ? -12.43 -9.773 -13.75 1 85.19 44 CYS B O 1
ATOM 3104 N N . GLY B 1 45 ? -13.023 -9.383 -11.594 1 89.38 45 GLY B N 1
ATOM 3105 C CA . GLY B 1 45 ? -13.641 -10.695 -11.469 1 89.38 45 GLY B CA 1
ATOM 3106 C C . GLY B 1 45 ? -12.898 -11.617 -10.523 1 89.38 45 GLY B C 1
ATOM 3107 O O . GLY B 1 45 ? -13.219 -12.805 -10.422 1 89.38 45 GLY B O 1
ATOM 3108 N N . LYS B 1 46 ? -11.867 -11.188 -9.836 1 92 46 LYS B N 1
ATOM 3109 C CA . LYS B 1 46 ? -11.039 -12.016 -8.969 1 92 46 LYS B CA 1
ATOM 3110 C C . LYS B 1 46 ? -11.883 -12.695 -7.895 1 92 46 LYS B C 1
ATOM 3112 O O . LYS B 1 46 ? -11.805 -13.914 -7.711 1 92 46 LYS B O 1
ATOM 3117 N N . THR B 1 47 ? -12.75 -11.898 -7.258 1 88.12 47 THR B N 1
ATOM 3118 C CA . THR B 1 47 ? -13.602 -12.43 -6.195 1 88.12 47 THR B CA 1
ATOM 3119 C C . THR B 1 47 ? -14.633 -13.406 -6.766 1 88.12 47 THR B C 1
ATOM 3121 O O . THR B 1 47 ? -14.969 -14.398 -6.121 1 88.12 47 THR B O 1
ATOM 3124 N N . THR B 1 48 ? -15.109 -13.141 -7.914 1 93 48 THR B N 1
ATOM 3125 C CA . THR B 1 48 ? -16.031 -14.055 -8.57 1 93 48 THR B CA 1
ATOM 3126 C C . THR B 1 48 ? -15.383 -15.414 -8.805 1 93 48 THR B C 1
ATOM 3128 O O . THR B 1 48 ? -15.992 -16.453 -8.539 1 93 48 THR B O 1
ATOM 3131 N N . ILE B 1 49 ? -14.18 -15.375 -9.242 1 94.69 49 ILE B N 1
ATOM 3132 C CA . ILE B 1 49 ? -13.453 -16.625 -9.469 1 94.69 49 ILE B CA 1
ATOM 3133 C C . ILE B 1 49 ? -13.297 -17.375 -8.148 1 94.69 49 ILE B C 1
ATOM 3135 O O . ILE B 1 49 ? -13.5 -18.594 -8.086 1 94.69 49 ILE B O 1
ATOM 3139 N N . LEU B 1 50 ? -12.922 -16.656 -7.137 1 94.38 50 LEU B N 1
ATOM 3140 C CA . LEU B 1 50 ? -12.75 -17.266 -5.82 1 94.38 50 LEU B CA 1
ATOM 3141 C C . LEU B 1 50 ? -14.039 -17.922 -5.348 1 94.38 50 LEU B C 1
ATOM 3143 O O . LEU B 1 50 ? -14.023 -19.031 -4.84 1 94.38 50 LEU B O 1
ATOM 3147 N N . ARG B 1 51 ? -15.156 -17.312 -5.559 1 93.62 51 ARG B N 1
ATOM 3148 C CA . ARG B 1 51 ? -16.453 -17.828 -5.145 1 93.62 51 ARG B CA 1
ATOM 3149 C C . ARG B 1 51 ? -16.859 -19.031 -5.992 1 93.62 51 ARG B C 1
ATOM 3151 O O . ARG B 1 51 ? -17.5 -19.953 -5.496 1 93.62 51 ARG B O 1
ATOM 3158 N N . LEU B 1 52 ? -16.5 -18.984 -7.227 1 95.38 52 LEU B N 1
ATOM 3159 C CA . LEU B 1 52 ? -16.734 -20.125 -8.094 1 95.38 52 LEU B CA 1
ATOM 3160 C C . LEU B 1 52 ? -15.969 -21.359 -7.609 1 95.38 52 LEU B C 1
ATOM 3162 O O . LEU B 1 52 ? -16.531 -22.453 -7.504 1 95.38 52 LEU B O 1
ATOM 3166 N N . VAL B 1 53 ? -14.727 -21.125 -7.25 1 95.44 53 VAL B N 1
ATOM 3167 C CA . VAL B 1 53 ? -13.875 -22.203 -6.777 1 95.44 53 VAL B CA 1
ATOM 3168 C C . VAL B 1 53 ? -14.406 -22.734 -5.449 1 95.44 53 VAL B C 1
ATOM 3170 O O . VAL B 1 53 ? -14.461 -23.953 -5.234 1 95.44 53 VAL B O 1
ATOM 3173 N N . ALA B 1 54 ? -14.852 -21.844 -4.613 1 93.75 54 ALA B N 1
ATOM 3174 C CA . ALA B 1 54 ? -15.328 -22.203 -3.283 1 93.75 54 ALA B CA 1
ATOM 3175 C C . ALA B 1 54 ? -16.688 -22.891 -3.359 1 93.75 54 ALA B C 1
ATOM 3177 O O . ALA B 1 54 ? -17.109 -23.578 -2.416 1 93.75 54 ALA B O 1
ATOM 3178 N N . GLY B 1 55 ? -17.422 -22.656 -4.414 1 93.62 55 GLY B N 1
ATOM 3179 C CA . GLY B 1 55 ? -18.766 -23.203 -4.551 1 93.62 55 GLY B CA 1
ATOM 3180 C C . GLY B 1 55 ? -19.844 -22.266 -4.016 1 93.62 55 GLY B C 1
ATOM 3181 O O . GLY B 1 55 ? -21 -22.688 -3.84 1 93.62 55 GLY B O 1
ATOM 3182 N N . LEU B 1 56 ? -19.5 -21.047 -3.756 1 92.62 56 LEU B N 1
ATOM 3183 C CA . LEU B 1 56 ? -20.438 -20.031 -3.299 1 92.62 56 LEU B CA 1
ATOM 3184 C C . LEU B 1 56 ? -21.188 -19.422 -4.477 1 92.62 56 LEU B C 1
ATOM 3186 O O . LEU B 1 56 ? -22.219 -18.75 -4.289 1 92.62 56 LEU B O 1
ATOM 3190 N N . GLU B 1 57 ? -20.672 -19.609 -5.66 1 92.31 57 GLU B N 1
ATOM 3191 C CA . GLU B 1 57 ? -21.266 -19.219 -6.93 1 92.31 57 GLU B CA 1
ATOM 3192 C C . GLU B 1 57 ? -21.172 -20.328 -7.961 1 92.31 57 GLU B C 1
ATOM 3194 O O . GLU B 1 57 ? -20.219 -21.109 -7.957 1 92.31 57 GLU B O 1
ATOM 3199 N N . SER B 1 58 ? -22.219 -20.422 -8.781 1 94.62 58 SER B N 1
ATOM 3200 C CA . SER B 1 58 ? -22.203 -21.406 -9.859 1 94.62 58 SER B CA 1
ATOM 3201 C C . SER B 1 58 ? -21.812 -20.75 -11.188 1 94.62 58 SER B C 1
ATOM 3203 O O . SER B 1 58 ? -22.25 -19.641 -11.492 1 94.62 58 SER B O 1
ATOM 3205 N N . PRO B 1 59 ? -21.031 -21.453 -11.906 1 96.5 59 PRO B N 1
ATOM 3206 C CA . PRO B 1 59 ? -20.703 -20.906 -13.227 1 96.5 59 PRO B CA 1
ATOM 3207 C C . PRO B 1 59 ? -21.891 -20.953 -14.188 1 96.5 59 PRO B C 1
ATOM 3209 O O . PRO B 1 59 ? -22.781 -21.797 -14.031 1 96.5 59 PRO B O 1
ATOM 3212 N N . THR B 1 60 ? -21.891 -20 -15.109 1 96.62 60 THR B N 1
ATOM 3213 C CA . THR B 1 60 ? -22.875 -20.031 -16.188 1 96.62 60 THR B CA 1
ATOM 3214 C C . THR B 1 60 ? -22.578 -21.172 -17.172 1 96.62 60 THR B C 1
ATOM 3216 O O . THR B 1 60 ? -23.484 -21.859 -17.625 1 96.62 60 THR B O 1
ATOM 3219 N N . SER B 1 61 ? -21.375 -21.344 -17.453 1 96.88 61 SER B N 1
ATOM 3220 C CA . SER B 1 61 ? -20.906 -22.453 -18.25 1 96.88 61 SER B CA 1
ATOM 3221 C C . SER B 1 61 ? -19.469 -22.828 -17.891 1 96.88 61 SER B C 1
ATOM 3223 O O . SER B 1 61 ? -18.781 -22.062 -17.219 1 96.88 61 SER B O 1
ATOM 3225 N N . GLY B 1 62 ? -19.094 -24.031 -18.25 1 97.06 62 GLY B N 1
ATOM 3226 C CA . GLY B 1 62 ? -17.766 -24.531 -17.953 1 97.06 62 GLY B CA 1
ATOM 3227 C C . GLY B 1 62 ? -17.734 -25.5 -16.781 1 97.06 62 GLY B C 1
ATOM 3228 O O . GLY B 1 62 ? -18.797 -25.922 -16.297 1 97.06 62 GLY B O 1
ATOM 3229 N N . GLN B 1 63 ? -16.469 -25.906 -16.422 1 97.5 63 GLN B N 1
ATOM 3230 C CA . GLN B 1 63 ? -16.312 -26.922 -15.383 1 97.5 63 GLN B CA 1
ATOM 3231 C C . GLN B 1 63 ? -15.18 -26.562 -14.43 1 97.5 63 GLN B C 1
ATOM 3233 O O . GLN B 1 63 ? -14.234 -25.859 -14.812 1 97.5 63 GLN B O 1
ATOM 3238 N N . ILE B 1 64 ? -15.328 -27.031 -13.25 1 96.44 64 ILE B N 1
ATOM 3239 C CA . ILE B 1 64 ? -14.312 -26.859 -12.227 1 96.44 64 ILE B CA 1
ATOM 3240 C C . ILE B 1 64 ? -13.898 -28.219 -11.664 1 96.44 64 ILE B C 1
ATOM 3242 O O . ILE B 1 64 ? -14.758 -29.031 -11.305 1 96.44 64 ILE B O 1
ATOM 3246 N N . TYR B 1 65 ? -12.609 -28.406 -11.609 1 96.12 65 TYR B N 1
ATOM 3247 C CA . TYR B 1 65 ? -12.062 -29.656 -11.086 1 96.12 65 TYR B CA 1
ATOM 3248 C C . TYR B 1 65 ? -11.125 -29.391 -9.914 1 96.12 65 TYR B C 1
ATOM 3250 O O . TYR B 1 65 ? -10.344 -28.438 -9.938 1 96.12 65 TYR B O 1
ATOM 3258 N N . ILE B 1 66 ? -11.219 -30.203 -8.906 1 94.5 66 ILE B N 1
ATOM 3259 C CA . ILE B 1 66 ? -10.289 -30.203 -7.777 1 94.5 66 ILE B CA 1
ATOM 3260 C C . ILE B 1 66 ? -9.766 -31.625 -7.551 1 94.5 66 ILE B C 1
ATOM 3262 O O . ILE B 1 66 ? -10.547 -32.562 -7.363 1 94.5 66 ILE B O 1
ATOM 3266 N N . ASP B 1 67 ? -8.516 -31.719 -7.598 1 92.94 67 ASP B N 1
ATOM 3267 C CA . ASP B 1 67 ? -7.891 -33.031 -7.438 1 92.94 67 ASP B CA 1
ATOM 3268 C C . ASP B 1 67 ? -8.469 -34.031 -8.422 1 92.94 67 ASP B C 1
ATOM 3270 O O . ASP B 1 67 ? -8.805 -35.156 -8.039 1 92.94 67 ASP B O 1
ATOM 3274 N N . GLY B 1 68 ? -8.766 -33.531 -9.57 1 92.19 68 GLY B N 1
ATOM 3275 C CA . GLY B 1 68 ? -9.234 -34.406 -10.641 1 92.19 68 GLY B CA 1
ATOM 3276 C C . GLY B 1 68 ? -10.727 -34.656 -10.586 1 92.19 68 GLY B C 1
ATOM 3277 O O . GLY B 1 68 ? -11.289 -35.25 -11.516 1 92.19 68 GLY B O 1
ATOM 3278 N N . GLU B 1 69 ? -11.359 -34.25 -9.555 1 94.06 69 GLU B N 1
ATOM 3279 C CA . GLU B 1 69 ? -12.789 -34.469 -9.391 1 94.06 69 GLU B CA 1
ATOM 3280 C C . GLU B 1 69 ? -13.602 -33.281 -9.859 1 94.06 69 GLU B C 1
ATOM 3282 O O . GLU B 1 69 ? -13.273 -32.125 -9.523 1 94.06 69 GLU B O 1
ATOM 3287 N N . ASP B 1 70 ? -14.625 -33.562 -10.617 1 95.94 70 ASP B N 1
ATOM 3288 C CA . ASP B 1 70 ? -15.523 -32.5 -11.062 1 95.94 70 ASP B CA 1
ATOM 3289 C C . ASP B 1 70 ? -16.391 -31.984 -9.906 1 95.94 70 ASP B C 1
ATOM 3291 O O . ASP B 1 70 ? -17.266 -32.688 -9.422 1 95.94 70 ASP B O 1
ATOM 3295 N N . VAL B 1 71 ? -16.141 -30.734 -9.523 1 94.75 71 VAL B N 1
ATOM 3296 C CA . VAL B 1 71 ? -16.859 -30.188 -8.375 1 94.75 71 VAL B CA 1
ATOM 3297 C C . VAL B 1 71 ? -17.812 -29.078 -8.836 1 94.75 71 VAL B C 1
ATOM 3299 O O . VAL B 1 71 ? -18.266 -28.281 -8.023 1 94.75 71 VAL B O 1
ATOM 3302 N N . THR B 1 72 ? -18.125 -29 -10.039 1 95.19 72 THR B N 1
ATOM 3303 C CA . THR B 1 72 ? -18.891 -27.922 -10.633 1 95.19 72 THR B CA 1
ATOM 3304 C C . THR B 1 72 ? -20.219 -27.734 -9.898 1 95.19 72 THR B C 1
ATOM 3306 O O . THR B 1 72 ? -20.656 -26.609 -9.664 1 95.19 72 THR B O 1
ATOM 3309 N N . LYS B 1 73 ? -20.781 -28.812 -9.492 1 92.44 73 LYS B N 1
ATOM 3310 C CA . LYS B 1 73 ? -22.094 -28.75 -8.859 1 92.44 73 LYS B CA 1
ATOM 3311 C C . LYS B 1 73 ? -22 -29.094 -7.375 1 92.44 73 LYS B C 1
ATOM 3313 O O . LYS B 1 73 ? -23.016 -29.125 -6.68 1 92.44 73 LYS B O 1
ATOM 3318 N N . ALA B 1 74 ? -20.781 -29.312 -6.977 1 90.56 74 ALA B N 1
ATOM 3319 C CA . ALA B 1 74 ? -20.609 -29.688 -5.574 1 90.56 74 ALA B CA 1
ATOM 3320 C C . ALA B 1 74 ? -20.75 -28.469 -4.66 1 90.56 74 ALA B C 1
ATOM 3322 O O . ALA B 1 74 ? -20.375 -27.359 -5.035 1 90.56 74 ALA B O 1
ATOM 3323 N N . SER B 1 75 ? -21.328 -28.703 -3.512 1 88.12 75 SER B N 1
ATOM 3324 C CA . SER B 1 75 ? -21.422 -27.656 -2.51 1 88.12 75 SER B CA 1
ATOM 3325 C C . SER B 1 75 ? -20.062 -27.375 -1.871 1 88.12 75 SER B C 1
ATOM 3327 O O . SER B 1 75 ? -19.109 -28.109 -2.09 1 88.12 75 SER B O 1
ATOM 3329 N N . ILE B 1 76 ? -20 -26.266 -1.166 1 84.38 76 ILE B N 1
ATOM 3330 C CA . ILE B 1 76 ? -18.75 -25.828 -0.535 1 84.38 76 ILE B CA 1
ATOM 3331 C C . ILE B 1 76 ? -18.266 -26.891 0.445 1 84.38 76 ILE B C 1
ATOM 3333 O O . ILE B 1 76 ? -17.078 -27.156 0.554 1 84.38 76 ILE B O 1
ATOM 3337 N N . GLN B 1 77 ? -19.156 -27.578 1.05 1 82.25 77 GLN B N 1
ATOM 3338 C CA . GLN B 1 77 ? -18.828 -28.562 2.072 1 82.25 77 GLN B CA 1
ATOM 3339 C C . GLN B 1 77 ? -18.172 -29.797 1.455 1 82.25 77 GLN B C 1
ATOM 3341 O O . GLN B 1 77 ? -17.422 -30.516 2.123 1 82.25 77 GLN B O 1
ATOM 3346 N N . GLN B 1 78 ? -18.438 -29.984 0.23 1 86.5 78 GLN B N 1
ATOM 3347 C CA . GLN B 1 78 ? -17.984 -31.203 -0.429 1 86.5 78 GLN B CA 1
ATOM 3348 C C . GLN B 1 78 ? -16.656 -30.969 -1.146 1 86.5 78 GLN B C 1
ATOM 3350 O O . GLN B 1 78 ? -16.047 -31.922 -1.658 1 86.5 78 GLN B O 1
ATOM 3355 N N . ARG B 1 79 ? -16.125 -29.766 -1.135 1 90.19 79 ARG B N 1
ATOM 3356 C CA . ARG B 1 79 ? -14.953 -29.422 -1.928 1 90.19 79 ARG B CA 1
ATOM 3357 C C . ARG B 1 79 ? -13.688 -29.469 -1.076 1 90.19 79 ARG B C 1
ATOM 3359 O O . ARG B 1 79 ? -12.57 -29.438 -1.606 1 90.19 79 ARG B O 1
ATOM 3366 N N . ASP B 1 80 ? -13.852 -29.609 0.21 1 89.25 80 ASP B N 1
ATOM 3367 C CA . ASP B 1 80 ? -12.711 -29.609 1.125 1 89.25 80 ASP B CA 1
ATOM 3368 C C . ASP B 1 80 ? -11.852 -28.375 0.935 1 89.25 80 ASP B C 1
ATOM 3370 O O . ASP B 1 80 ? -10.633 -28.469 0.77 1 89.25 80 ASP B O 1
ATOM 3374 N N . ILE B 1 81 ? -12.477 -27.266 0.877 1 92.56 81 ILE B N 1
ATOM 3375 C CA . ILE B 1 81 ? -11.805 -25.984 0.709 1 92.56 81 ILE B CA 1
ATOM 3376 C C . ILE B 1 81 ? -12.125 -25.078 1.89 1 92.56 81 ILE B C 1
ATOM 3378 O O . ILE B 1 81 ? -13.148 -25.266 2.561 1 92.56 81 ILE B O 1
ATOM 3382 N N . CYS B 1 82 ? -11.211 -24.234 2.213 1 92.94 82 CYS B N 1
ATOM 3383 C CA . CYS B 1 82 ? -11.438 -23.203 3.213 1 92.94 82 CYS B CA 1
ATOM 3384 C C . CYS B 1 82 ? -11.109 -21.812 2.654 1 92.94 82 CYS B C 1
ATOM 3386 O O . CYS B 1 82 ? -10.266 -21.688 1.76 1 92.94 82 CYS B O 1
ATOM 3388 N N . ILE B 1 83 ? -11.797 -20.875 3.152 1 92.81 83 ILE B N 1
ATOM 3389 C CA . ILE B 1 83 ? -11.609 -19.5 2.701 1 92.81 83 ILE B CA 1
ATOM 3390 C C . ILE B 1 83 ? -11.219 -18.609 3.887 1 92.81 83 ILE B C 1
ATOM 3392 O O . ILE B 1 83 ? -11.82 -18.703 4.961 1 92.81 83 ILE B O 1
ATOM 3396 N N . VAL B 1 84 ? -10.172 -17.891 3.668 1 91.88 84 VAL B N 1
ATOM 3397 C CA . VAL B 1 84 ? -9.836 -16.812 4.586 1 91.88 84 VAL B CA 1
ATOM 3398 C C . VAL B 1 84 ? -10.312 -15.477 4.012 1 91.88 84 VAL B C 1
ATOM 3400 O O . VAL B 1 84 ? -9.781 -15 3.006 1 91.88 84 VAL B O 1
ATOM 3403 N N . PHE B 1 85 ? -11.266 -14.859 4.73 1 85.81 85 PHE B N 1
ATOM 3404 C CA . PHE B 1 85 ? -11.938 -13.664 4.234 1 85.81 85 PHE B CA 1
ATOM 3405 C C . PHE B 1 85 ? -11.18 -12.406 4.645 1 85.81 85 PHE B C 1
ATOM 3407 O O . PHE B 1 85 ? -10.367 -12.438 5.574 1 85.81 85 PHE B O 1
ATOM 3414 N N . GLN B 1 86 ? -11.57 -11.344 4.008 1 80.88 86 GLN B N 1
ATOM 3415 C CA . GLN B 1 86 ? -11 -10.031 4.281 1 80.88 86 GLN B CA 1
ATOM 3416 C C . GLN B 1 86 ? -11.328 -9.57 5.699 1 80.88 86 GLN B C 1
ATOM 3418 O O . GLN B 1 86 ? -10.453 -9.07 6.41 1 80.88 86 GLN B O 1
ATOM 3423 N N . SER B 1 87 ? -12.539 -9.719 6.156 1 81.75 87 SER B N 1
ATOM 3424 C CA . SER B 1 87 ? -12.977 -9.281 7.477 1 81.75 87 SER B CA 1
ATOM 3425 C C . SER B 1 87 ? -12.695 -10.352 8.531 1 81.75 87 SER B C 1
ATOM 3427 O O . SER B 1 87 ? -13.039 -10.18 9.703 1 81.75 87 SER B O 1
ATOM 3429 N N . TYR B 1 88 ? -12.008 -11.414 8.18 1 83.5 88 TYR B N 1
ATOM 3430 C CA . TYR B 1 88 ? -11.641 -12.531 9.039 1 83.5 88 TYR B CA 1
ATOM 3431 C C . TYR B 1 88 ? -12.859 -13.367 9.406 1 83.5 88 TYR B C 1
ATOM 3433 O O . TYR B 1 88 ? -12.766 -14.586 9.547 1 83.5 88 TYR B O 1
ATOM 3441 N N . ALA B 1 89 ? -14.039 -12.641 9.547 1 86 89 ALA B N 1
ATOM 3442 C CA . ALA B 1 89 ? -15.32 -13.297 9.82 1 86 89 ALA B CA 1
ATOM 3443 C C . ALA B 1 89 ? -15.25 -14.133 11.086 1 86 89 ALA B C 1
ATOM 3445 O O . ALA B 1 89 ? -15.703 -15.281 11.109 1 86 89 ALA B O 1
ATOM 3446 N N . LEU B 1 90 ? -14.594 -13.617 12.117 1 92.25 90 LEU B N 1
ATOM 3447 C CA . LEU B 1 90 ? -14.516 -14.328 13.391 1 92.25 90 LEU B CA 1
ATOM 3448 C C . LEU B 1 90 ? -15.797 -14.133 14.195 1 92.25 90 LEU B C 1
ATOM 3450 O O . LEU B 1 90 ? -16.453 -13.094 14.102 1 92.25 90 LEU B O 1
ATOM 3454 N N . PHE B 1 91 ? -16.156 -15.172 14.977 1 93.25 91 PHE B N 1
ATOM 3455 C CA . PHE B 1 91 ? -17.312 -15.086 15.844 1 93.25 91 PHE B CA 1
ATOM 3456 C C . PHE B 1 91 ? -16.969 -14.359 17.141 1 93.25 91 PHE B C 1
ATOM 3458 O O . PHE B 1 91 ? -16.281 -14.906 18 1 93.25 91 PHE B O 1
ATOM 3465 N N . PRO B 1 92 ? -17.547 -13.242 17.297 1 91.81 92 PRO B N 1
ATOM 3466 C CA . PRO B 1 92 ? -17.156 -12.453 18.469 1 91.81 92 PRO B CA 1
ATOM 3467 C C . PRO B 1 92 ? -17.641 -13.062 19.781 1 91.81 92 PRO B C 1
ATOM 3469 O O . PRO B 1 92 ? -17.062 -12.789 20.844 1 91.81 92 PRO B O 1
ATOM 3472 N N . HIS B 1 93 ? -18.641 -13.914 19.734 1 93.12 93 HIS B N 1
ATOM 3473 C CA . HIS B 1 93 ? -19.234 -14.477 20.938 1 93.12 93 HIS B CA 1
ATOM 3474 C C . HIS B 1 93 ? -18.547 -15.781 21.344 1 93.12 93 HIS B C 1
ATOM 3476 O O . HIS B 1 93 ? -18.906 -16.391 22.344 1 93.12 93 HIS B O 1
ATOM 3482 N N . MET B 1 94 ? -17.625 -16.188 20.578 1 95.69 94 MET B N 1
ATOM 3483 C CA . MET B 1 94 ? -16.906 -17.438 20.844 1 95.69 94 MET B CA 1
ATOM 3484 C C . MET B 1 94 ? -15.469 -17.156 21.266 1 95.69 94 MET B C 1
ATOM 3486 O O . MET B 1 94 ? -14.898 -16.125 20.891 1 95.69 94 MET B O 1
ATOM 3490 N N . SER B 1 95 ? -15.023 -18.094 22.062 1 96.56 95 SER B N 1
ATOM 3491 C CA . SER B 1 95 ? -13.594 -18.016 22.375 1 96.56 95 SER B CA 1
ATOM 3492 C C . SER B 1 95 ? -12.75 -18.281 21.125 1 96.56 95 SER B C 1
ATOM 3494 O O . SER B 1 95 ? -13.258 -18.75 20.109 1 96.56 95 SER B O 1
ATOM 3496 N N . ILE B 1 96 ? -11.516 -17.922 21.234 1 97 96 ILE B N 1
ATOM 3497 C CA . ILE B 1 96 ? -10.602 -18.156 20.125 1 97 96 ILE B CA 1
ATOM 3498 C C . ILE B 1 96 ? -10.523 -19.656 19.828 1 97 96 ILE B C 1
ATOM 3500 O O . ILE B 1 96 ? -10.562 -20.062 18.672 1 97 96 ILE B O 1
ATOM 3504 N N . ALA B 1 97 ? -10.492 -20.422 20.875 1 97.38 97 ALA B N 1
ATOM 3505 C CA . ALA B 1 97 ? -10.469 -21.875 20.703 1 97.38 97 ALA B CA 1
ATOM 3506 C C . ALA B 1 97 ? -11.742 -22.359 20.016 1 97.38 97 ALA B C 1
ATOM 3508 O O . ALA B 1 97 ? -11.688 -23.234 19.141 1 97.38 97 ALA B O 1
ATOM 3509 N N . ASP B 1 98 ? -12.852 -21.797 20.391 1 96.5 98 ASP B N 1
ATOM 3510 C CA . ASP B 1 98 ? -14.125 -22.188 19.781 1 96.5 98 ASP B CA 1
ATOM 3511 C C . ASP B 1 98 ? -14.195 -21.734 18.328 1 96.5 98 ASP B C 1
ATOM 3513 O O . ASP B 1 98 ? -14.789 -22.422 17.484 1 96.5 98 ASP B O 1
ATOM 3517 N N . ASN B 1 99 ? -13.664 -20.594 18.078 1 96.94 99 ASN B N 1
ATOM 3518 C CA . ASN B 1 99 ? -13.586 -20.125 16.688 1 96.94 99 ASN B CA 1
ATOM 3519 C C . ASN B 1 99 ? -12.82 -21.109 15.805 1 96.94 99 ASN B C 1
ATOM 3521 O O . ASN B 1 99 ? -13.328 -21.531 14.766 1 96.94 99 ASN B O 1
ATOM 3525 N N . VAL B 1 100 ? -11.672 -21.469 16.297 1 97 100 VAL B N 1
ATOM 3526 C CA . VAL B 1 100 ? -10.773 -22.344 15.539 1 97 100 VAL B CA 1
ATOM 3527 C C . VAL B 1 100 ? -11.367 -23.75 15.445 1 97 100 VAL B C 1
ATOM 3529 O O . VAL B 1 100 ? -11.25 -24.406 14.406 1 97 100 VAL B O 1
ATOM 3532 N N . GLY B 1 101 ? -12.078 -24.141 16.469 1 96.31 101 GLY B N 1
ATOM 3533 C CA . GLY B 1 101 ? -12.594 -25.5 16.531 1 96.31 101 GLY B CA 1
ATOM 3534 C C . GLY B 1 101 ? -13.992 -25.625 15.953 1 96.31 101 GLY B C 1
ATOM 3535 O O . GLY B 1 101 ? -14.555 -26.734 15.906 1 96.31 101 GLY B O 1
ATOM 3536 N N . TYR B 1 102 ? -14.523 -24.547 15.508 1 94.69 102 TYR B N 1
ATOM 3537 C CA . TYR B 1 102 ? -15.922 -24.547 15.078 1 94.69 102 TYR B CA 1
ATOM 3538 C C . TYR B 1 102 ? -16.156 -25.547 13.961 1 94.69 102 TYR B C 1
ATOM 3540 O O . TYR B 1 102 ? -17.109 -26.344 14.016 1 94.69 102 TYR B O 1
ATOM 3548 N N . GLY B 1 103 ? -15.305 -25.547 13.008 1 92.12 103 GLY B N 1
ATOM 3549 C CA . GLY B 1 103 ? -15.43 -26.484 11.898 1 92.12 103 GLY B CA 1
ATOM 3550 C C . GLY B 1 103 ? -15.312 -27.938 12.32 1 92.12 103 GLY B C 1
ATOM 3551 O O . GLY B 1 103 ? -16.031 -28.797 11.812 1 92.12 103 GLY B O 1
ATOM 3552 N N . LEU B 1 104 ? -14.445 -28.172 13.242 1 95 104 LEU B N 1
ATOM 3553 C CA . LEU B 1 104 ? -14.289 -29.531 13.75 1 95 104 LEU B CA 1
ATOM 3554 C C . LEU B 1 104 ? -15.555 -29.984 14.469 1 95 104 LEU B C 1
ATOM 3556 O O . LEU B 1 104 ? -15.953 -31.141 14.352 1 95 104 LEU B O 1
ATOM 3560 N N . LYS B 1 105 ? -16.109 -29.062 15.18 1 94.19 105 LYS B N 1
ATOM 3561 C CA . LYS B 1 105 ? -17.359 -29.359 15.883 1 94.19 105 LYS B CA 1
ATOM 3562 C C . LYS B 1 105 ? -18.469 -29.734 14.898 1 94.19 105 LYS B C 1
ATOM 3564 O O . LYS B 1 105 ? -19.203 -30.688 15.117 1 94.19 105 LYS B O 1
ATOM 3569 N N . MET B 1 106 ? -18.516 -29.031 13.859 1 90.75 106 MET B N 1
ATOM 3570 C CA . MET B 1 106 ? -19.531 -29.266 12.828 1 90.75 106 MET B CA 1
ATOM 3571 C C . MET B 1 106 ? -19.312 -30.609 12.141 1 90.75 106 MET B C 1
ATOM 3573 O O . MET B 1 106 ? -20.266 -31.219 11.633 1 90.75 106 MET B O 1
ATOM 3577 N N . LEU B 1 107 ? -18.078 -31.062 12.156 1 91.25 107 LEU B N 1
ATOM 3578 C CA . LEU B 1 107 ? -17.734 -32.344 11.562 1 91.25 107 LEU B CA 1
ATOM 3579 C C . LEU B 1 107 ? -17.844 -33.469 12.594 1 91.25 107 LEU B C 1
ATOM 3581 O O . LEU B 1 107 ? -17.422 -34.594 12.328 1 91.25 107 LEU B O 1
ATOM 3585 N N . ASN B 1 108 ? -18.234 -33.156 13.773 1 94 108 ASN B N 1
ATOM 3586 C CA . ASN B 1 108 ? -18.484 -34.094 14.867 1 94 108 ASN B CA 1
ATOM 3587 C C . ASN B 1 108 ? -17.188 -34.75 15.367 1 94 108 ASN B C 1
ATOM 3589 O O . ASN B 1 108 ? -17.172 -35.938 15.703 1 94 108 ASN B O 1
ATOM 3593 N N . VAL B 1 109 ? -16.219 -34 15.344 1 94.44 109 VAL B N 1
ATOM 3594 C CA . VAL B 1 109 ? -14.961 -34.469 15.93 1 94.44 109 VAL B CA 1
ATOM 3595 C C . VAL B 1 109 ? -15.078 -34.469 17.453 1 94.44 109 VAL B C 1
ATOM 3597 O O . VAL B 1 109 ? -15.594 -33.531 18.047 1 94.44 109 VAL B O 1
ATOM 3600 N N . PRO B 1 110 ? -14.625 -35.5 18.047 1 96.19 110 PRO B N 1
ATOM 3601 C CA . PRO B 1 110 ? -14.727 -35.594 19.516 1 96.19 110 PRO B CA 1
ATOM 3602 C C . PRO B 1 110 ? -14 -34.469 20.219 1 96.19 110 PRO B C 1
ATOM 3604 O O . PRO B 1 110 ? -12.984 -33.969 19.734 1 96.19 110 PRO B O 1
ATOM 3607 N N . ARG B 1 111 ? -14.492 -34.188 21.359 1 94.5 111 ARG B N 1
ATOM 3608 C CA . ARG B 1 111 ? -14.055 -33.031 22.125 1 94.5 111 ARG B CA 1
ATOM 3609 C C . ARG B 1 111 ? -12.562 -33.094 22.438 1 94.5 111 ARG B C 1
ATOM 3611 O O . ARG B 1 111 ? -11.836 -32.125 22.297 1 94.5 111 ARG B O 1
ATOM 3618 N N . ASP B 1 112 ? -12.117 -34.219 22.844 1 95.5 112 ASP B N 1
ATOM 3619 C CA . ASP B 1 112 ? -10.719 -34.375 23.234 1 95.5 112 ASP B CA 1
ATOM 3620 C C . ASP B 1 112 ? -9.797 -34.188 22.031 1 95.5 112 ASP B C 1
ATOM 3622 O O . ASP B 1 112 ? -8.758 -33.531 22.125 1 95.5 112 ASP B O 1
ATOM 3626 N N . GLU B 1 113 ? -10.219 -34.719 20.984 1 95.81 113 GLU B N 1
ATOM 3627 C CA . GLU B 1 113 ? -9.445 -34.562 19.75 1 95.81 113 GLU B CA 1
ATOM 3628 C C . GLU B 1 113 ? -9.477 -33.125 19.25 1 95.81 113 GLU B C 1
ATOM 3630 O O . GLU B 1 113 ? -8.461 -32.594 18.781 1 95.81 113 GLU B O 1
ATOM 3635 N N . ARG B 1 114 ? -10.586 -32.531 19.359 1 96.12 114 ARG B N 1
ATOM 3636 C CA . ARG B 1 114 ? -10.742 -31.141 18.938 1 96.12 114 ARG B CA 1
ATOM 3637 C C . ARG B 1 114 ? -9.812 -30.219 19.719 1 96.12 114 ARG B C 1
ATOM 3639 O O . ARG B 1 114 ? -9.188 -29.328 19.141 1 96.12 114 ARG B O 1
ATOM 3646 N N . ARG B 1 115 ? -9.75 -30.516 20.953 1 95.75 115 ARG B N 1
ATOM 3647 C CA . ARG B 1 115 ? -8.898 -29.703 21.812 1 95.75 115 ARG B CA 1
ATOM 3648 C C . ARG B 1 115 ? -7.441 -29.781 21.375 1 95.75 115 ARG B C 1
ATOM 3650 O O . ARG B 1 115 ? -6.762 -28.75 21.281 1 95.75 115 ARG B O 1
ATOM 3657 N N . VAL B 1 116 ? -7 -30.906 21.062 1 96.44 116 VAL B N 1
ATOM 3658 C CA . VAL B 1 116 ? -5.613 -31.125 20.672 1 96.44 116 VAL B CA 1
ATOM 3659 C C . VAL B 1 116 ? -5.352 -30.438 19.328 1 96.44 116 VAL B C 1
ATOM 3661 O O . VAL B 1 116 ? -4.359 -29.719 19.172 1 96.44 116 VAL B O 1
ATOM 3664 N N . ARG B 1 117 ? -6.211 -30.562 18.422 1 96.38 117 ARG B N 1
ATOM 3665 C CA . ARG B 1 117 ? -6.051 -29.984 17.094 1 96.38 117 ARG B CA 1
ATOM 3666 C C . ARG B 1 117 ? -6.086 -28.469 17.141 1 96.38 117 ARG B C 1
ATOM 3668 O O . ARG B 1 117 ? -5.34 -27.812 16.406 1 96.38 117 ARG B O 1
ATOM 3675 N N . VAL B 1 118 ? -6.949 -28 17.984 1 97.25 118 VAL B N 1
ATOM 3676 C CA . VAL B 1 118 ? -7.078 -26.547 18.125 1 97.25 118 VAL B CA 1
ATOM 3677 C C . VAL B 1 118 ? -5.793 -25.969 18.703 1 97.25 118 VAL B C 1
ATOM 3679 O O . VAL B 1 118 ? -5.285 -24.953 18.219 1 97.25 118 VAL B O 1
ATOM 3682 N N . GLU B 1 119 ? -5.305 -26.609 19.656 1 96.75 119 GLU B N 1
ATOM 3683 C CA . GLU B 1 119 ? -4.062 -26.156 20.266 1 96.75 119 GLU B CA 1
ATOM 3684 C C . GLU B 1 119 ? -2.906 -26.188 19.281 1 96.75 119 GLU B C 1
ATOM 3686 O O . GLU B 1 119 ? -2.08 -25.281 19.234 1 96.75 119 GLU B O 1
ATOM 3691 N N . GLU B 1 120 ? -2.893 -27.203 18.531 1 95.31 120 GLU B N 1
ATOM 3692 C CA . GLU B 1 120 ? -1.859 -27.328 17.5 1 95.31 120 GLU B CA 1
ATOM 3693 C C . GLU B 1 120 ? -1.984 -26.234 16.453 1 95.31 120 GLU B C 1
ATOM 3695 O O . GLU B 1 120 ? -0.982 -25.641 16.031 1 95.31 120 GLU B O 1
ATOM 3700 N N . ALA B 1 121 ? -3.15 -25.984 16.047 1 95.69 121 ALA B N 1
ATOM 3701 C CA . ALA B 1 121 ? -3.396 -24.953 15.031 1 95.69 121 ALA B CA 1
ATOM 3702 C C . ALA B 1 121 ? -2.992 -23.578 15.539 1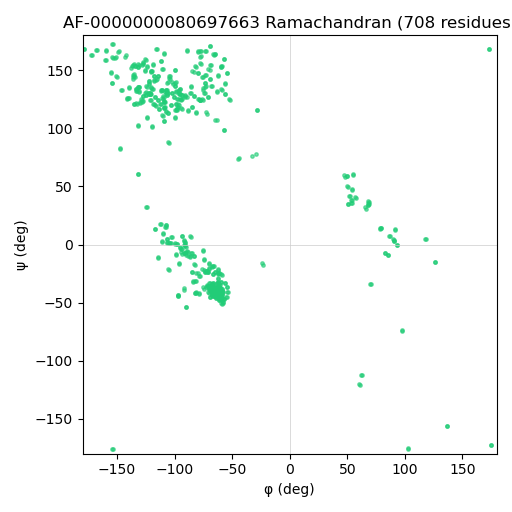 95.69 121 ALA B C 1
ATOM 3704 O O . ALA B 1 121 ? -2.393 -22.797 14.805 1 95.69 121 ALA B O 1
ATOM 3705 N N . LEU B 1 122 ? -3.281 -23.312 16.734 1 96.69 122 LEU B N 1
ATOM 3706 C CA . LEU B 1 122 ? -2.926 -22.031 17.344 1 96.69 122 LEU B CA 1
ATOM 3707 C C . LEU B 1 122 ? -1.412 -21.906 17.469 1 96.69 122 LEU B C 1
ATOM 3709 O O . LEU B 1 122 ? -0.861 -20.812 17.266 1 96.69 122 LEU B O 1
ATOM 3713 N N . ALA B 1 123 ? -0.799 -22.969 17.75 1 94.88 123 ALA B N 1
ATOM 3714 C CA . ALA B 1 123 ? 0.657 -22.969 17.859 1 94.88 123 ALA B CA 1
ATOM 3715 C C . ALA B 1 123 ? 1.31 -22.688 16.516 1 94.88 123 ALA B C 1
ATOM 3717 O O . ALA B 1 123 ? 2.326 -22 16.438 1 94.88 123 ALA B O 1
ATOM 3718 N N . LEU B 1 124 ? 0.762 -23.156 15.484 1 91.44 124 LEU B N 1
ATOM 3719 C CA . LEU B 1 124 ? 1.285 -22.984 14.141 1 91.44 124 LEU B CA 1
ATOM 3720 C C . LEU B 1 124 ? 1.32 -21.516 13.75 1 91.44 124 LEU B C 1
ATOM 3722 O O . LEU B 1 124 ? 2.16 -21.094 12.953 1 91.44 124 LEU B O 1
ATOM 3726 N N . VAL B 1 125 ? 0.374 -20.75 14.344 1 92.12 125 VAL B N 1
ATOM 3727 C CA . VAL B 1 125 ? 0.287 -19.328 13.977 1 92.12 125 VAL B CA 1
ATOM 3728 C C . VAL B 1 125 ? 0.799 -18.469 15.125 1 92.12 125 VAL B C 1
ATOM 3730 O O . VAL B 1 125 ? 0.405 -17.312 15.25 1 92.12 125 VAL B O 1
ATOM 3733 N N . ASP B 1 126 ? 1.502 -19 16.062 1 91.25 126 ASP B N 1
ATOM 3734 C CA . ASP B 1 126 ? 2.176 -18.328 17.156 1 91.25 126 ASP B CA 1
ATOM 3735 C C . ASP B 1 126 ? 1.166 -17.734 18.141 1 91.25 126 ASP B C 1
ATOM 3737 O O . ASP B 1 126 ? 1.337 -16.594 18.594 1 91.25 126 ASP B O 1
ATOM 3741 N N . LEU B 1 127 ? 0.083 -18.469 18.328 1 94.25 127 LEU B N 1
ATOM 3742 C CA . LEU B 1 127 ? -0.931 -18.031 19.281 1 94.25 127 LEU B CA 1
ATOM 3743 C C . LEU B 1 127 ? -1.202 -19.109 20.328 1 94.25 127 LEU B C 1
ATOM 3745 O O . LEU B 1 127 ? -2.34 -19.266 20.766 1 94.25 127 LEU B O 1
ATOM 3749 N N . ALA B 1 128 ? -0.121 -19.844 20.609 1 94.69 128 ALA B N 1
ATOM 3750 C CA . ALA B 1 128 ? -0.26 -20.828 21.672 1 94.69 128 ALA B CA 1
ATOM 3751 C C . ALA B 1 128 ? -0.725 -20.172 22.969 1 94.69 128 ALA B C 1
ATOM 3753 O O . ALA B 1 128 ? -0.193 -19.141 23.375 1 94.69 128 ALA B O 1
ATOM 3754 N N . GLY B 1 129 ? -1.779 -20.75 23.578 1 92.94 129 GLY B N 1
ATOM 3755 C CA . GLY B 1 129 ? -2.25 -20.25 24.859 1 92.94 129 GLY B CA 1
ATOM 3756 C C . GLY B 1 129 ? -3.314 -19.172 24.734 1 92.94 129 GLY B C 1
ATOM 3757 O O . GLY B 1 129 ? -3.814 -18.672 25.734 1 92.94 129 GLY B O 1
ATOM 3758 N N . PHE B 1 130 ? -3.709 -18.875 23.547 1 94.06 130 PHE B N 1
ATOM 3759 C CA . PHE B 1 130 ? -4.672 -17.797 23.344 1 94.06 130 PHE B CA 1
ATOM 3760 C C . PHE B 1 130 ? -6.094 -18.344 23.312 1 94.06 130 PHE B C 1
ATOM 3762 O O . PHE B 1 130 ? -7.051 -17.578 23.141 1 94.06 130 PHE B O 1
ATOM 3769 N N . GLY B 1 131 ? -6.301 -19.562 23.594 1 95.81 131 GLY B N 1
ATOM 3770 C CA . GLY B 1 131 ? -7.555 -20.266 23.375 1 95.81 131 GLY B CA 1
ATOM 3771 C C . GLY B 1 131 ? -8.711 -19.688 24.156 1 95.81 131 GLY B C 1
ATOM 3772 O O . GLY B 1 131 ? -9.836 -19.594 23.656 1 95.81 131 GLY B O 1
ATOM 3773 N N . GLU B 1 132 ? -8.438 -19.203 25.297 1 95.19 132 GLU B N 1
ATOM 3774 C CA . GLU B 1 132 ? -9.508 -18.75 26.188 1 95.19 132 GLU B CA 1
ATOM 3775 C C . GLU B 1 132 ? -9.867 -17.297 25.938 1 95.19 132 GLU B C 1
ATOM 3777 O O . GLU B 1 132 ? -10.891 -16.812 26.406 1 95.19 132 GLU B O 1
ATOM 3782 N N . ARG B 1 133 ? -9.109 -16.688 25.109 1 94.56 133 ARG B N 1
ATOM 3783 C CA . ARG B 1 133 ? -9.367 -15.281 24.812 1 94.56 133 ARG B CA 1
ATOM 3784 C C . ARG B 1 133 ? -10.508 -15.133 23.812 1 94.56 133 ARG B C 1
ATOM 3786 O O . ARG B 1 133 ? -10.977 -16.125 23.25 1 94.56 133 ARG B O 1
ATOM 3793 N N . TYR B 1 134 ? -10.961 -13.898 23.734 1 94.38 134 TYR B N 1
ATOM 3794 C CA . TYR B 1 134 ? -12.008 -13.547 22.781 1 94.38 134 TYR B CA 1
ATOM 3795 C C . TYR B 1 134 ? -11.492 -12.562 21.75 1 94.38 134 TYR B C 1
ATOM 3797 O O . TYR B 1 134 ? -10.391 -12.023 21.891 1 94.38 134 TYR B O 1
ATOM 3805 N N . VAL B 1 135 ? -12.266 -12.352 20.703 1 91 135 VAL B N 1
ATOM 3806 C CA . VAL B 1 135 ? -11.859 -11.578 19.531 1 91 135 VAL B CA 1
ATOM 3807 C C . VAL B 1 135 ? -11.547 -10.141 19.953 1 91 135 VAL B C 1
ATOM 3809 O O . VAL B 1 135 ? -10.609 -9.531 19.422 1 91 135 VAL B O 1
ATOM 3812 N N . ASP B 1 136 ? -12.227 -9.578 20.828 1 87.19 136 ASP B N 1
ATOM 3813 C CA . ASP B 1 136 ? -12.062 -8.188 21.234 1 87.19 136 ASP B CA 1
ATOM 3814 C C . ASP B 1 136 ? -10.82 -8.023 22.109 1 87.19 136 ASP B C 1
ATOM 3816 O O . ASP B 1 136 ? -10.422 -6.898 22.422 1 87.19 136 ASP B O 1
ATOM 3820 N N . GLN B 1 137 ? -10.188 -9.133 22.438 1 88.38 137 GLN B N 1
ATOM 3821 C CA . GLN B 1 137 ? -9.047 -9.094 23.344 1 88.38 137 GLN B CA 1
ATOM 3822 C C . GLN B 1 137 ? -7.738 -9.281 22.578 1 88.38 137 GLN B C 1
ATOM 3824 O O . GLN B 1 137 ? -6.676 -9.414 23.203 1 88.38 137 GLN B O 1
ATOM 3829 N N . ILE B 1 138 ? -7.824 -9.406 21.328 1 86.69 138 ILE B N 1
ATOM 3830 C CA . ILE B 1 138 ? -6.609 -9.625 20.547 1 86.69 138 ILE B CA 1
ATOM 3831 C C . ILE B 1 138 ? -6.508 -8.578 19.453 1 86.69 138 ILE B C 1
ATOM 3833 O O . ILE B 1 138 ? -7.496 -7.926 19.109 1 86.69 138 ILE B O 1
ATOM 3837 N N . SER B 1 139 ? -5.25 -8.367 18.906 1 77.94 139 SER B N 1
ATOM 3838 C CA . SER B 1 139 ? -4.984 -7.355 17.891 1 77.94 139 SER B CA 1
ATOM 3839 C C . SER B 1 139 ? -5.457 -7.82 16.516 1 77.94 139 SER B C 1
ATOM 3841 O O . SER B 1 139 ? -5.801 -8.992 16.328 1 77.94 139 SER B O 1
ATOM 3843 N N . GLY B 1 140 ? -5.535 -6.91 15.523 1 77.5 140 GLY B N 1
ATOM 3844 C CA . GLY B 1 140 ? -5.91 -7.227 14.156 1 77.5 140 GLY B CA 1
ATOM 3845 C C . GLY B 1 140 ? -5.051 -8.312 13.539 1 77.5 140 GLY B C 1
ATOM 3846 O O . GLY B 1 140 ? -5.566 -9.242 12.914 1 77.5 140 GLY B O 1
ATOM 3847 N N . GLY B 1 141 ? -3.775 -8.156 13.758 1 80.56 141 GLY B N 1
ATOM 3848 C CA . GLY B 1 141 ? -2.873 -9.188 13.266 1 80.56 141 GLY B CA 1
ATOM 3849 C C . GLY B 1 141 ? -3.133 -10.547 13.883 1 80.56 141 GLY B C 1
ATOM 3850 O O . GLY B 1 141 ? -3.059 -11.57 13.203 1 80.56 141 GLY B O 1
ATOM 3851 N N . GLN B 1 142 ? -3.469 -10.5 15.133 1 87.38 142 GLN B N 1
ATOM 3852 C CA . GLN B 1 142 ? -3.799 -11.742 15.828 1 87.38 142 GLN B CA 1
ATOM 3853 C C . GLN B 1 142 ? -5.113 -12.32 15.312 1 87.38 142 GLN B C 1
ATOM 3855 O O . GLN B 1 142 ? -5.246 -13.539 15.164 1 87.38 142 GLN B O 1
ATOM 3860 N N . GLN B 1 143 ? -6.051 -11.461 15.016 1 90.56 143 GLN B N 1
ATOM 3861 C CA . GLN B 1 143 ? -7.316 -11.922 14.453 1 90.56 143 GLN B CA 1
ATOM 3862 C C . GLN B 1 143 ? -7.102 -12.633 13.117 1 90.56 143 GLN B C 1
ATOM 3864 O O . GLN B 1 143 ? -7.715 -13.664 12.852 1 90.56 143 GLN B O 1
ATOM 3869 N N . GLN B 1 144 ? -6.227 -12.086 12.367 1 88.75 144 GLN B N 1
ATOM 3870 C CA . GLN B 1 144 ? -5.91 -12.711 11.094 1 88.75 144 GLN B CA 1
ATOM 3871 C C . GLN B 1 144 ? -5.289 -14.086 11.289 1 88.75 144 GLN B C 1
ATOM 3873 O O . GLN B 1 144 ? -5.605 -15.031 10.562 1 88.75 144 GLN B O 1
ATOM 3878 N N . ARG B 1 145 ? -4.418 -14.156 12.227 1 90.5 145 ARG B N 1
ATOM 3879 C CA . ARG B 1 145 ? -3.781 -15.438 12.539 1 90.5 145 ARG B CA 1
ATOM 3880 C C . ARG B 1 145 ? -4.805 -16.453 13.031 1 90.5 145 ARG B C 1
ATOM 3882 O O . ARG B 1 145 ? -4.723 -17.641 12.703 1 90.5 145 ARG B O 1
ATOM 3889 N N . VAL B 1 146 ? -5.777 -15.984 13.789 1 94.69 146 VAL B N 1
ATOM 3890 C CA . VAL B 1 146 ? -6.844 -16.859 14.25 1 94.69 146 VAL B CA 1
ATOM 3891 C C . VAL B 1 146 ? -7.645 -17.375 13.062 1 94.69 146 VAL B C 1
ATOM 3893 O O . VAL B 1 146 ? -7.961 -18.562 12.984 1 94.69 146 VAL B O 1
ATOM 3896 N N . ALA B 1 147 ? -7.926 -16.453 12.156 1 94 147 ALA B N 1
ATOM 3897 C CA . ALA B 1 147 ? -8.656 -16.844 10.953 1 94 147 ALA B CA 1
ATOM 3898 C C . ALA B 1 147 ? -7.883 -17.891 10.164 1 94 147 ALA B C 1
ATOM 3900 O O . ALA B 1 147 ? -8.469 -18.844 9.648 1 94 147 ALA B O 1
ATOM 3901 N N . LEU B 1 148 ? -6.625 -17.734 10.094 1 93.06 148 LEU B N 1
ATOM 3902 C CA . LEU B 1 148 ? -5.762 -18.688 9.406 1 93.06 148 LEU B CA 1
ATOM 3903 C C . LEU B 1 148 ? -5.766 -20.031 10.125 1 93.06 148 LEU B C 1
ATOM 3905 O O . LEU B 1 148 ? -5.898 -21.078 9.484 1 93.06 148 LEU B O 1
ATOM 3909 N N . ALA B 1 149 ? -5.688 -20 11.414 1 95.12 149 ALA B N 1
ATOM 3910 C CA . ALA B 1 149 ? -5.727 -21.219 12.211 1 95.12 149 ALA B CA 1
ATOM 3911 C C . ALA B 1 149 ? -7.051 -21.953 12.016 1 95.12 149 ALA B C 1
ATOM 3913 O O . ALA B 1 149 ? -7.07 -23.188 11.891 1 95.12 149 ALA B O 1
ATOM 3914 N N . ARG B 1 150 ? -8.055 -21.203 12 1 95.56 150 ARG B N 1
ATOM 3915 C CA . ARG B 1 150 ? -9.391 -21.766 11.812 1 95.56 150 ARG B CA 1
ATOM 3916 C C . ARG B 1 150 ? -9.484 -22.516 10.484 1 95.56 150 ARG B C 1
ATOM 3918 O O . ARG B 1 150 ? -10.102 -23.578 10.406 1 95.56 150 ARG B O 1
ATOM 3925 N N . ALA B 1 151 ? -8.859 -21.969 9.523 1 93.56 151 ALA B N 1
ATOM 3926 C CA . ALA B 1 151 ? -8.875 -22.609 8.211 1 93.56 151 ALA B CA 1
ATOM 3927 C C . ALA B 1 151 ? -7.965 -23.844 8.195 1 93.56 151 ALA B C 1
ATOM 3929 O O . ALA B 1 151 ? -8.344 -24.891 7.688 1 93.56 151 ALA B O 1
ATOM 3930 N N . LEU B 1 152 ? -6.867 -23.797 8.828 1 93.31 152 LEU B N 1
ATOM 3931 C CA . LEU B 1 152 ? -5.82 -24.812 8.734 1 93.31 152 LEU B CA 1
ATOM 3932 C C . LEU B 1 152 ? -6.18 -26.047 9.57 1 93.31 152 LEU B C 1
ATOM 3934 O O . LEU B 1 152 ? -5.75 -27.156 9.258 1 93.31 152 LEU B O 1
ATOM 3938 N N . VAL B 1 153 ? -6.945 -25.812 10.57 1 94.5 153 VAL B N 1
ATOM 3939 C CA . VAL B 1 153 ? -7.27 -26.906 11.477 1 94.5 153 VAL B CA 1
ATOM 3940 C C . VAL B 1 153 ? -8.031 -27.984 10.711 1 94.5 153 VAL B C 1
ATOM 3942 O O . VAL B 1 153 ? -7.969 -29.172 11.078 1 94.5 153 VAL B O 1
ATOM 3945 N N . LEU B 1 154 ? -8.664 -27.609 9.68 1 92.75 154 LEU B N 1
ATOM 3946 C CA . LEU B 1 154 ? -9.492 -28.531 8.906 1 92.75 154 LEU B CA 1
ATOM 3947 C C . LEU B 1 154 ? -8.656 -29.266 7.855 1 92.75 154 LEU B C 1
ATOM 3949 O O . LEU B 1 154 ? -9.141 -30.203 7.211 1 92.75 154 LEU B O 1
ATOM 3953 N N . LYS B 1 155 ? -7.422 -28.812 7.668 1 90.12 155 LYS B N 1
ATOM 3954 C CA . LYS B 1 155 ? -6.508 -29.406 6.699 1 90.12 155 LYS B CA 1
ATOM 3955 C C . LYS B 1 155 ? -7.125 -29.438 5.305 1 90.12 155 LYS B C 1
ATOM 3957 O O . LYS B 1 155 ? -7.238 -30.5 4.691 1 90.12 155 LYS B O 1
ATOM 3962 N N . PRO B 1 156 ? -7.438 -28.328 4.789 1 92.06 156 PRO B N 1
ATOM 3963 C CA . PRO B 1 156 ? -8.102 -28.234 3.488 1 92.06 156 PRO B CA 1
ATOM 3964 C C . PRO B 1 156 ? -7.195 -28.656 2.332 1 92.06 156 PRO B C 1
ATOM 3966 O O . PRO B 1 156 ? -5.973 -28.531 2.432 1 92.06 156 PRO B O 1
ATOM 3969 N N . LYS B 1 157 ? -7.891 -29.109 1.228 1 91.38 157 LYS B N 1
ATOM 3970 C CA . LYS B 1 157 ? -7.164 -29.375 -0.009 1 91.38 157 LYS B CA 1
ATOM 3971 C C . LYS B 1 157 ? -6.676 -28.094 -0.655 1 91.38 157 LYS B C 1
ATOM 3973 O O . LYS B 1 157 ? -5.574 -28.047 -1.211 1 91.38 157 LYS B O 1
ATOM 3978 N N . VAL B 1 158 ? -7.543 -27.141 -0.544 1 94.62 158 VAL B N 1
ATOM 3979 C CA . VAL B 1 158 ? -7.227 -25.844 -1.128 1 94.62 158 VAL B CA 1
ATOM 3980 C C . VAL B 1 158 ? -7.555 -24.734 -0.13 1 94.62 158 VAL B C 1
ATOM 3982 O O . VAL B 1 158 ? -8.609 -24.766 0.511 1 94.62 158 VAL B O 1
ATOM 3985 N N . LEU B 1 159 ? -6.656 -23.844 0.003 1 95.75 159 LEU B N 1
ATOM 3986 C CA . LEU B 1 159 ? -6.855 -22.672 0.841 1 95.75 159 LEU B CA 1
ATOM 3987 C C . LEU B 1 159 ? -7.012 -21.422 -0.012 1 95.75 159 LEU B C 1
ATOM 3989 O O . LEU B 1 159 ? -6.148 -21.109 -0.839 1 95.75 159 LEU B O 1
ATOM 3993 N N . LEU B 1 160 ? -8.125 -20.719 0.163 1 96.44 160 LEU B N 1
ATOM 3994 C CA . LEU B 1 160 ? -8.438 -19.516 -0.592 1 96.44 160 LEU B CA 1
ATOM 3995 C C . LEU B 1 160 ? -8.289 -18.281 0.282 1 96.44 160 LEU B C 1
ATOM 3997 O O . LEU B 1 160 ? -8.734 -18.266 1.431 1 96.44 160 LEU B O 1
ATOM 4001 N N . PHE B 1 161 ? -7.562 -17.312 -0.264 1 95.81 161 PHE B N 1
ATOM 4002 C CA . PHE B 1 161 ? -7.418 -16.031 0.415 1 95.81 161 PHE B CA 1
ATOM 4003 C C . PHE B 1 161 ? -8.133 -14.93 -0.356 1 95.81 161 PHE B C 1
ATOM 4005 O O . PHE B 1 161 ? -7.832 -14.688 -1.527 1 95.81 161 PHE B O 1
ATOM 4012 N N . ASP B 1 162 ? -9.055 -14.312 0.281 1 93.12 162 ASP B N 1
ATOM 4013 C CA . ASP B 1 162 ? -9.75 -13.188 -0.318 1 93.12 162 ASP B CA 1
ATOM 4014 C C . ASP B 1 162 ? -9.289 -11.867 0.294 1 93.12 162 ASP B C 1
ATOM 4016 O O . ASP B 1 162 ? -9.914 -11.352 1.229 1 93.12 162 ASP B O 1
ATOM 4020 N N . GLU B 1 163 ? -8.234 -11.297 -0.273 1 89.75 163 GLU B N 1
ATOM 4021 C CA . GLU B 1 163 ? -7.637 -10.047 0.177 1 89.75 163 GLU B CA 1
ATOM 4022 C C . GLU B 1 163 ? -7.387 -10.062 1.682 1 89.75 163 GLU B C 1
ATOM 4024 O O . GLU B 1 163 ? -7.793 -9.148 2.396 1 89.75 163 GLU B O 1
ATOM 4029 N N . PRO B 1 164 ? -6.602 -11 2.125 1 90.25 164 PRO B N 1
ATOM 4030 C CA . PRO B 1 164 ? -6.492 -11.25 3.562 1 90.25 164 PRO B CA 1
ATOM 4031 C C . PRO B 1 164 ? -5.773 -10.133 4.305 1 90.25 164 PRO B C 1
ATOM 4033 O O . PRO B 1 164 ? -5.906 -10.008 5.527 1 90.25 164 PRO B O 1
ATOM 4036 N N . LEU B 1 165 ? -5.07 -9.281 3.605 1 88.56 165 LEU B N 1
ATOM 4037 C CA . LEU B 1 165 ? -4.227 -8.312 4.301 1 88.56 165 LEU B CA 1
ATOM 4038 C C . LEU B 1 165 ? -4.684 -6.887 4.016 1 88.56 165 LEU B C 1
ATOM 4040 O O . LEU B 1 165 ? -3.984 -5.926 4.352 1 88.56 165 LEU B O 1
ATOM 4044 N N . SER B 1 166 ? -5.809 -6.672 3.486 1 79.06 166 SER B N 1
ATOM 4045 C CA . SER B 1 166 ? -6.262 -5.371 3.008 1 79.06 166 SER B CA 1
ATOM 4046 C C . SER B 1 166 ? -6.551 -4.426 4.172 1 79.06 166 SER B C 1
ATOM 4048 O O . SER B 1 166 ? -6.48 -3.203 4.016 1 79.06 166 SER B O 1
ATOM 4050 N N . ASN B 1 167 ? -6.824 -4.93 5.336 1 72.69 167 ASN B N 1
ATOM 4051 C CA . ASN B 1 167 ? -7.238 -4.094 6.457 1 72.69 167 ASN B CA 1
ATOM 4052 C C . ASN B 1 167 ? -6.098 -3.877 7.449 1 72.69 167 ASN B C 1
ATOM 4054 O O . ASN B 1 167 ? -6.297 -3.277 8.508 1 72.69 167 ASN B O 1
ATOM 4058 N N . LEU B 1 168 ? -4.977 -4.336 7.086 1 76.81 168 LEU B N 1
ATOM 4059 C CA . LEU B 1 168 ? -3.854 -4.258 8.008 1 76.81 168 LEU B CA 1
ATOM 4060 C C . LEU B 1 168 ? -2.941 -3.084 7.664 1 76.81 168 LEU B C 1
ATOM 4062 O O . LEU B 1 168 ? -2.887 -2.658 6.508 1 76.81 168 LEU B O 1
ATOM 4066 N N . ASP B 1 169 ? -2.287 -2.535 8.688 1 73.56 169 ASP B N 1
ATOM 4067 C CA . ASP B 1 169 ? -1.266 -1.521 8.453 1 73.56 169 ASP B CA 1
ATOM 4068 C C . ASP B 1 169 ? -0.031 -2.129 7.789 1 73.56 169 ASP B C 1
ATOM 4070 O O . ASP B 1 169 ? 0.106 -3.352 7.723 1 73.56 169 ASP B O 1
ATOM 4074 N N . ALA B 1 170 ? 0.9 -1.283 7.344 1 73.62 170 ALA B N 1
ATOM 4075 C CA . ALA B 1 170 ? 2.016 -1.685 6.488 1 73.62 170 ALA B CA 1
ATOM 4076 C C . ALA B 1 170 ? 2.924 -2.68 7.207 1 73.62 170 ALA B C 1
ATOM 4078 O O . ALA B 1 170 ? 3.318 -3.695 6.633 1 73.62 170 ALA B O 1
ATOM 4079 N N . ASN B 1 171 ? 3.227 -2.459 8.43 1 74.25 171 ASN B N 1
ATOM 4080 C CA . ASN B 1 171 ? 4.152 -3.324 9.156 1 74.25 171 ASN B CA 1
ATOM 4081 C C . ASN B 1 171 ? 3.549 -4.703 9.406 1 74.25 171 ASN B C 1
ATOM 4083 O O . ASN B 1 171 ? 4.203 -5.723 9.18 1 74.25 171 ASN B O 1
ATOM 4087 N N . LEU B 1 172 ? 2.344 -4.668 9.82 1 77.94 172 LEU B N 1
ATOM 4088 C CA . LEU B 1 172 ? 1.659 -5.93 10.07 1 77.94 172 LEU B CA 1
ATOM 4089 C C . LEU B 1 172 ? 1.422 -6.688 8.766 1 77.94 172 LEU B C 1
ATOM 4091 O O . LEU B 1 172 ? 1.542 -7.914 8.727 1 77.94 172 LEU B O 1
ATOM 4095 N N . ARG B 1 173 ? 1.188 -5.914 7.754 1 84.38 173 ARG B N 1
ATOM 4096 C CA . ARG B 1 173 ? 0.992 -6.531 6.445 1 84.38 173 ARG B CA 1
ATOM 4097 C C . ARG B 1 173 ? 2.23 -7.309 6.016 1 84.38 173 ARG B C 1
ATOM 4099 O O . ARG B 1 173 ? 2.125 -8.453 5.562 1 84.38 173 ARG B O 1
ATOM 4106 N N . ARG B 1 174 ? 3.338 -6.727 6.141 1 83.44 174 ARG B N 1
ATOM 4107 C CA . ARG B 1 174 ? 4.582 -7.375 5.742 1 83.44 174 ARG B CA 1
ATOM 4108 C C . ARG B 1 174 ? 4.82 -8.648 6.555 1 83.44 174 ARG B C 1
ATOM 4110 O O . ARG B 1 174 ? 5.102 -9.703 5.988 1 83.44 174 ARG B O 1
ATOM 4117 N N . SER B 1 175 ? 4.664 -8.516 7.82 1 83.81 175 SER B N 1
ATOM 4118 C CA . SER B 1 175 ? 4.906 -9.656 8.688 1 83.81 175 SER B CA 1
ATOM 4119 C C . SER B 1 175 ? 3.939 -10.797 8.383 1 83.81 175 SER B C 1
ATOM 4121 O O . SER B 1 175 ? 4.34 -11.961 8.32 1 83.81 175 SER B O 1
ATOM 4123 N N . MET B 1 176 ? 2.74 -10.438 8.148 1 87.88 176 MET B N 1
ATOM 4124 C CA . MET B 1 176 ? 1.721 -11.453 7.918 1 87.88 176 MET B CA 1
ATOM 4125 C C . MET B 1 176 ? 1.905 -12.102 6.547 1 87.88 176 MET B C 1
ATOM 4127 O O . MET B 1 176 ? 1.655 -13.297 6.387 1 87.88 176 MET B O 1
ATOM 4131 N N . ARG B 1 177 ? 2.305 -11.328 5.598 1 90.12 177 ARG B N 1
ATOM 4132 C CA . ARG B 1 177 ? 2.562 -11.914 4.281 1 90.12 177 ARG B CA 1
ATOM 4133 C C . ARG B 1 177 ? 3.662 -12.961 4.355 1 90.12 177 ARG B C 1
ATOM 4135 O O . ARG B 1 177 ? 3.555 -14.023 3.738 1 90.12 177 ARG B O 1
ATOM 4142 N N . GLU B 1 178 ? 4.625 -12.648 5.078 1 87.19 178 GLU B N 1
ATOM 4143 C CA . GLU B 1 178 ? 5.734 -13.586 5.238 1 87.19 178 GLU B CA 1
ATOM 4144 C C . GLU B 1 178 ? 5.281 -14.852 5.965 1 87.19 178 GLU B C 1
ATOM 4146 O O . GLU B 1 178 ? 5.648 -15.969 5.57 1 87.19 178 GLU B O 1
ATOM 4151 N N . LYS B 1 179 ? 4.527 -14.641 6.922 1 88.19 179 LYS B N 1
ATOM 4152 C CA . LYS B 1 179 ? 4.051 -15.773 7.707 1 88.19 179 LYS B CA 1
ATOM 4153 C C . LYS B 1 179 ? 3.145 -16.672 6.875 1 88.19 179 LYS B C 1
ATOM 4155 O O . LYS B 1 179 ? 3.264 -17.906 6.922 1 88.19 179 LYS B O 1
ATOM 4160 N N . ILE B 1 180 ? 2.277 -16.094 6.145 1 92.12 180 ILE B N 1
ATOM 4161 C CA . ILE B 1 180 ? 1.371 -16.859 5.289 1 92.12 180 ILE B CA 1
ATOM 4162 C C . ILE B 1 180 ? 2.176 -17.688 4.293 1 92.12 180 ILE B C 1
ATOM 4164 O O . ILE B 1 180 ? 1.903 -18.875 4.105 1 92.12 180 ILE B O 1
ATOM 4168 N N . ARG B 1 181 ? 3.148 -17.047 3.689 1 93.69 181 ARG B N 1
ATOM 4169 C CA . ARG B 1 181 ? 3.979 -17.75 2.713 1 93.69 181 ARG B CA 1
ATOM 4170 C C . ARG B 1 181 ? 4.742 -18.891 3.363 1 93.69 181 ARG B C 1
ATOM 4172 O O . ARG B 1 181 ? 4.766 -20.016 2.836 1 93.69 181 ARG B O 1
ATOM 4179 N N . GLU B 1 182 ? 5.281 -18.625 4.473 1 90.88 182 GLU B N 1
ATOM 4180 C CA . GLU B 1 182 ? 6.031 -19.656 5.199 1 90.88 182 GLU B CA 1
ATOM 4181 C C . GLU B 1 182 ? 5.141 -20.844 5.562 1 90.88 182 GLU B C 1
ATOM 4183 O O . GLU B 1 182 ? 5.527 -21.984 5.371 1 90.88 182 GLU B O 1
ATOM 4188 N N . LEU B 1 183 ? 4.023 -20.547 6.051 1 90.56 183 LEU B N 1
ATOM 4189 C CA . LEU B 1 183 ? 3.094 -21.594 6.461 1 90.56 183 LEU B CA 1
ATOM 4190 C C . LEU B 1 183 ? 2.641 -22.422 5.262 1 90.56 183 LEU B C 1
ATOM 4192 O O . LEU B 1 183 ? 2.602 -23.656 5.328 1 90.56 183 LEU B O 1
ATOM 4196 N N . GLN B 1 184 ? 2.289 -21.766 4.227 1 93.44 184 GLN B N 1
ATOM 4197 C CA . GLN B 1 184 ? 1.856 -22.469 3.018 1 93.44 184 GLN B CA 1
ATOM 4198 C C . GLN B 1 184 ? 2.947 -23.391 2.496 1 93.44 184 GLN B C 1
ATOM 4200 O O . GLN B 1 184 ? 2.674 -24.547 2.133 1 93.44 184 GLN B O 1
ATOM 4205 N N . GLN B 1 185 ? 4.164 -22.953 2.469 1 93.12 185 GLN B N 1
ATOM 4206 C CA . GLN B 1 185 ? 5.285 -23.75 1.98 1 93.12 185 GLN B CA 1
ATOM 4207 C C . GLN B 1 185 ? 5.57 -24.938 2.906 1 93.12 185 GLN B C 1
ATOM 4209 O O . GLN B 1 185 ? 5.766 -26.062 2.445 1 93.12 185 GLN B O 1
ATOM 4214 N N . SER B 1 186 ? 5.527 -24.672 4.168 1 92.19 186 SER B N 1
ATOM 4215 C CA . SER B 1 186 ? 5.844 -25.719 5.137 1 92.19 186 SER B CA 1
ATOM 4216 C C . SER B 1 186 ? 4.793 -26.828 5.121 1 92.19 186 SER B C 1
ATOM 4218 O O . SER B 1 186 ? 5.125 -28 5.289 1 92.19 186 SER B O 1
ATOM 4220 N N . LEU B 1 187 ? 3.572 -26.469 4.855 1 92.5 187 LEU B N 1
ATOM 4221 C CA . LEU B 1 187 ? 2.48 -27.422 4.898 1 92.5 187 LEU B CA 1
ATOM 4222 C C . LEU B 1 187 ? 2.184 -27.969 3.504 1 92.5 187 LEU B C 1
ATOM 4224 O O . LEU B 1 187 ? 1.48 -28.969 3.359 1 92.5 187 LEU B O 1
ATOM 4228 N N . GLY B 1 188 ? 2.676 -27.297 2.5 1 93.94 188 GLY B N 1
ATOM 4229 C CA . GLY B 1 188 ? 2.475 -27.734 1.127 1 93.94 188 GLY B CA 1
ATOM 4230 C C . GLY B 1 188 ? 1.031 -27.625 0.672 1 93.94 188 GLY B C 1
ATOM 4231 O O . GLY B 1 188 ? 0.539 -28.484 -0.061 1 93.94 188 GLY B O 1
ATOM 4232 N N . ILE B 1 189 ? 0.383 -26.656 1.145 1 93.88 189 ILE B N 1
ATOM 4233 C CA . ILE B 1 189 ? -1.035 -26.531 0.83 1 93.88 189 ILE B CA 1
ATOM 4234 C C . ILE B 1 189 ? -1.202 -25.797 -0.498 1 93.88 189 ILE B C 1
ATOM 4236 O O . ILE B 1 189 ? -0.492 -24.828 -0.769 1 93.88 189 ILE B O 1
ATOM 4240 N N . THR B 1 190 ? -2.096 -26.312 -1.336 1 96.25 190 THR B N 1
ATOM 4241 C CA . THR B 1 190 ? -2.467 -25.609 -2.555 1 96.25 190 THR B CA 1
ATOM 4242 C C . THR B 1 190 ? -3.301 -24.375 -2.227 1 96.25 190 THR B C 1
ATOM 4244 O O . THR B 1 190 ? -4.289 -24.453 -1.494 1 96.25 190 THR B O 1
ATOM 4247 N N . SER B 1 191 ? -2.848 -23.219 -2.762 1 96.56 191 SER B N 1
ATOM 4248 C CA . SER B 1 191 ? -3.514 -21.984 -2.338 1 96.56 191 SER B CA 1
ATOM 4249 C C . SER B 1 191 ? -3.781 -21.062 -3.523 1 96.56 191 SER B C 1
ATOM 4251 O O . SER B 1 191 ? -2.994 -21.031 -4.473 1 96.56 191 SER B O 1
ATOM 4253 N N . LEU B 1 192 ? -4.898 -20.438 -3.436 1 96.75 192 LEU B N 1
ATOM 4254 C CA . LEU B 1 192 ? -5.27 -19.359 -4.34 1 96.75 192 LEU B CA 1
ATOM 4255 C C . LEU B 1 192 ? -5.422 -18.031 -3.582 1 96.75 192 LEU B C 1
ATOM 4257 O O . LEU B 1 192 ? -6.25 -17.938 -2.672 1 96.75 192 LEU B O 1
ATOM 4261 N N . TYR B 1 193 ? -4.613 -17.078 -3.973 1 96.62 193 TYR B N 1
ATOM 4262 C CA . TYR B 1 193 ? -4.52 -15.797 -3.281 1 96.62 193 TYR B CA 1
ATOM 4263 C C . TYR B 1 193 ? -5.039 -14.664 -4.16 1 96.62 193 TYR B C 1
ATOM 4265 O O . TYR B 1 193 ? -4.512 -14.422 -5.246 1 96.62 193 TYR B O 1
ATOM 4273 N N . VAL B 1 194 ? -6.105 -14.062 -3.674 1 94.56 194 VAL B N 1
ATOM 4274 C CA . VAL B 1 194 ? -6.668 -12.938 -4.418 1 94.56 194 VAL B CA 1
ATOM 4275 C C . VAL B 1 194 ? -6.258 -11.625 -3.762 1 94.56 194 VAL B C 1
ATOM 4277 O O . VAL B 1 194 ? -6.41 -11.453 -2.549 1 94.56 194 VAL B O 1
ATOM 4280 N N . THR B 1 195 ? -5.758 -10.727 -4.559 1 91.19 195 THR B N 1
ATOM 4281 C CA . THR B 1 195 ? -5.383 -9.406 -4.047 1 91.19 195 THR B CA 1
ATOM 4282 C C . THR B 1 195 ? -5.297 -8.391 -5.184 1 91.19 195 THR B C 1
ATOM 4284 O O . THR B 1 195 ? -5.184 -8.773 -6.352 1 91.19 195 THR B O 1
ATOM 4287 N N . HIS B 1 196 ? -5.402 -7.191 -4.859 1 85.56 196 HIS B N 1
ATOM 4288 C CA . HIS B 1 196 ? -5.141 -6.113 -5.809 1 85.56 196 HIS B CA 1
ATOM 4289 C C . HIS B 1 196 ? -3.783 -5.473 -5.551 1 85.56 196 HIS B C 1
ATOM 4291 O O . HIS B 1 196 ? -3.381 -4.555 -6.27 1 85.56 196 HIS B O 1
ATOM 4297 N N . ASP B 1 197 ? -3.076 -5.961 -4.59 1 87.62 197 ASP B N 1
ATOM 4298 C CA . ASP B 1 197 ? -1.796 -5.383 -4.188 1 87.62 197 ASP B CA 1
ATOM 4299 C C . ASP B 1 197 ? -0.632 -6.125 -4.844 1 87.62 197 ASP B C 1
ATOM 4301 O O . ASP B 1 197 ? -0.385 -7.293 -4.547 1 87.62 197 ASP B O 1
ATOM 4305 N N . GLN B 1 198 ? 0.122 -5.398 -5.594 1 90.62 198 GLN B N 1
ATOM 4306 C CA . GLN B 1 198 ? 1.225 -6.008 -6.332 1 90.62 198 GLN B CA 1
ATOM 4307 C C . GLN B 1 198 ? 2.309 -6.512 -5.383 1 90.62 198 GLN B C 1
ATOM 4309 O O . GLN B 1 198 ? 2.924 -7.551 -5.629 1 90.62 198 GLN B O 1
ATOM 4314 N N . SER B 1 199 ? 2.549 -5.773 -4.324 1 90.75 199 SER B N 1
ATOM 4315 C CA . SER B 1 199 ? 3.6 -6.168 -3.391 1 90.75 199 SER B CA 1
ATOM 4316 C C . SER B 1 199 ? 3.314 -7.539 -2.785 1 90.75 199 SER B C 1
ATOM 4318 O O . SER B 1 199 ? 4.234 -8.336 -2.58 1 90.75 199 SER B O 1
ATOM 4320 N N . GLU B 1 200 ? 2.092 -7.777 -2.523 1 92.44 200 GLU B N 1
ATOM 4321 C CA . GLU B 1 200 ? 1.703 -9.086 -2.004 1 92.44 200 GLU B CA 1
ATOM 4322 C C . GLU B 1 200 ? 1.979 -10.188 -3.023 1 92.44 200 GLU B C 1
ATOM 4324 O O . GLU B 1 200 ? 2.51 -11.242 -2.676 1 92.44 200 GLU B O 1
ATOM 4329 N N . ALA B 1 201 ? 1.626 -9.883 -4.215 1 93.12 201 ALA B N 1
ATOM 4330 C CA . ALA B 1 201 ? 1.833 -10.859 -5.281 1 93.12 201 ALA B CA 1
ATOM 4331 C C . ALA B 1 201 ? 3.307 -11.227 -5.406 1 93.12 201 ALA B C 1
ATOM 4333 O O . ALA B 1 201 ? 3.646 -12.406 -5.562 1 93.12 201 ALA B O 1
ATOM 4334 N N . PHE B 1 202 ? 4.145 -10.281 -5.281 1 93.38 202 PHE B N 1
ATOM 4335 C CA . PHE B 1 202 ? 5.578 -10.516 -5.363 1 93.38 202 PHE B CA 1
ATOM 4336 C C . PHE B 1 202 ? 6.051 -11.383 -4.199 1 93.38 202 PHE B C 1
ATOM 4338 O O . PHE B 1 202 ? 6.84 -12.312 -4.391 1 93.38 202 PHE B O 1
ATOM 4345 N N . ALA B 1 203 ? 5.52 -11.133 -3.109 1 92.31 203 ALA B N 1
ATOM 4346 C CA . ALA B 1 203 ? 6.074 -11.688 -1.875 1 92.31 203 ALA B CA 1
ATOM 4347 C C . ALA B 1 203 ? 5.602 -13.117 -1.659 1 92.31 203 ALA B C 1
ATOM 4349 O O . ALA B 1 203 ? 6.352 -13.953 -1.146 1 92.31 203 ALA B O 1
ATOM 4350 N N . VAL B 1 204 ? 4.41 -13.453 -2.107 1 94.31 204 VAL B N 1
ATOM 4351 C CA . VAL B 1 204 ? 3.844 -14.695 -1.589 1 94.31 204 VAL B CA 1
ATOM 4352 C C . VAL B 1 204 ? 3.711 -15.711 -2.719 1 94.31 204 VAL B C 1
ATOM 4354 O O . VAL B 1 204 ? 3.555 -16.906 -2.467 1 94.31 204 VAL B O 1
ATOM 4357 N N . SER B 1 205 ? 3.863 -15.359 -3.922 1 95.62 205 SER B N 1
ATOM 4358 C CA . SER B 1 205 ? 3.338 -16.203 -4.988 1 95.62 205 SER B CA 1
ATOM 4359 C C . SER B 1 205 ? 4.453 -16.984 -5.68 1 95.62 205 SER B C 1
ATOM 4361 O O . SER B 1 205 ? 5.551 -16.453 -5.879 1 95.62 205 SER B O 1
ATOM 4363 N N . ASP B 1 206 ? 4.094 -18.188 -6.078 1 95.75 206 ASP B N 1
ATOM 4364 C CA . ASP B 1 206 ? 4.891 -18.922 -7.059 1 95.75 206 ASP B CA 1
ATOM 4365 C C . ASP B 1 206 ? 4.562 -18.469 -8.477 1 95.75 206 ASP B C 1
ATOM 4367 O O . ASP B 1 206 ? 5.457 -18.328 -9.312 1 95.75 206 ASP B O 1
ATOM 4371 N N . GLN B 1 207 ? 3.312 -18.312 -8.609 1 95.81 207 GLN B N 1
ATOM 4372 C CA . GLN B 1 207 ? 2.787 -17.844 -9.891 1 95.81 207 GLN B CA 1
ATOM 4373 C C . GLN B 1 207 ? 1.741 -16.75 -9.68 1 95.81 207 GLN B C 1
ATOM 4375 O O . GLN B 1 207 ? 1.008 -16.766 -8.695 1 95.81 207 GLN B O 1
ATOM 4380 N N . VAL B 1 208 ? 1.768 -15.867 -10.641 1 96.56 208 VAL B N 1
ATOM 4381 C CA . VAL B 1 208 ? 0.786 -14.781 -10.617 1 96.56 208 VAL B CA 1
ATOM 4382 C C . VAL B 1 208 ? -0.019 -14.797 -11.922 1 96.56 208 VAL B C 1
ATOM 4384 O O . VAL B 1 208 ? 0.545 -14.953 -13 1 96.56 208 VAL B O 1
ATOM 4387 N N . ILE B 1 209 ? -1.271 -14.75 -11.766 1 96.06 209 ILE B N 1
ATOM 4388 C CA . ILE B 1 209 ? -2.188 -14.602 -12.891 1 96.06 209 ILE B CA 1
ATOM 4389 C C . ILE B 1 209 ? -2.785 -13.195 -12.883 1 96.06 209 ILE B C 1
ATOM 4391 O O . ILE B 1 209 ? -3.518 -12.828 -11.961 1 96.06 209 ILE B O 1
ATOM 4395 N N . VAL B 1 210 ? -2.463 -12.438 -13.875 1 95.5 210 VAL B N 1
ATOM 4396 C CA . VAL B 1 210 ? -3.006 -11.094 -13.984 1 95.5 210 VAL B CA 1
ATOM 4397 C C . VAL B 1 210 ? -4.266 -11.109 -14.852 1 95.5 210 VAL B C 1
ATOM 4399 O O . VAL B 1 210 ? -4.25 -11.633 -15.961 1 95.5 210 VAL B O 1
ATOM 4402 N N . MET B 1 211 ? -5.285 -10.508 -14.273 1 93.38 211 MET B N 1
ATOM 4403 C CA . MET B 1 211 ? -6.57 -10.484 -14.961 1 93.38 211 MET B CA 1
ATOM 4404 C C . MET B 1 211 ? -6.957 -9.055 -15.336 1 93.38 211 MET B C 1
ATOM 4406 O O . MET B 1 211 ? -6.617 -8.109 -14.625 1 93.38 211 MET B O 1
ATOM 4410 N N . ASP B 1 212 ? -7.59 -8.961 -16.469 1 90.25 212 ASP B N 1
ATOM 4411 C CA . ASP B 1 212 ? -8.18 -7.711 -16.922 1 90.25 212 ASP B CA 1
ATOM 4412 C C . ASP B 1 212 ? -9.523 -7.953 -17.625 1 90.25 212 ASP B C 1
ATOM 4414 O O . ASP B 1 212 ? -9.602 -8.75 -18.562 1 90.25 212 ASP B O 1
ATOM 4418 N N . LYS B 1 213 ? -10.594 -7.289 -17.172 1 87.75 213 LYS B N 1
ATOM 4419 C CA . LYS B 1 213 ? -11.93 -7.344 -17.766 1 87.75 213 LYS B CA 1
ATOM 4420 C C . LYS B 1 213 ? -12.398 -8.789 -17.938 1 87.75 213 LYS B C 1
ATOM 4422 O O . LYS B 1 213 ? -12.844 -9.172 -19.016 1 87.75 213 LYS B O 1
ATOM 4427 N N . GLY B 1 214 ? -12.141 -9.617 -16.938 1 89.31 214 GLY B N 1
ATOM 4428 C CA . GLY B 1 214 ? -12.695 -10.961 -16.891 1 89.31 214 GLY B CA 1
ATOM 4429 C C . GLY B 1 214 ? -11.852 -11.977 -17.625 1 89.31 214 GLY B C 1
ATOM 4430 O O . GLY B 1 214 ? -12.242 -13.141 -17.766 1 89.31 214 GLY B O 1
ATOM 4431 N N . ARG B 1 215 ? -10.656 -11.547 -18.078 1 91.69 215 ARG B N 1
ATOM 4432 C CA . ARG B 1 215 ? -9.766 -12.43 -18.828 1 91.69 215 ARG B CA 1
ATOM 4433 C C . ARG B 1 215 ? -8.367 -12.445 -18.219 1 91.69 215 ARG B C 1
ATOM 4435 O O . ARG B 1 215 ? -7.977 -11.5 -17.547 1 91.69 215 ARG B O 1
ATOM 4442 N N . ILE B 1 216 ? -7.711 -13.516 -18.516 1 92.38 216 ILE B N 1
ATOM 4443 C CA . ILE B 1 216 ? -6.316 -13.609 -18.094 1 92.38 216 ILE B CA 1
ATOM 4444 C C . ILE B 1 216 ? -5.426 -12.891 -19.109 1 92.38 216 ILE B C 1
ATOM 4446 O O . ILE B 1 216 ? -5.504 -13.156 -20.312 1 92.38 216 ILE B O 1
ATOM 4450 N N . VAL B 1 217 ? -4.609 -12.016 -18.656 1 91.94 217 VAL B N 1
ATOM 4451 C CA . VAL B 1 217 ? -3.703 -11.25 -19.5 1 91.94 217 VAL B CA 1
ATOM 4452 C C . VAL B 1 217 ? -2.377 -11.992 -19.656 1 91.94 217 VAL B C 1
ATOM 4454 O O . VAL B 1 217 ? -1.891 -12.195 -20.766 1 91.94 217 VAL B O 1
ATOM 4457 N N . GLN B 1 218 ? -1.745 -12.367 -18.578 1 92.44 218 GLN B N 1
ATOM 4458 C CA . GLN B 1 218 ? -0.475 -13.086 -18.531 1 92.44 218 GLN B CA 1
ATOM 4459 C C . GLN B 1 218 ? -0.344 -13.883 -17.234 1 92.44 218 GLN B C 1
ATOM 4461 O O . GLN B 1 218 ? -0.81 -13.445 -16.188 1 92.44 218 GLN B O 1
ATOM 4466 N N . LYS B 1 219 ? 0.155 -15.031 -17.375 1 93.94 219 LYS B N 1
ATOM 4467 C CA . LYS B 1 219 ? 0.474 -15.898 -16.25 1 93.94 219 LYS B CA 1
ATOM 4468 C C . LYS B 1 219 ? 1.966 -16.203 -16.203 1 93.94 219 LYS B C 1
ATOM 4470 O O . LYS B 1 219 ? 2.521 -16.75 -17.156 1 93.94 219 LYS B O 1
ATOM 4475 N N . ALA B 1 220 ? 2.621 -15.867 -15.125 1 95.06 220 ALA B N 1
ATOM 4476 C CA . ALA B 1 220 ? 4.055 -16.062 -14.945 1 95.06 220 ALA B CA 1
ATOM 4477 C C . ALA B 1 220 ? 4.477 -15.742 -13.516 1 95.06 220 ALA B C 1
ATOM 4479 O O . ALA B 1 220 ? 3.686 -15.211 -12.734 1 95.06 220 ALA B O 1
ATOM 4480 N N . PRO B 1 221 ? 5.656 -16.203 -13.148 1 94.81 221 PRO B N 1
ATOM 4481 C CA . PRO B 1 221 ? 6.176 -15.688 -11.883 1 94.81 221 PRO B CA 1
ATOM 4482 C C . PRO B 1 221 ? 6.215 -14.156 -11.852 1 94.81 221 PRO B C 1
ATOM 4484 O O . PRO B 1 221 ? 6.395 -13.516 -12.891 1 94.81 221 PRO B O 1
ATOM 4487 N N . ALA B 1 222 ? 6.027 -13.609 -10.727 1 93.5 222 ALA B N 1
ATOM 4488 C CA . ALA B 1 222 ? 5.902 -12.164 -10.562 1 93.5 222 ALA B CA 1
ATOM 4489 C C . ALA B 1 222 ? 7.094 -11.438 -11.18 1 93.5 222 ALA B C 1
ATOM 4491 O O . ALA B 1 222 ? 6.922 -10.422 -11.859 1 93.5 222 ALA B O 1
ATOM 4492 N N . LYS B 1 223 ? 8.242 -11.977 -10.992 1 93.12 223 LYS B N 1
ATOM 4493 C CA . LYS B 1 223 ? 9.461 -11.367 -11.523 1 93.12 223 LYS B CA 1
ATOM 4494 C C . LYS B 1 223 ? 9.398 -11.258 -13.039 1 93.12 223 LYS B C 1
ATOM 4496 O O . LYS B 1 223 ? 9.734 -10.219 -13.609 1 93.12 223 LYS B O 1
ATOM 4501 N N . GLU B 1 224 ? 8.938 -12.273 -13.641 1 94 224 GLU B N 1
ATOM 4502 C CA . GLU B 1 224 ? 8.828 -12.297 -15.094 1 94 224 GLU B CA 1
ATOM 4503 C C . GLU B 1 224 ? 7.793 -11.289 -15.586 1 94 224 GLU B C 1
ATOM 4505 O O . GLU B 1 224 ? 8.016 -10.609 -16.594 1 94 224 GLU B O 1
ATOM 4510 N N . LEU B 1 225 ? 6.699 -11.234 -14.852 1 94.69 225 LEU B N 1
ATOM 4511 C CA . LEU B 1 225 ? 5.656 -10.289 -15.219 1 94.69 225 LEU B CA 1
ATOM 4512 C C . LEU B 1 225 ? 6.168 -8.852 -15.133 1 94.69 225 LEU B C 1
ATOM 4514 O O . LEU B 1 225 ? 5.762 -7.996 -15.922 1 94.69 225 LEU B O 1
ATOM 4518 N N . TYR B 1 226 ? 7.059 -8.602 -14.234 1 95.5 226 TYR B N 1
ATOM 4519 C CA . TYR B 1 226 ? 7.602 -7.266 -14.008 1 95.5 226 TYR B CA 1
ATOM 4520 C C . TYR B 1 226 ? 8.656 -6.922 -15.055 1 95.5 226 TYR B C 1
ATOM 4522 O O . TYR B 1 226 ? 8.656 -5.82 -15.609 1 95.5 226 TYR B O 1
ATOM 4530 N N . LEU B 1 227 ? 9.5 -7.828 -15.375 1 93.56 227 LEU B N 1
ATOM 4531 C CA . LEU B 1 227 ? 10.648 -7.598 -16.25 1 93.56 227 LEU B CA 1
ATOM 4532 C C . LEU B 1 227 ? 10.25 -7.707 -17.719 1 93.56 227 LEU B C 1
ATOM 4534 O O . LEU B 1 227 ? 10.836 -7.035 -18.578 1 93.56 227 LEU B O 1
ATOM 4538 N N . HIS B 1 228 ? 9.25 -8.602 -17.938 1 93.5 228 HIS B N 1
ATOM 4539 C CA . HIS B 1 228 ? 8.883 -8.883 -19.312 1 93.5 228 HIS B CA 1
ATOM 4540 C C . HIS B 1 228 ? 7.371 -8.82 -19.5 1 93.5 228 HIS B C 1
ATOM 4542 O O . HIS B 1 228 ? 6.754 -9.797 -19.953 1 93.5 228 HIS B O 1
ATOM 4548 N N . PRO B 1 229 ? 6.844 -7.633 -19.219 1 95.12 229 PRO B N 1
ATOM 4549 C CA . PRO B 1 229 ? 5.414 -7.508 -19.516 1 95.12 229 PRO B CA 1
ATOM 4550 C C . PRO B 1 229 ? 5.094 -7.672 -21 1 95.12 229 PRO B C 1
ATOM 4552 O O . PRO B 1 229 ? 5.871 -7.234 -21.844 1 95.12 229 PRO B O 1
ATOM 4555 N N . ASN B 1 230 ? 3.955 -8.266 -21.312 1 93.88 230 ASN B N 1
ATOM 4556 C CA . ASN B 1 230 ? 3.629 -8.539 -22.703 1 93.88 230 ASN B CA 1
ATOM 4557 C C . ASN B 1 230 ? 2.672 -7.496 -23.281 1 93.88 230 ASN B C 1
ATOM 4559 O O . ASN B 1 230 ? 2.252 -7.602 -24.438 1 93.88 230 ASN B O 1
ATOM 4563 N N . SER B 1 231 ? 2.311 -6.516 -22.469 1 93.94 231 SER B N 1
ATOM 4564 C CA . SER B 1 231 ? 1.38 -5.48 -22.906 1 93.94 231 SER B CA 1
ATOM 4565 C C . SER B 1 231 ? 1.589 -4.191 -22.109 1 93.94 231 SER B C 1
ATOM 4567 O O . SER B 1 231 ? 2.201 -4.203 -21.047 1 93.94 231 SER B O 1
ATOM 4569 N N . LEU B 1 232 ? 1.075 -3.145 -22.719 1 93.06 232 LEU B N 1
ATOM 4570 C CA . LEU B 1 232 ? 1.127 -1.854 -22.031 1 93.06 232 LEU B CA 1
ATOM 4571 C C . LEU B 1 232 ? 0.345 -1.894 -20.734 1 93.06 232 LEU B C 1
ATOM 4573 O O . LEU B 1 232 ? 0.776 -1.319 -19.719 1 93.06 232 LEU B O 1
ATOM 4577 N N . PHE B 1 233 ? -0.728 -2.602 -20.781 1 90.06 233 PHE B N 1
ATOM 4578 C CA . PHE B 1 233 ? -1.522 -2.744 -19.562 1 90.06 233 PHE B CA 1
ATOM 4579 C C . PHE B 1 233 ? -0.699 -3.381 -18.453 1 90.06 233 PHE B C 1
ATOM 4581 O O . PHE B 1 233 ? -0.629 -2.848 -17.344 1 90.06 233 PHE B O 1
ATOM 4588 N N . LEU B 1 234 ? -0.064 -4.473 -18.766 1 92.94 234 LEU B N 1
ATOM 4589 C CA . LEU B 1 234 ? 0.696 -5.215 -17.766 1 92.94 234 LEU B CA 1
ATOM 4590 C C . LEU B 1 234 ? 1.885 -4.398 -17.266 1 92.94 234 LEU B C 1
ATOM 4592 O O . LEU B 1 234 ? 2.195 -4.406 -16.078 1 92.94 234 LEU B O 1
ATOM 4596 N N . ALA B 1 235 ? 2.502 -3.713 -18.188 1 93.25 235 ALA B N 1
ATOM 4597 C CA . ALA B 1 235 ? 3.652 -2.877 -17.844 1 93.25 235 ALA B CA 1
ATOM 4598 C C . ALA B 1 235 ? 3.279 -1.819 -16.812 1 93.25 235 ALA B C 1
ATOM 4600 O O . ALA B 1 235 ? 4.004 -1.616 -15.836 1 93.25 235 ALA B O 1
ATOM 4601 N N . ASN B 1 236 ? 2.146 -1.251 -16.984 1 90.25 236 ASN B N 1
ATOM 4602 C CA . ASN B 1 236 ? 1.716 -0.161 -16.109 1 90.25 236 ASN B CA 1
ATOM 4603 C C . ASN B 1 236 ? 1.049 -0.687 -14.844 1 90.25 236 ASN B C 1
ATOM 4605 O O . ASN B 1 236 ? 1.053 -0.015 -13.812 1 90.25 236 ASN B O 1
ATOM 4609 N N . PHE B 1 237 ? 0.558 -1.835 -14.953 1 89.31 237 PHE B N 1
ATOM 4610 C CA . PHE B 1 237 ? -0.19 -2.381 -13.82 1 89.31 237 PHE B CA 1
ATOM 4611 C C . PHE B 1 237 ? 0.752 -2.973 -12.781 1 89.31 237 PHE B C 1
ATOM 4613 O O . PHE B 1 237 ? 0.514 -2.848 -11.578 1 89.31 237 PHE B O 1
ATOM 4620 N N . MET B 1 238 ? 1.79 -3.684 -13.188 1 91.25 238 MET B N 1
ATOM 4621 C CA . MET B 1 238 ? 2.693 -4.383 -12.281 1 91.25 238 MET B CA 1
ATOM 4622 C C . MET B 1 238 ? 3.594 -3.396 -11.547 1 91.25 238 MET B C 1
ATOM 4624 O O . MET B 1 238 ? 4.164 -3.727 -10.5 1 91.25 238 MET B O 1
ATOM 4628 N N . GLY B 1 239 ? 3.752 -2.297 -12.094 1 89.81 239 GLY B N 1
ATOM 4629 C CA . GLY B 1 239 ? 4.59 -1.251 -11.531 1 89.81 239 GLY B CA 1
ATOM 4630 C C . GLY B 1 239 ? 4.602 0.017 -12.367 1 89.81 239 GLY B C 1
ATOM 4631 O O . GLY B 1 239 ? 4.207 0.003 -13.531 1 89.81 239 GLY B O 1
ATOM 4632 N N . GLU B 1 240 ? 5.148 1.061 -11.766 1 89 240 GLU B N 1
ATOM 4633 C CA . GLU B 1 240 ? 5.273 2.314 -12.5 1 89 240 GLU B CA 1
ATOM 4634 C C . GLU B 1 240 ? 6.312 2.199 -13.609 1 89 240 GLU B C 1
ATOM 4636 O O . GLU B 1 240 ? 7.293 1.461 -13.477 1 89 240 GLU B O 1
ATOM 4641 N N . SER B 1 241 ? 6 2.834 -14.688 1 92.88 241 SER B N 1
ATOM 4642 C CA . SER B 1 241 ? 6.938 2.834 -15.805 1 92.88 241 SER B CA 1
ATOM 4643 C C . SER B 1 241 ? 6.734 4.055 -16.703 1 92.88 241 SER B C 1
ATOM 4645 O O . SER B 1 241 ? 5.664 4.664 -16.688 1 92.88 241 SER B O 1
ATOM 4647 N N . SER B 1 242 ? 7.785 4.52 -17.281 1 95.44 242 SER B N 1
ATOM 4648 C CA . SER B 1 242 ? 7.738 5.512 -18.344 1 95.44 242 SER B CA 1
ATOM 4649 C C . SER B 1 242 ? 7.91 4.859 -19.719 1 95.44 242 SER B C 1
ATOM 4651 O O . SER B 1 242 ? 8.859 4.105 -19.938 1 95.44 242 SER B O 1
ATOM 4653 N N . ILE B 1 243 ? 6.988 5.148 -20.594 1 96.5 243 ILE B N 1
ATOM 4654 C CA . ILE B 1 243 ? 6.977 4.496 -21.891 1 96.5 243 ILE B CA 1
ATOM 4655 C C . ILE B 1 243 ? 7.305 5.516 -22.984 1 96.5 243 ILE B C 1
ATOM 4657 O O . ILE B 1 243 ? 6.707 6.594 -23.031 1 96.5 243 ILE B O 1
ATOM 4661 N N . PHE B 1 244 ? 8.211 5.145 -23.859 1 97.06 244 PHE B N 1
ATOM 4662 C CA . PHE B 1 244 ? 8.633 6.012 -24.953 1 97.06 244 PHE B CA 1
ATOM 4663 C C . PHE B 1 244 ? 8.625 5.258 -26.266 1 97.06 244 PHE B C 1
ATOM 4665 O O . PHE B 1 244 ? 8.812 4.039 -26.297 1 97.06 244 PHE B O 1
ATOM 4672 N N . ALA B 1 245 ? 8.422 6.082 -27.297 1 96.88 245 ALA B N 1
ATOM 4673 C CA . ALA B 1 245 ? 8.68 5.523 -28.609 1 96.88 245 ALA B CA 1
ATOM 4674 C C . ALA B 1 245 ? 10.18 5.375 -28.859 1 96.88 245 ALA B C 1
ATOM 4676 O O . ALA B 1 245 ? 10.977 6.223 -28.453 1 96.88 245 ALA B O 1
ATOM 4677 N N . GLY B 1 246 ? 10.492 4.191 -29.5 1 97.25 246 GLY B N 1
ATOM 4678 C CA . GLY B 1 246 ? 11.898 3.973 -29.797 1 97.25 246 GLY B CA 1
ATOM 4679 C C . GLY B 1 246 ? 12.125 3.057 -30.984 1 97.25 246 GLY B C 1
ATOM 4680 O O . GLY B 1 246 ? 11.203 2.787 -31.75 1 97.25 246 GLY B O 1
ATOM 4681 N N . GLU B 1 247 ? 13.477 2.785 -31.203 1 97.81 247 GLU B N 1
ATOM 4682 C CA . GLU B 1 247 ? 13.898 1.894 -32.281 1 97.81 247 GLU B CA 1
ATOM 4683 C C . GLU B 1 247 ? 14.906 0.864 -31.781 1 97.81 247 GLU B C 1
ATOM 4685 O O . GLU B 1 247 ? 15.797 1.188 -30.984 1 97.81 247 GLU B O 1
ATOM 4690 N N . LEU B 1 248 ? 14.602 -0.342 -32.25 1 97.5 248 LEU B N 1
ATOM 4691 C CA . LEU B 1 248 ? 15.484 -1.448 -31.906 1 97.5 248 LEU B CA 1
ATOM 4692 C C . LEU B 1 248 ? 16.328 -1.862 -33.125 1 97.5 248 LEU B C 1
ATOM 4694 O O . LEU B 1 248 ? 15.812 -1.989 -34.219 1 97.5 248 LEU B O 1
ATOM 4698 N N . HIS B 1 249 ? 17.656 -1.947 -32.969 1 97 249 HIS B N 1
ATOM 4699 C CA . HIS B 1 249 ? 18.594 -2.508 -33.938 1 97 249 HIS B CA 1
ATOM 4700 C C . HIS B 1 249 ? 19.547 -3.492 -33.25 1 97 249 HIS B C 1
ATOM 4702 O O . HIS B 1 249 ? 20.578 -3.096 -32.719 1 97 249 HIS B O 1
ATOM 4708 N N . GLY B 1 250 ? 19.234 -4.801 -33.469 1 95.56 250 GLY B N 1
ATOM 4709 C CA . GLY B 1 250 ? 19.984 -5.793 -32.719 1 95.56 250 GLY B CA 1
ATOM 4710 C C . GLY B 1 250 ? 19.797 -5.676 -31.219 1 95.56 250 GLY B C 1
ATOM 4711 O O . GLY B 1 250 ? 18.688 -5.812 -30.719 1 95.56 250 GLY B O 1
ATOM 4712 N N . ASN B 1 251 ? 20.859 -5.301 -30.625 1 96.56 251 ASN B N 1
ATOM 4713 C CA . ASN B 1 251 ? 20.812 -5.113 -29.188 1 96.56 251 ASN B CA 1
ATOM 4714 C C . ASN B 1 251 ? 20.828 -3.633 -28.812 1 96.56 251 ASN B C 1
ATOM 4716 O O . ASN B 1 251 ? 20.75 -3.285 -27.625 1 96.56 251 ASN B O 1
ATOM 4720 N N . SER B 1 252 ? 20.828 -2.855 -29.844 1 97.31 252 SER B N 1
ATOM 4721 C CA . SER B 1 252 ? 20.891 -1.415 -29.625 1 97.31 252 SER B CA 1
ATOM 4722 C C . SER B 1 252 ? 19.5 -0.796 -29.672 1 97.31 252 SER B C 1
ATOM 4724 O O . SER B 1 252 ? 18.719 -1.079 -30.578 1 97.31 252 SER B O 1
ATOM 4726 N N . VAL B 1 253 ? 19.219 0.038 -28.672 1 97.31 253 VAL B N 1
ATOM 4727 C CA . VAL B 1 253 ? 17.938 0.719 -28.578 1 97.31 253 VAL B CA 1
ATOM 4728 C C . VAL B 1 253 ? 18.141 2.23 -28.594 1 97.31 253 VAL B C 1
ATOM 4730 O O . VAL B 1 253 ? 19.078 2.742 -27.984 1 97.31 253 VAL B O 1
ATOM 4733 N N . SER B 1 254 ? 17.328 2.889 -29.375 1 97.06 254 SER B N 1
ATOM 4734 C CA . SER B 1 254 ? 17.344 4.348 -29.406 1 97.06 254 SER B CA 1
ATOM 4735 C C . SER B 1 254 ? 15.969 4.914 -29.047 1 97.06 254 SER B C 1
ATOM 4737 O O . SER B 1 254 ? 14.945 4.434 -29.531 1 97.06 254 SER B O 1
ATOM 4739 N N . THR B 1 255 ? 15.93 5.855 -28.094 1 96.62 255 THR B N 1
ATOM 4740 C CA . THR B 1 255 ? 14.711 6.555 -27.703 1 96.62 255 THR B CA 1
ATOM 4741 C C . THR B 1 255 ? 15.016 7.996 -27.312 1 96.62 255 THR B C 1
ATOM 4743 O O . THR B 1 255 ? 15.961 8.25 -26.562 1 96.62 255 THR B O 1
ATOM 4746 N N . ASN B 1 256 ? 14.242 8.914 -27.812 1 95.56 256 ASN B N 1
ATOM 4747 C CA . ASN B 1 256 ? 14.422 10.336 -27.531 1 95.56 256 ASN B CA 1
ATOM 4748 C C . ASN B 1 256 ? 15.859 10.773 -27.766 1 95.56 256 ASN B C 1
ATOM 4750 O O . ASN B 1 256 ? 16.422 11.508 -26.953 1 95.56 256 ASN B O 1
ATOM 4754 N N . GLY B 1 257 ? 16.469 10.188 -28.75 1 94.38 257 GLY B N 1
ATOM 4755 C CA . GLY B 1 257 ? 17.828 10.555 -29.109 1 94.38 257 GLY B CA 1
ATOM 4756 C C . GLY B 1 257 ? 18.891 9.867 -28.266 1 94.38 257 GLY B C 1
ATOM 4757 O O . GLY B 1 257 ? 20.078 9.984 -28.547 1 94.38 257 GLY B O 1
ATOM 4758 N N . TYR B 1 258 ? 18.531 9.172 -27.266 1 96.25 258 TYR B N 1
ATOM 4759 C CA . TYR B 1 258 ? 19.453 8.469 -26.359 1 96.25 258 TYR B CA 1
ATOM 4760 C C . TYR B 1 258 ? 19.625 7.016 -26.797 1 96.25 258 TYR B C 1
ATOM 4762 O O . TYR B 1 258 ? 18.641 6.289 -26.969 1 96.25 258 TYR B O 1
ATOM 4770 N N . ARG B 1 259 ? 20.906 6.602 -27.016 1 96.5 259 ARG B N 1
ATOM 4771 C CA . ARG B 1 259 ? 21.203 5.25 -27.484 1 96.5 259 ARG B CA 1
ATOM 4772 C C . ARG B 1 259 ? 21.891 4.445 -26.375 1 96.5 259 ARG B C 1
ATOM 4774 O O . ARG B 1 259 ? 22.797 4.953 -25.703 1 96.5 259 ARG B O 1
ATOM 4781 N N . PHE B 1 260 ? 21.375 3.225 -26.203 1 95.62 260 PHE B N 1
ATOM 4782 C CA . PHE B 1 260 ? 21.984 2.332 -25.219 1 95.62 260 PHE B CA 1
ATOM 4783 C C . PHE B 1 260 ? 21.844 0.877 -25.641 1 95.62 260 PHE B C 1
ATOM 4785 O O . PHE B 1 260 ? 21.094 0.572 -26.578 1 95.62 260 PHE B O 1
ATOM 4792 N N . GLU B 1 261 ? 22.594 0.023 -25 1 96 261 GLU B N 1
ATOM 4793 C CA . GLU B 1 261 ? 22.594 -1.393 -25.359 1 96 261 GLU B CA 1
ATOM 4794 C C . GLU B 1 261 ? 21.844 -2.227 -24.328 1 96 261 GLU B C 1
ATOM 4796 O O . GLU B 1 261 ? 21.906 -1.947 -23.125 1 96 261 GLU B O 1
ATOM 4801 N N . LEU B 1 262 ? 21.094 -3.17 -24.812 1 95.62 262 LEU B N 1
ATOM 4802 C CA . LEU B 1 262 ? 20.484 -4.188 -23.969 1 95.62 262 LEU B CA 1
ATOM 4803 C C . LEU B 1 262 ? 21.266 -5.5 -24.047 1 95.62 262 LEU B C 1
ATOM 4805 O O . LEU B 1 262 ? 21.719 -5.887 -25.125 1 95.62 262 LEU B O 1
ATOM 4809 N N . PRO B 1 263 ? 21.453 -6.148 -22.938 1 92.12 263 PRO B N 1
ATOM 4810 C CA . PRO B 1 263 ? 22.219 -7.398 -22.953 1 92.12 263 PRO B CA 1
ATOM 4811 C C . PRO B 1 263 ? 21.578 -8.469 -23.828 1 92.12 263 PRO B C 1
ATOM 4813 O O . PRO B 1 263 ? 22.297 -9.227 -24.5 1 92.12 263 PRO B O 1
ATOM 4816 N N . ASP B 1 264 ? 20.297 -8.625 -23.891 1 91.81 264 ASP B N 1
ATOM 4817 C CA . ASP B 1 264 ? 19.578 -9.641 -24.672 1 91.81 264 ASP B CA 1
ATOM 4818 C C . ASP B 1 264 ? 18.234 -9.117 -25.156 1 91.81 264 ASP B C 1
ATOM 4820 O O . ASP B 1 264 ? 17.188 -9.523 -24.641 1 91.81 264 ASP B O 1
ATOM 4824 N N . ALA B 1 265 ? 18.328 -8.414 -26.219 1 93.31 265 ALA B N 1
ATOM 4825 C CA . ALA B 1 265 ? 17.094 -7.824 -26.75 1 93.31 265 ALA B CA 1
ATOM 4826 C C . ALA B 1 265 ? 16.234 -8.875 -27.422 1 93.31 265 ALA B C 1
ATOM 4828 O O . ALA B 1 265 ? 15.023 -8.688 -27.578 1 93.31 265 ALA B O 1
ATOM 4829 N N . ALA B 1 266 ? 16.844 -9.961 -27.828 1 90.81 266 ALA B N 1
ATOM 4830 C CA . ALA B 1 266 ? 16.141 -11.023 -28.547 1 90.81 266 ALA B CA 1
ATOM 4831 C C . ALA B 1 266 ? 15.055 -11.633 -27.672 1 90.81 266 ALA B C 1
ATOM 4833 O O . ALA B 1 266 ? 14.07 -12.18 -28.172 1 90.81 266 ALA B O 1
ATOM 4834 N N . GLN B 1 267 ? 15.211 -11.461 -26.391 1 90.94 267 GLN B N 1
ATOM 4835 C CA . GLN B 1 267 ? 14.266 -12.07 -25.453 1 90.94 267 GLN B CA 1
ATOM 4836 C C . GLN B 1 267 ? 12.875 -11.453 -25.594 1 90.94 267 GLN B C 1
ATOM 4838 O O . GLN B 1 267 ? 11.883 -12.07 -25.219 1 90.94 267 GLN B O 1
ATOM 4843 N N . TYR B 1 268 ? 12.836 -10.336 -26.172 1 92.31 268 TYR B N 1
ATOM 4844 C CA . TYR B 1 268 ? 11.555 -9.648 -26.297 1 92.31 268 TYR B CA 1
ATOM 4845 C C . TYR B 1 268 ? 10.852 -10.047 -27.578 1 92.31 268 TYR B C 1
ATOM 4847 O O . TYR B 1 268 ? 9.703 -9.672 -27.812 1 92.31 268 TYR B O 1
ATOM 4855 N N . GLY B 1 269 ? 11.516 -10.781 -28.484 1 91.06 269 GLY B N 1
ATOM 4856 C CA . GLY B 1 269 ? 10.93 -11.312 -29.703 1 91.06 269 GLY B CA 1
ATOM 4857 C C . GLY B 1 269 ? 10.492 -10.234 -30.688 1 91.06 269 GLY B C 1
ATOM 4858 O O . GLY B 1 269 ? 9.477 -10.375 -31.359 1 91.06 269 GLY B O 1
ATOM 4859 N N . LEU B 1 270 ? 11.195 -9.156 -30.688 1 93.81 270 LEU B N 1
ATOM 4860 C CA . LEU B 1 270 ? 10.844 -8.055 -31.578 1 93.81 270 LEU B CA 1
ATOM 4861 C C . LEU B 1 270 ? 11.797 -7.98 -32.75 1 93.81 270 LEU B C 1
ATOM 4863 O O . LEU B 1 270 ? 13 -8.219 -32.594 1 93.81 270 LEU B O 1
ATOM 4867 N N . ALA B 1 271 ? 11.242 -7.637 -33.906 1 93.38 271 ALA B N 1
ATOM 4868 C CA . ALA B 1 271 ? 12.078 -7.359 -35.062 1 93.38 271 ALA B CA 1
ATOM 4869 C C . ALA B 1 271 ? 12.695 -5.969 -34.969 1 93.38 271 ALA B C 1
ATOM 4871 O O . ALA B 1 271 ? 12.195 -5.105 -34.25 1 93.38 271 ALA B O 1
ATOM 4872 N N . ASP B 1 272 ? 13.789 -5.91 -35.688 1 96.19 272 ASP B N 1
ATOM 4873 C CA . ASP B 1 272 ? 14.391 -4.582 -35.75 1 96.19 272 ASP B CA 1
ATOM 4874 C C . ASP B 1 272 ? 13.391 -3.559 -36.281 1 96.19 272 ASP B C 1
ATOM 4876 O O . ASP B 1 272 ? 12.625 -3.85 -37.219 1 96.19 272 ASP B O 1
ATOM 4880 N N . GLY B 1 273 ? 13.391 -2.369 -35.656 1 96.44 273 GLY B N 1
ATOM 4881 C CA . GLY B 1 273 ? 12.461 -1.33 -36.094 1 96.44 273 GLY B CA 1
ATOM 4882 C C . GLY B 1 273 ? 11.797 -0.615 -34.938 1 96.44 273 GLY B C 1
ATOM 4883 O O . GLY B 1 273 ? 12.367 -0.517 -33.844 1 96.44 273 GLY B O 1
ATOM 4884 N N . ALA B 1 274 ? 10.648 -0.062 -35.25 1 97.12 274 ALA B N 1
ATOM 4885 C CA . ALA B 1 274 ? 9.906 0.738 -34.281 1 97.12 274 ALA B CA 1
ATOM 4886 C C . ALA B 1 274 ? 9.383 -0.132 -33.125 1 97.12 274 ALA B C 1
ATOM 4888 O O . ALA B 1 274 ? 8.906 -1.244 -33.375 1 97.12 274 ALA B O 1
ATOM 4889 N N . CYS B 1 275 ? 9.531 0.384 -31.906 1 97.25 275 CYS B N 1
ATOM 4890 C CA . CYS B 1 275 ? 9.031 -0.309 -30.719 1 97.25 275 CYS B CA 1
ATOM 4891 C C . CYS B 1 275 ? 8.734 0.677 -29.594 1 97.25 275 CYS B C 1
ATOM 4893 O O . CYS B 1 275 ? 8.891 1.887 -29.766 1 97.25 275 CYS B O 1
ATOM 4895 N N . LEU B 1 276 ? 8.141 0.2 -28.516 1 97.38 276 LEU B N 1
ATOM 4896 C CA . LEU B 1 276 ? 7.984 0.959 -27.281 1 97.38 276 LEU B CA 1
ATOM 4897 C C . LEU B 1 276 ? 9.055 0.57 -26.266 1 97.38 276 LEU B C 1
ATOM 4899 O O . LEU B 1 276 ? 9.375 -0.612 -26.125 1 97.38 276 LEU B O 1
ATOM 4903 N N . VAL B 1 277 ? 9.648 1.616 -25.734 1 97.5 277 VAL B N 1
ATOM 4904 C CA . VAL B 1 277 ? 10.672 1.427 -24.719 1 97.5 277 VAL B CA 1
ATOM 4905 C C . VAL B 1 277 ? 10.109 1.807 -23.344 1 97.5 277 VAL B C 1
ATOM 4907 O O . VAL B 1 277 ? 9.781 2.971 -23.109 1 97.5 277 VAL B O 1
ATOM 4910 N N . GLY B 1 278 ? 9.992 0.799 -22.516 1 97.25 278 GLY B N 1
ATOM 4911 C CA . GLY B 1 278 ? 9.578 1.044 -21.141 1 97.25 278 GLY B CA 1
ATOM 4912 C C . GLY B 1 278 ? 10.734 1.058 -20.156 1 97.25 278 GLY B C 1
ATOM 4913 O O . GLY B 1 278 ? 11.656 0.241 -20.266 1 97.25 278 GLY B O 1
ATOM 4914 N N . VAL B 1 279 ? 10.695 2.037 -19.266 1 97.19 279 VAL B N 1
ATOM 4915 C CA . VAL B 1 279 ? 11.758 2.158 -18.266 1 97.19 279 VAL B CA 1
ATOM 4916 C C . VAL B 1 279 ? 11.148 2.266 -16.875 1 97.19 279 VAL B C 1
ATOM 4918 O O . VAL B 1 279 ? 10.266 3.092 -16.641 1 97.19 279 VAL B O 1
ATOM 4921 N N . ARG B 1 280 ? 11.578 1.359 -15.984 1 97.44 280 ARG B N 1
ATOM 4922 C CA . ARG B 1 280 ? 11.172 1.426 -14.586 1 97.44 280 ARG B CA 1
ATOM 4923 C C . ARG B 1 280 ? 11.867 2.576 -13.867 1 97.44 280 ARG B C 1
ATOM 4925 O O . ARG B 1 280 ? 13.047 2.846 -14.117 1 97.44 280 ARG B O 1
ATOM 4932 N N . PRO B 1 281 ? 11.219 3.23 -12.922 1 96.62 281 PRO B N 1
ATOM 4933 C CA . PRO B 1 281 ? 11.797 4.406 -12.266 1 96.62 281 PRO B CA 1
ATOM 4934 C C . PRO B 1 281 ? 13.07 4.082 -11.484 1 96.62 281 PRO B C 1
ATOM 4936 O O . PRO B 1 281 ? 13.969 4.918 -11.398 1 96.62 281 PRO B O 1
ATOM 4939 N N . GLU B 1 282 ? 13.141 2.898 -10.922 1 96 282 GLU B N 1
ATOM 4940 C CA . GLU B 1 282 ? 14.289 2.518 -10.117 1 96 282 GLU B CA 1
ATOM 4941 C C . GLU B 1 282 ? 15.508 2.227 -10.992 1 96 282 GLU B C 1
ATOM 4943 O O . GLU B 1 282 ? 16.625 2.129 -10.492 1 96 282 GLU B O 1
ATOM 4948 N N . ALA B 1 283 ? 15.328 2.092 -12.312 1 96.44 283 ALA B N 1
ATOM 4949 C CA . ALA B 1 283 ? 16.406 1.744 -13.234 1 96.44 283 ALA B CA 1
ATOM 4950 C C . ALA B 1 283 ? 17.078 2.996 -13.789 1 96.44 283 ALA B C 1
ATOM 4952 O O . ALA B 1 283 ? 17.953 2.906 -14.656 1 96.44 283 ALA B O 1
ATOM 4953 N N . ILE B 1 284 ? 16.641 4.141 -13.312 1 97.12 284 ILE B N 1
ATOM 4954 C CA . ILE B 1 284 ? 17.188 5.402 -13.812 1 97.12 284 ILE B CA 1
ATOM 4955 C C . ILE B 1 284 ? 18.109 6.016 -12.758 1 97.12 284 ILE B C 1
ATOM 4957 O O . ILE B 1 284 ? 17.766 6.066 -11.578 1 97.12 284 ILE B O 1
ATOM 4961 N N . THR B 1 285 ? 19.281 6.387 -13.156 1 96.5 285 THR B N 1
ATOM 4962 C CA . THR B 1 285 ? 20.203 7.129 -12.305 1 96.5 285 THR B CA 1
ATOM 4963 C C . THR B 1 285 ? 20.516 8.492 -12.922 1 96.5 285 THR B C 1
ATOM 4965 O O . THR B 1 285 ? 20.359 8.688 -14.125 1 96.5 285 THR B O 1
ATOM 4968 N N . LEU B 1 286 ? 20.891 9.414 -12.047 1 96.38 286 LEU B N 1
ATOM 4969 C CA . LEU B 1 286 ? 21.25 10.766 -12.477 1 96.38 286 LEU B CA 1
ATOM 4970 C C . LEU B 1 286 ? 22.719 11.039 -12.219 1 96.38 286 LEU B C 1
ATOM 4972 O O . LEU B 1 286 ? 23.203 10.844 -11.102 1 96.38 286 LEU B O 1
ATOM 4976 N N . GLN B 1 287 ? 23.344 11.398 -13.266 1 95.44 287 GLN B N 1
ATOM 4977 C CA . GLN B 1 287 ? 24.75 11.781 -13.156 1 95.44 287 GLN B CA 1
ATOM 4978 C C . GLN B 1 287 ? 24.938 13.281 -13.352 1 95.44 287 GLN B C 1
ATOM 4980 O O . GLN B 1 287 ? 24.016 13.969 -13.797 1 95.44 287 GLN B O 1
ATOM 4985 N N . LYS B 1 288 ? 26.094 13.797 -12.961 1 92.56 288 LYS B N 1
ATOM 4986 C CA . LYS B 1 288 ? 26.375 15.234 -13.031 1 92.56 288 LYS B CA 1
ATOM 4987 C C . LYS B 1 288 ? 26.766 15.648 -14.445 1 92.56 288 LYS B C 1
ATOM 4989 O O . LYS B 1 288 ? 26.625 16.812 -14.812 1 92.56 288 LYS B O 1
ATOM 4994 N N . SER B 1 289 ? 27.281 14.695 -15.219 1 94.62 289 SER B N 1
ATOM 4995 C CA . SER B 1 289 ? 27.703 14.977 -16.594 1 94.62 289 SER B CA 1
ATOM 4996 C C . SER B 1 289 ? 27.203 13.898 -17.547 1 94.62 289 SER B C 1
ATOM 4998 O O . SER B 1 289 ? 26.812 12.805 -17.125 1 94.62 289 SER B O 1
ATOM 5000 N N . GLY B 1 290 ? 27.031 14.242 -18.734 1 95.12 290 GLY B N 1
ATOM 5001 C CA . GLY B 1 290 ? 26.578 13.32 -19.75 1 95.12 290 GLY B CA 1
ATOM 5002 C C . GLY B 1 290 ? 26.328 13.992 -21.094 1 95.12 290 GLY B C 1
ATOM 5003 O O . GLY B 1 290 ? 26.719 15.133 -21.297 1 95.12 290 GLY B O 1
ATOM 5004 N N . GLU B 1 291 ? 25.781 13.211 -21.938 1 95.62 291 GLU B N 1
ATOM 5005 C CA . GLU B 1 291 ? 25.422 13.711 -23.266 1 95.62 291 GLU B CA 1
ATOM 5006 C C . GLU B 1 291 ? 24.141 14.531 -23.219 1 95.62 291 GLU B C 1
ATOM 5008 O O . GLU B 1 291 ? 23.328 14.391 -22.281 1 95.62 291 GLU B O 1
ATOM 5013 N N . GLU B 1 292 ? 23.953 15.328 -24.266 1 95.81 292 GLU B N 1
ATOM 5014 C CA . GLU B 1 292 ? 22.766 16.188 -24.344 1 95.81 292 GLU B CA 1
ATOM 5015 C C . GLU B 1 292 ? 21.484 15.359 -24.359 1 95.81 292 GLU B C 1
ATOM 5017 O O . GLU B 1 292 ? 20.484 15.758 -23.75 1 95.81 292 GLU B O 1
ATOM 5022 N N . ALA B 1 293 ? 21.547 14.25 -24.984 1 96.56 293 ALA B N 1
ATOM 5023 C CA . ALA B 1 293 ? 20.375 13.391 -25.078 1 96.56 293 ALA B CA 1
ATOM 5024 C C . ALA B 1 293 ? 20 12.828 -23.703 1 96.56 293 ALA B C 1
ATOM 5026 O O . ALA B 1 293 ? 18.875 12.359 -23.516 1 96.56 293 ALA B O 1
ATOM 5027 N N . GLN B 1 294 ? 20.906 12.852 -22.766 1 97.31 294 GLN B N 1
ATOM 5028 C CA . GLN B 1 294 ? 20.688 12.32 -21.438 1 97.31 294 GLN B CA 1
ATOM 5029 C C . GLN B 1 294 ? 20.219 13.414 -20.469 1 97.31 294 GLN B C 1
ATOM 5031 O O . GLN B 1 294 ? 19.844 13.125 -19.328 1 97.31 294 GLN B O 1
ATOM 5036 N N . ARG B 1 295 ? 20.234 14.617 -20.953 1 97.44 295 ARG B N 1
ATOM 5037 C CA . ARG B 1 295 ? 19.953 15.758 -20.078 1 97.44 295 ARG B CA 1
ATOM 5038 C C . ARG B 1 295 ? 18.453 15.836 -19.75 1 97.44 295 ARG B C 1
ATOM 5040 O O . ARG B 1 295 ? 17.609 15.695 -20.641 1 97.44 295 ARG B O 1
ATOM 5047 N N . CYS B 1 296 ? 18.109 15.977 -18.438 1 97.31 296 CYS B N 1
ATOM 5048 C CA . CYS B 1 296 ? 16.734 16.141 -18.016 1 97.31 296 CYS B CA 1
ATOM 5049 C C . CYS B 1 296 ? 16.609 17.234 -16.969 1 97.31 296 CYS B C 1
ATOM 5051 O O . CYS B 1 296 ? 17.594 17.609 -16.344 1 97.31 296 CYS B O 1
ATOM 5053 N N . HIS B 1 297 ? 15.461 17.828 -16.891 1 97.5 297 HIS B N 1
ATOM 5054 C CA . HIS B 1 297 ? 15.164 18.891 -15.938 1 97.5 297 HIS B CA 1
ATOM 5055 C C . HIS B 1 297 ? 14.18 18.422 -14.867 1 97.5 297 HIS B C 1
ATOM 5057 O O . HIS B 1 297 ? 13.109 17.891 -15.195 1 97.5 297 HIS B O 1
ATOM 5063 N N . ILE B 1 298 ? 14.555 18.562 -13.656 1 96.12 298 ILE B N 1
ATOM 5064 C CA . ILE B 1 298 ? 13.75 18.094 -12.531 1 96.12 298 ILE B CA 1
ATOM 5065 C C . ILE B 1 298 ? 12.625 19.094 -12.258 1 96.12 298 ILE B C 1
ATOM 5067 O O . ILE B 1 298 ? 12.875 20.281 -12.062 1 96.12 298 ILE B O 1
ATOM 5071 N N . HIS B 1 299 ? 11.422 18.578 -12.25 1 92.12 299 HIS B N 1
ATOM 5072 C CA . HIS B 1 299 ? 10.227 19.375 -12.023 1 92.12 299 HIS B CA 1
ATOM 5073 C C . HIS B 1 299 ? 9.789 19.297 -10.562 1 92.12 299 HIS B C 1
ATOM 5075 O O . HIS B 1 299 ? 9.375 20.297 -9.977 1 92.12 299 HIS B O 1
ATOM 5081 N N . ASN B 1 300 ? 9.828 18.141 -10.102 1 90.44 300 ASN B N 1
ATOM 5082 C CA . ASN B 1 300 ? 9.344 17.891 -8.75 1 90.44 300 ASN B CA 1
ATOM 5083 C C . ASN B 1 300 ? 10.078 16.719 -8.102 1 90.44 300 ASN B C 1
ATOM 5085 O O . ASN B 1 300 ? 10.5 15.789 -8.789 1 90.44 300 ASN B O 1
ATOM 5089 N N . ALA B 1 301 ? 10.289 16.859 -6.824 1 93.12 301 ALA B N 1
ATOM 5090 C CA . ALA B 1 301 ? 10.898 15.797 -6.023 1 93.12 301 ALA B CA 1
ATOM 5091 C C . ALA B 1 301 ? 10.211 15.672 -4.668 1 93.12 301 ALA B C 1
ATOM 5093 O O . ALA B 1 301 ? 10.062 16.656 -3.945 1 93.12 301 ALA B O 1
ATOM 5094 N N . VAL B 1 302 ? 9.812 14.5 -4.441 1 91.44 302 VAL B N 1
ATOM 5095 C CA . VAL B 1 302 ? 9.133 14.234 -3.176 1 91.44 302 VAL B CA 1
ATOM 5096 C C . VAL B 1 302 ? 9.891 13.156 -2.402 1 91.44 302 VAL B C 1
ATOM 5098 O O . VAL B 1 302 ? 10.234 12.109 -2.959 1 91.44 302 VAL B O 1
ATOM 5101 N N . TYR B 1 303 ? 10.164 13.453 -1.146 1 93.06 303 TYR B N 1
ATOM 5102 C CA . TYR B 1 303 ? 10.781 12.461 -0.277 1 93.06 303 TYR B CA 1
ATOM 5103 C C . TYR B 1 303 ? 9.75 11.445 0.211 1 93.06 303 TYR B C 1
ATOM 5105 O O . TYR B 1 303 ? 8.766 11.82 0.852 1 93.06 303 TYR B O 1
ATOM 5113 N N . MET B 1 304 ? 10.023 10.125 -0.045 1 93.5 304 MET B N 1
ATOM 5114 C CA . MET B 1 304 ? 9.055 9.07 0.256 1 93.5 304 MET B CA 1
ATOM 5115 C C . MET B 1 304 ? 9.539 8.211 1.42 1 93.5 304 MET B C 1
ATOM 5117 O O . MET B 1 304 ? 8.984 7.137 1.676 1 93.5 304 MET B O 1
ATOM 5121 N N . GLY B 1 305 ? 10.562 8.602 2.076 1 93.06 305 GLY B N 1
ATOM 5122 C CA . GLY B 1 305 ? 11.156 7.812 3.141 1 93.06 305 GLY B CA 1
ATOM 5123 C C . GLY B 1 305 ? 12.352 6.996 2.682 1 93.06 305 GLY B C 1
ATOM 5124 O O . GLY B 1 305 ? 13.5 7.441 2.799 1 93.06 305 GLY B O 1
ATOM 5125 N N . ASN B 1 306 ? 12.023 5.91 1.923 1 93.62 306 ASN B N 1
ATOM 5126 C CA . ASN B 1 306 ? 13.102 5.016 1.522 1 93.62 306 ASN B CA 1
ATOM 5127 C C . ASN B 1 306 ? 13.688 5.41 0.167 1 93.62 306 ASN B C 1
ATOM 5129 O O . ASN B 1 306 ? 14.727 4.895 -0.24 1 93.62 306 ASN B O 1
ATOM 5133 N N . HIS B 1 307 ? 13.023 6.402 -0.491 1 94.94 307 HIS B N 1
ATOM 5134 C CA . HIS B 1 307 ? 13.523 6.895 -1.769 1 94.94 307 HIS B CA 1
ATOM 5135 C C . HIS B 1 307 ? 12.961 8.273 -2.086 1 94.94 307 HIS B C 1
ATOM 5137 O O . HIS B 1 307 ? 12.094 8.781 -1.363 1 94.94 307 HIS B O 1
ATOM 5143 N N . TRP B 1 308 ? 13.578 8.891 -3.084 1 95.25 308 TRP B N 1
ATOM 5144 C CA . TRP B 1 308 ? 13.023 10.094 -3.693 1 95.25 308 TRP B CA 1
ATOM 5145 C C . TRP B 1 308 ? 12.219 9.75 -4.941 1 95.25 308 TRP B C 1
ATOM 5147 O O . TRP B 1 308 ? 12.672 8.969 -5.781 1 95.25 308 TRP B O 1
ATOM 5157 N N . GLU B 1 309 ? 11.055 10.266 -4.973 1 94.38 309 GLU B N 1
ATOM 5158 C CA . GLU B 1 309 ? 10.266 10.211 -6.203 1 94.38 309 GLU B CA 1
ATOM 5159 C C . GLU B 1 309 ? 10.375 11.516 -6.988 1 94.38 309 GLU B C 1
ATOM 5161 O O . GLU B 1 309 ? 9.93 12.562 -6.523 1 94.38 309 GLU B O 1
ATOM 5166 N N . ILE B 1 310 ? 10.938 11.438 -8.156 1 95.69 310 ILE B N 1
ATOM 5167 C CA . ILE B 1 310 ? 11.289 12.633 -8.922 1 95.69 310 ILE B CA 1
ATOM 5168 C C . ILE B 1 310 ? 10.555 12.617 -10.266 1 95.69 310 ILE B C 1
ATOM 5170 O O . ILE B 1 310 ? 10.523 11.586 -10.945 1 95.69 310 ILE B O 1
ATOM 5174 N N . ILE B 1 311 ? 9.938 13.672 -10.547 1 94.19 311 ILE B N 1
ATOM 5175 C CA . ILE B 1 311 ? 9.359 13.891 -11.867 1 94.19 311 ILE B CA 1
ATOM 5176 C C . ILE B 1 311 ? 10.25 14.844 -12.664 1 94.19 311 ILE B C 1
ATOM 5178 O O . ILE B 1 311 ? 10.5 15.969 -12.234 1 94.19 311 ILE B O 1
ATOM 5182 N N . ALA B 1 312 ? 10.742 14.375 -13.773 1 96.75 312 ALA B N 1
ATOM 5183 C CA . ALA B 1 312 ? 11.633 15.18 -14.609 1 96.75 312 ALA B CA 1
ATOM 5184 C C . ALA B 1 312 ? 11.086 15.297 -16.031 1 96.75 312 ALA B C 1
ATOM 5186 O O . ALA B 1 312 ? 10.266 14.484 -16.453 1 96.75 312 ALA B O 1
ATOM 5187 N N . ASP B 1 313 ? 11.453 16.328 -16.641 1 97.12 313 ASP B N 1
ATOM 5188 C CA . ASP B 1 313 ? 11.219 16.5 -18.078 1 97.12 313 ASP B CA 1
ATOM 5189 C C . ASP B 1 313 ? 12.438 16.062 -18.875 1 97.12 313 ASP B C 1
ATOM 5191 O O . ASP B 1 313 ? 13.547 16.578 -18.672 1 97.12 313 ASP B O 1
ATOM 5195 N N . TRP B 1 314 ? 12.258 15.062 -19.688 1 97.25 314 TRP B N 1
ATOM 5196 C CA . TRP B 1 314 ? 13.312 14.523 -20.547 1 97.25 314 TRP B CA 1
ATOM 5197 C C . TRP B 1 314 ? 12.883 14.539 -22 1 97.25 314 TRP B C 1
ATOM 5199 O O . TRP B 1 314 ? 12.039 13.742 -22.422 1 97.25 314 TRP B O 1
ATOM 5209 N N . GLN B 1 315 ? 13.516 15.445 -22.812 1 95.19 315 GLN B N 1
ATOM 5210 C CA . GLN B 1 315 ? 13.188 15.586 -24.219 1 95.19 315 GLN B CA 1
ATOM 5211 C C . GLN B 1 315 ? 11.695 15.812 -24.422 1 95.19 315 GLN B C 1
ATOM 5213 O O . GLN B 1 315 ? 11.062 15.125 -25.219 1 95.19 315 GLN B O 1
ATOM 5218 N N . ASN B 1 316 ? 11.031 16.562 -23.594 1 93.5 316 ASN B N 1
ATOM 5219 C CA . ASN B 1 316 ? 9.648 17 -23.641 1 93.5 316 ASN B CA 1
ATOM 5220 C C . ASN B 1 316 ? 8.688 15.914 -23.188 1 93.5 316 ASN B C 1
ATOM 5222 O O . ASN B 1 316 ? 7.496 15.953 -23.516 1 93.5 316 ASN B O 1
ATOM 5226 N N . HIS B 1 317 ? 9.297 14.922 -22.594 1 95.44 317 HIS B N 1
ATOM 5227 C CA . HIS B 1 317 ? 8.469 13.875 -22 1 95.44 317 HIS B CA 1
ATOM 5228 C C . HIS B 1 317 ? 8.664 13.789 -20.5 1 95.44 317 HIS B C 1
ATOM 5230 O O . HIS B 1 317 ? 9.773 14.008 -20 1 95.44 317 HIS B O 1
ATOM 5236 N N . GLU B 1 318 ? 7.566 13.469 -19.812 1 94.06 318 GLU B N 1
ATOM 5237 C CA . GLU B 1 318 ? 7.652 13.281 -18.375 1 94.06 318 GLU B CA 1
ATOM 5238 C C . GLU B 1 318 ? 8.305 11.945 -18.031 1 94.06 318 GLU B C 1
ATOM 5240 O O . GLU B 1 318 ? 8.023 10.93 -18.656 1 94.06 318 GLU B O 1
ATOM 5245 N N . LEU B 1 319 ? 9.211 12.031 -17.094 1 95.44 319 LEU B N 1
ATOM 5246 C CA . LEU B 1 319 ? 9.961 10.867 -16.656 1 95.44 319 LEU B CA 1
ATOM 5247 C C . LEU B 1 319 ? 9.883 10.719 -15.133 1 95.44 319 LEU B C 1
ATOM 5249 O O . LEU B 1 319 ? 10.109 11.688 -14.406 1 95.44 319 LEU B O 1
ATOM 5253 N N . LEU B 1 320 ? 9.5 9.531 -14.703 1 94.62 320 LEU B N 1
ATOM 5254 C CA . LEU B 1 320 ? 9.484 9.227 -13.273 1 94.62 320 LEU B CA 1
ATOM 5255 C C . LEU B 1 320 ? 10.781 8.539 -12.859 1 94.62 320 LEU B C 1
ATOM 5257 O O . LEU B 1 320 ? 11.172 7.523 -13.445 1 94.62 320 LEU B O 1
ATOM 5261 N N . ILE B 1 321 ? 11.477 9.117 -11.844 1 97.12 321 ILE B N 1
ATOM 5262 C CA . ILE B 1 321 ? 12.766 8.609 -11.367 1 97.12 321 ILE B CA 1
ATOM 5263 C C . ILE B 1 321 ? 12.688 8.336 -9.867 1 97.12 321 ILE B C 1
ATOM 5265 O O . ILE B 1 321 ? 12.18 9.164 -9.102 1 97.12 321 ILE B O 1
ATOM 5269 N N . ASN B 1 322 ? 13.07 7.168 -9.492 1 96.5 322 ASN B N 1
ATOM 5270 C CA . ASN B 1 322 ? 13.227 6.844 -8.078 1 96.5 322 ASN B CA 1
ATOM 5271 C C . ASN B 1 322 ? 14.695 6.699 -7.691 1 96.5 322 ASN B C 1
ATOM 5273 O O . ASN B 1 322 ? 15.398 5.836 -8.219 1 96.5 322 ASN B O 1
ATOM 5277 N N . LEU B 1 323 ? 15.188 7.523 -6.781 1 96 323 LEU B N 1
ATOM 5278 C CA . LEU B 1 323 ? 16.578 7.488 -6.348 1 96 323 LEU B CA 1
ATOM 5279 C C . LEU B 1 323 ? 16.672 7.223 -4.848 1 96 323 LEU B C 1
ATOM 5281 O O . LEU B 1 323 ? 15.781 7.605 -4.09 1 96 323 LEU B O 1
ATOM 5285 N N . LYS B 1 324 ? 17.734 6.578 -4.496 1 93.38 324 LYS B N 1
ATOM 5286 C CA . LYS B 1 324 ? 18.031 6.453 -3.07 1 93.38 324 LYS B CA 1
ATOM 5287 C C . LYS B 1 324 ? 18.172 7.82 -2.416 1 93.38 324 LYS B C 1
ATOM 5289 O O . LYS B 1 324 ? 18.547 8.789 -3.076 1 93.38 324 LYS B O 1
ATOM 5294 N N . PRO B 1 325 ? 17.906 7.852 -1.16 1 91.06 325 PRO B N 1
ATOM 5295 C CA . PRO B 1 325 ? 17.984 9.133 -0.458 1 91.06 325 PRO B CA 1
ATOM 5296 C C . PRO B 1 325 ? 19.344 9.812 -0.598 1 91.06 325 PRO B C 1
ATOM 5298 O O . PRO B 1 325 ? 19.422 11.031 -0.752 1 91.06 325 PRO B O 1
ATOM 5301 N N . GLU B 1 326 ? 20.391 9.023 -0.67 1 89.5 326 GLU B N 1
ATOM 5302 C CA . GLU B 1 326 ? 21.734 9.594 -0.714 1 89.5 326 GLU B CA 1
ATOM 5303 C C . GLU B 1 326 ? 22.141 9.945 -2.143 1 89.5 326 GLU B C 1
ATOM 5305 O O . GLU B 1 326 ? 23.141 10.625 -2.359 1 89.5 326 GLU B O 1
ATOM 5310 N N . ALA B 1 327 ? 21.281 9.531 -3.074 1 91.12 327 ALA B N 1
ATOM 5311 C CA . ALA B 1 327 ? 21.672 9.703 -4.473 1 91.12 327 ALA B CA 1
ATOM 5312 C C . ALA B 1 327 ? 21.047 10.969 -5.062 1 91.12 327 ALA B C 1
ATOM 5314 O O . ALA B 1 327 ? 21.25 11.281 -6.238 1 91.12 327 ALA B O 1
ATOM 5315 N N . PHE B 1 328 ? 20.281 11.68 -4.223 1 92.38 328 PHE B N 1
ATOM 5316 C CA . PHE B 1 328 ? 19.609 12.875 -4.723 1 92.38 328 PHE B CA 1
ATOM 5317 C C . PHE B 1 328 ? 19.844 14.055 -3.783 1 92.38 328 PHE B C 1
ATOM 5319 O O . PHE B 1 328 ? 19.734 13.914 -2.562 1 92.38 328 PHE B O 1
ATOM 5326 N N . ASP B 1 329 ? 20.234 15.156 -4.352 1 89.5 329 ASP B N 1
ATOM 5327 C CA . ASP B 1 329 ? 20.359 16.406 -3.611 1 89.5 329 ASP B CA 1
ATOM 5328 C C . ASP B 1 329 ? 19.109 17.266 -3.752 1 89.5 329 ASP B C 1
ATOM 5330 O O . ASP B 1 329 ? 18.719 17.641 -4.863 1 89.5 329 ASP B O 1
ATOM 5334 N N . GLU B 1 330 ? 18.719 17.625 -2.525 1 85.62 330 GLU B N 1
ATOM 5335 C CA . GLU B 1 330 ? 17.516 18.453 -2.52 1 85.62 330 GLU B CA 1
ATOM 5336 C C . GLU B 1 330 ? 17.75 19.781 -3.23 1 85.62 330 GLU B C 1
ATOM 5338 O O . GLU B 1 330 ? 18.75 20.453 -2.982 1 85.62 330 GLU B O 1
ATOM 5343 N N . GLY B 1 331 ? 17.359 20.156 -4.301 1 85.31 331 GLY B N 1
ATOM 5344 C CA . GLY B 1 331 ? 17.547 21.406 -5.039 1 85.31 331 GLY B CA 1
ATOM 5345 C C . GLY B 1 331 ? 18.094 21.188 -6.438 1 85.31 331 GLY B C 1
ATOM 5346 O O . GLY B 1 331 ? 18.172 22.125 -7.234 1 85.31 331 GLY B O 1
ATOM 5347 N N . GLN B 1 332 ? 18.594 19.922 -6.551 1 91.25 332 GLN B N 1
ATOM 5348 C CA . GLN B 1 332 ? 19.047 19.578 -7.895 1 91.25 332 GLN B CA 1
ATOM 5349 C C . GLN B 1 332 ? 17.969 19.859 -8.93 1 91.25 332 GLN B C 1
ATOM 5351 O O . GLN B 1 332 ? 16.828 19.438 -8.773 1 91.25 332 GLN B O 1
ATOM 5356 N N . LYS B 1 333 ? 18.328 20.672 -9.93 1 94 333 LYS B N 1
ATOM 5357 C CA . LYS B 1 333 ? 17.312 21.094 -10.906 1 94 333 LYS B CA 1
ATOM 5358 C C . LYS B 1 333 ? 17.5 20.359 -12.227 1 94 333 LYS B C 1
ATOM 5360 O O . LYS B 1 333 ? 16.578 20.328 -13.055 1 94 333 LYS B O 1
ATOM 5365 N N . GLU B 1 334 ? 18.719 19.875 -12.375 1 95.94 334 GLU B N 1
ATOM 5366 C CA . GLU B 1 334 ? 19 19.172 -13.625 1 95.94 334 GLU B CA 1
ATOM 5367 C C . GLU B 1 334 ? 19.922 17.969 -13.383 1 95.94 334 GLU B C 1
ATOM 5369 O O . GLU B 1 334 ? 20.5 17.828 -12.305 1 95.94 334 GLU B O 1
ATOM 5374 N N . GLY B 1 335 ? 19.953 17.031 -14.344 1 96.38 335 GLY B N 1
ATOM 5375 C CA . GLY B 1 335 ? 20.828 15.875 -14.32 1 96.38 335 GLY B CA 1
ATOM 5376 C C . GLY B 1 335 ? 20.875 15.148 -15.648 1 96.38 335 GLY B C 1
ATOM 5377 O O . GLY B 1 335 ? 20.188 15.516 -16.594 1 96.38 335 GLY B O 1
ATOM 5378 N N . TYR B 1 336 ? 21.844 14.258 -15.734 1 97.81 336 TYR B N 1
ATOM 5379 C CA . TYR B 1 336 ? 21.984 13.414 -16.922 1 97.81 336 TYR B CA 1
ATOM 5380 C C . TYR B 1 336 ? 21.609 11.969 -16.609 1 97.81 336 TYR B C 1
ATOM 5382 O O . TYR B 1 336 ? 22.281 11.312 -15.805 1 97.81 336 TYR B O 1
ATOM 5390 N N . LEU B 1 337 ? 20.578 11.484 -17.297 1 97.25 337 LEU B N 1
ATOM 5391 C CA . LEU B 1 337 ? 20.016 10.195 -16.906 1 97.25 337 LEU B CA 1
ATOM 5392 C C . LEU B 1 337 ? 20.797 9.055 -17.547 1 97.25 337 LEU B C 1
ATOM 5394 O O . LEU B 1 337 ? 21.391 9.219 -18.609 1 97.25 337 LEU B O 1
ATOM 5398 N N . HIS B 1 338 ? 20.859 7.953 -16.891 1 96.94 338 HIS B N 1
ATOM 5399 C CA . HIS B 1 338 ? 21.344 6.664 -17.359 1 96.94 338 HIS B CA 1
ATOM 5400 C C . HIS B 1 338 ? 20.359 5.547 -17.047 1 96.94 338 HIS B C 1
ATOM 5402 O O . HIS B 1 338 ? 19.812 5.48 -15.945 1 96.94 338 HIS B O 1
ATOM 5408 N N . PHE B 1 339 ? 20.156 4.684 -18.078 1 96.62 339 PHE B N 1
ATOM 5409 C CA . PHE B 1 339 ? 19.234 3.562 -17.891 1 96.62 339 PHE B CA 1
ATOM 5410 C C . PHE B 1 339 ? 20 2.293 -17.531 1 96.62 339 PHE B C 1
ATOM 5412 O O . PHE B 1 339 ? 20.953 1.917 -18.219 1 96.62 339 PHE B O 1
ATOM 5419 N N . ASN B 1 340 ? 19.641 1.694 -16.453 1 95.12 340 ASN B N 1
ATOM 5420 C CA . ASN B 1 340 ? 20.078 0.324 -16.203 1 95.12 340 ASN B CA 1
ATOM 5421 C C . ASN B 1 340 ? 19.25 -0.677 -17.016 1 95.12 340 ASN B C 1
ATOM 5423 O O . ASN B 1 340 ? 18.031 -0.739 -16.875 1 95.12 340 ASN B O 1
ATOM 5427 N N . PRO B 1 341 ? 19.875 -1.49 -17.797 1 93.94 341 PRO B N 1
ATOM 5428 C CA . PRO B 1 341 ? 19.156 -2.393 -18.703 1 93.94 341 PRO B CA 1
ATOM 5429 C C . PRO B 1 341 ? 1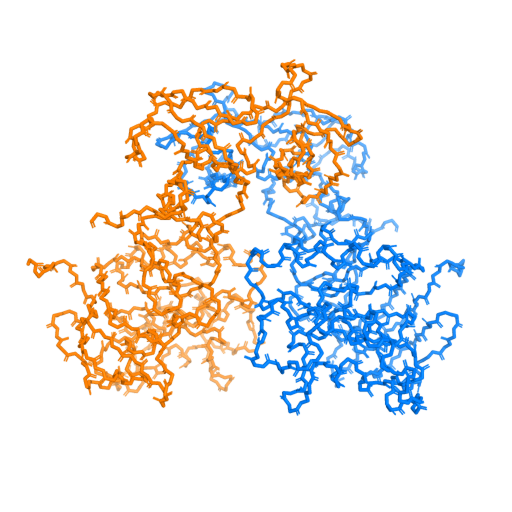8.219 -3.344 -17.969 1 93.94 341 PRO B C 1
ATOM 5431 O O . PRO B 1 341 ? 17.219 -3.799 -18.531 1 93.94 341 PRO B O 1
ATOM 5434 N N . THR B 1 342 ? 18.5 -3.635 -16.734 1 90.69 342 THR B N 1
ATOM 5435 C CA . THR B 1 342 ? 17.688 -4.582 -15.984 1 90.69 342 THR B CA 1
ATOM 5436 C C . THR B 1 342 ? 16.266 -4.043 -15.781 1 90.69 342 THR B C 1
ATOM 5438 O O . THR B 1 342 ? 15.328 -4.812 -15.578 1 90.69 342 THR B O 1
ATOM 5441 N N . GLY B 1 343 ? 16.125 -2.76 -15.844 1 94.94 343 GLY B N 1
ATOM 5442 C CA . GLY B 1 343 ? 14.82 -2.158 -15.625 1 94.94 343 GLY B CA 1
ATOM 5443 C C . GLY B 1 343 ? 14.195 -1.61 -16.891 1 94.94 343 GLY B C 1
ATOM 5444 O O . GLY B 1 343 ? 13.289 -0.778 -16.844 1 94.94 343 GLY B O 1
ATOM 5445 N N . VAL B 1 344 ? 14.781 -2.045 -18.094 1 96.5 344 VAL B N 1
ATOM 5446 C CA . VAL B 1 344 ? 14.258 -1.637 -19.391 1 96.5 344 VAL B CA 1
ATOM 5447 C C . VAL B 1 344 ? 13.539 -2.812 -20.047 1 96.5 344 VAL B C 1
ATOM 5449 O O . VAL B 1 344 ? 14.031 -3.945 -20.016 1 96.5 344 VAL B O 1
ATOM 5452 N N . PHE B 1 345 ? 12.336 -2.602 -20.578 1 96.62 345 PHE B N 1
ATOM 5453 C CA . PHE B 1 345 ? 11.633 -3.631 -21.328 1 96.62 345 PHE B CA 1
ATOM 5454 C C . PHE B 1 345 ? 11.109 -3.072 -22.656 1 96.62 345 PHE B C 1
ATOM 5456 O O . PHE B 1 345 ? 10.945 -1.857 -22.797 1 96.62 345 PHE B O 1
ATOM 5463 N N . LEU B 1 346 ? 10.938 -3.926 -23.578 1 97 346 LEU B N 1
ATOM 5464 C CA . LEU B 1 346 ? 10.469 -3.523 -24.891 1 97 346 LEU B CA 1
ATOM 5465 C C . LEU B 1 346 ? 9.094 -4.121 -25.188 1 97 346 LEU B C 1
ATOM 5467 O O . LEU B 1 346 ? 8.797 -5.242 -24.766 1 97 346 LEU B O 1
ATOM 5471 N N . LEU B 1 347 ? 8.305 -3.355 -25.828 1 96.5 347 LEU B N 1
ATOM 5472 C CA . LEU B 1 347 ? 7.012 -3.787 -26.344 1 96.5 347 LEU B CA 1
ATOM 5473 C C . LEU B 1 347 ? 6.867 -3.445 -27.812 1 96.5 347 LEU B C 1
ATOM 5475 O O . LEU B 1 347 ? 7.531 -2.533 -28.312 1 96.5 347 LEU B O 1
ATOM 5479 N N . PRO B 1 348 ? 6.016 -4.219 -28.516 1 95.19 348 PRO B N 1
ATOM 5480 C CA . PRO B 1 348 ? 5.711 -3.812 -29.891 1 95.19 348 PRO B CA 1
ATOM 5481 C C . PRO B 1 348 ? 5.133 -2.4 -29.969 1 95.19 348 PRO B C 1
ATOM 5483 O O . PRO B 1 348 ? 4.559 -1.906 -29 1 95.19 348 PRO B O 1
ATOM 5486 N N . ALA B 1 349 ? 5.219 -1.818 -31.109 1 93 349 ALA B N 1
ATOM 5487 C CA . ALA B 1 349 ? 4.789 -0.436 -31.312 1 93 349 ALA B CA 1
ATOM 5488 C C . ALA B 1 349 ? 3.297 -0.281 -31.031 1 93 349 ALA B C 1
ATOM 5490 O O . ALA B 1 349 ? 2.846 0.789 -30.609 1 93 349 ALA B O 1
ATOM 5491 N N . ASP B 1 350 ? 2.621 -1.332 -31.156 1 90.56 350 ASP B N 1
ATOM 5492 C CA . ASP B 1 350 ? 1.182 -1.257 -30.922 1 90.56 350 ASP B CA 1
ATOM 5493 C C . ASP B 1 350 ? 0.843 -1.544 -29.469 1 90.56 350 ASP B C 1
ATOM 5495 O O . ASP B 1 350 ? -0.32 -1.461 -29.062 1 90.56 350 ASP B O 1
ATOM 5499 N N . GLY B 1 351 ? 1.825 -1.947 -28.703 1 87.75 351 GLY B N 1
ATOM 5500 C CA . GLY B 1 351 ? 1.661 -2.041 -27.266 1 87.75 351 GLY B CA 1
ATOM 5501 C C . GLY B 1 351 ? 1.234 -3.42 -26.797 1 87.75 351 GLY B C 1
ATOM 5502 O O . GLY B 1 351 ? 0.984 -3.631 -25.609 1 87.75 351 GLY B O 1
ATOM 5503 N N . GLN B 1 352 ? 1.054 -4.324 -27.672 1 86.12 352 GLN B N 1
ATOM 5504 C CA . GLN B 1 352 ? 0.586 -5.656 -27.312 1 86.12 352 GLN B CA 1
ATOM 5505 C C . GLN B 1 352 ? 1.398 -6.738 -28.031 1 86.12 352 GLN B C 1
ATOM 5507 O O . GLN B 1 352 ? 1.532 -6.715 -29.25 1 86.12 352 GLN B O 1
ATOM 5512 N N . ARG B 1 353 ? 1.998 -7.555 -27.078 1 81.06 353 ARG B N 1
ATOM 5513 C CA . ARG B 1 353 ? 2.666 -8.695 -27.688 1 81.06 353 ARG B CA 1
ATOM 5514 C C . ARG B 1 353 ? 1.657 -9.758 -28.125 1 81.06 353 ARG B C 1
ATOM 5516 O O . ARG B 1 353 ? 0.674 -10.008 -27.422 1 81.06 353 ARG B O 1
ATOM 5523 N N . LYS B 1 354 ? 1.696 -10.148 -29.391 1 60.94 354 LYS B N 1
ATOM 5524 C CA . LYS B 1 354 ? 0.814 -11.195 -29.906 1 60.94 354 LYS B CA 1
ATOM 5525 C C . LYS B 1 354 ? 0.988 -12.484 -29.109 1 60.94 354 LYS B C 1
ATOM 5527 O O . LYS B 1 354 ? 2.104 -12.836 -28.719 1 60.94 354 LYS B O 1
ATOM 5532 N N . SER B 1 355 ? 0.101 -12.797 -28.109 1 53.78 355 SER B N 1
ATOM 5533 C CA . SER B 1 355 ? 0.11 -14.07 -27.391 1 53.78 355 SER B CA 1
ATOM 5534 C C . SER B 1 355 ? 0.667 -15.188 -28.266 1 53.78 355 SER B C 1
ATOM 5536 O O . SER B 1 355 ? 0.32 -15.297 -29.438 1 53.78 355 SER B O 1
ATOM 5538 N N . ALA B 1 356 ? 1.864 -15.859 -27.922 1 42.16 356 ALA B N 1
ATOM 5539 C CA . ALA B 1 356 ? 2.27 -17.062 -28.656 1 42.16 356 ALA B CA 1
ATOM 5540 C C . ALA B 1 356 ? 1.218 -18.156 -28.531 1 42.16 356 ALA B C 1
ATOM 5542 O O . ALA B 1 356 ? 0.542 -18.266 -27.5 1 42.16 356 ALA B O 1
#

Sequence (712 aa):
MQNEQAFLVLKDVTKSFGKTVVIDHLDLAIERGTMTTLLGPSGCGKTTILRLVAGLESPTSGQIYIDGEDVTKASIQQRDICIVFQSYALFPHMSIADNVGYGLKMLNVPRDERRVRVEEALALVDLAGFGERYVDQISGGQQQRVALARALVLKPKVLLFDEPLSNLDANLRRSMREKIRELQQSLGITSLYVTHDQSEAFAVSDQVIVMDKGRIVQKAPAKELYLHPNSLFLANFMGESSIFAGELHGNSVSTNGYRFELPDAAQYGLADGACLVGVRPEAITLQKSGEEAQRCHIHNAVYMGNHWEIIADWQNHELLINLKPEAFDEGQKEGYLHFNPTGVFLLPADGQRKSAMQNEQAFLVLKDVTKSFGKTVVIDHLDLAIERGTMTTLLGPSGCGKTTILRLVAGLESPTSGQIYIDGEDVTKASIQQRDICIVFQSYALFPHMSIADNVGYGLKMLNVPRDERRVRVEEALALVDLAGFGERYVDQISGGQQQRVALARALVLKPKVLLFDEPLSNLDANLRRSMREKIRELQQSLGITSLYVTHDQSEAFAVSDQVIVMDKGRIVQKAPAKELYLHPNSLFLANFMGESSIFAGELHGNSVSTNGYRFELPDAAQYGLADGACLVGVRPEAITLQKSGEEAQRCHIHNAVYMGNHWEIIADWQNHELLINLKPEAFDEGQKEGYLHFNPTGVFLLPADGQRKSA

Foldseek 3Di:
DPPPFFQKWWALFWADDVPRTLAGGATDTFGFLFEEEEAEDPSNCLVVVLCQLQQVDATPDTFIDGRRHTCRPPHNVVQQEDEQEQVLPFDQVAFLLCRLLVVVVVVVPDPVVSNVLSQVLCVLLPNRPRRRHGPVPDDPLSSLSSSVSSRPSSVGQEYEYHAHCVPDDPVSSVVVLQSVQVSSNVSSHHYYYYDHDLVSLLRRGPKYFYGGNNYTQDIDRLLCLAQEPQFPCSVPRNAHKDKFKWWDDQQWIDTQRDIDGAPCQCVNVDDTTIWMKIFHQAQKAFDADDDPQQKWFWDDWDDPPQWIWTWIQHSNDTDTHTGGPVRDDDPDGMTGMDGRNSRMYIYGPVGGHDDD/DPPPFFQKWWALFWADDVPRTLAGGATDTFGFLFEEEEAEDPSNCLVVVLCQLQQVDATPDTFIDGRRHTCRNPHNVVQQEDEQEQVLPFDQVAFLLCRLLVVVVVVVPDPVVSNVLSQVLCVLLPNRPRRRHGPVPDDPLSSLSSSVSSRPSSPGQEYEYHAHCVPDDPVSSVVVLQSVQVSSNVSSHHYYYYDHDLVSLLRRGPKYFYGGNNYTQDIDRLLCLAQQPQFPCSVPRNAHKDKFKWWDDQQWIDTQRDIDGAPCQCVNVDDTTIWMKIFHQAQKAFDADDDPQQKWFWDDWDDPPQWIWTWIQHSNDTDTHTGGPVRDDDPDGMTGMDGRNSRMYIYGPVGGHDDD

Nearest PDB structures (foldseek):
  8zx1-assembly1_D  TM=9.070E-01  e=2.741E-40  Escherichia coli
  2r6g-assembly1_A  TM=8.693E-01  e=4.441E-39  Escherichia coli K-12
  3puy-assembly1_B  TM=8.474E-01  e=7.207E-39  Escherichia coli K-12
  3rlf-assembly1_B  TM=8.467E-01  e=2.017E-38  Escherichia coli K-12
  3pux-assembly1_B  TM=8.477E-01  e=1.895E-37  Escherichia coli K-12

Solvent-accessible surface area (backbone atoms only — not comparable to full-atom values): 37354 Å² total; per-residue (Å²): 130,78,63,85,59,44,28,37,36,34,45,48,27,23,32,56,60,86,90,46,72,43,32,58,61,35,71,47,73,37,46,65,43,32,35,36,23,43,33,38,61,88,87,22,36,63,67,58,50,51,29,40,73,49,35,79,38,72,64,69,38,62,42,34,30,50,73,80,39,79,43,58,84,39,50,39,84,73,62,43,54,34,72,36,44,50,82,39,76,71,56,69,91,34,34,43,38,48,50,31,29,43,64,43,53,76,68,65,49,52,67,72,59,41,52,55,47,33,51,52,26,27,44,76,56,75,40,63,87,45,42,82,38,39,57,91,73,50,54,71,68,53,47,47,36,47,34,50,22,31,40,52,56,69,62,43,63,33,42,35,32,45,35,61,54,74,85,49,50,70,65,56,32,53,54,48,48,50,48,52,37,50,49,35,60,75,69,42,38,20,30,43,36,34,40,63,50,58,63,54,44,30,69,47,33,62,32,31,37,34,35,52,84,17,32,80,75,52,75,40,36,45,67,48,43,60,52,58,32,56,28,55,65,45,43,51,67,66,35,72,57,37,77,38,67,27,37,36,52,79,41,36,37,38,40,75,80,33,74,50,68,39,95,62,44,68,77,64,73,64,68,72,36,71,24,28,39,33,34,31,23,64,25,39,47,70,34,94,65,71,54,77,54,29,39,31,37,50,75,45,76,41,62,54,76,72,28,30,47,29,38,25,41,42,86,90,34,79,37,60,35,35,36,48,58,89,70,54,60,93,78,62,49,63,36,14,54,44,78,40,54,84,34,44,37,60,40,42,68,85,34,52,50,78,80,132,131,77,64,84,60,42,28,37,36,34,44,48,26,22,32,56,60,86,90,46,72,43,32,58,61,34,71,46,73,37,47,63,42,32,36,35,22,41,34,37,60,90,86,21,35,62,67,58,51,53,30,41,73,50,36,79,38,72,63,70,37,61,42,33,29,47,73,80,37,80,44,60,83,40,50,40,84,74,62,43,54,36,71,36,45,51,82,40,77,72,54,68,90,32,34,44,38,49,50,32,31,43,64,44,50,77,68,65,48,53,68,72,59,41,53,54,46,34,50,51,26,28,43,74,56,75,39,63,88,45,41,83,38,39,58,90,75,50,53,73,68,50,47,46,36,47,35,50,23,31,40,53,57,68,63,42,63,33,43,35,32,46,34,61,54,74,84,49,50,69,65,56,32,55,55,47,46,51,48,51,38,51,50,36,60,76,67,42,39,20,32,42,36,34,40,65,50,59,63,55,43,32,69,46,33,62,31,32,37,34,36,52,84,18,33,79,74,53,74,40,36,46,66,50,43,60,52,58,32,56,29,54,65,45,41,50,66,66,35,72,58,36,77,39,66,27,37,36,53,78,38,36,37,37,39,74,79,33,72,49,69,38,95,62,43,68,78,63,73,64,69,72,37,70,23,28,38,32,36,30,23,63,25,39,45,71,35,94,66,70,55,76,54,30,41,30,38,49,73,45,76,41,62,55,77,72,28,30,47,29,39,25,40,43,86,89,34,79,36,59,34,35,35,48,60,89,70,54,63,92,78,62,49,62,36,13,54,44,78,40,54,82,34,45,36,62,39,42,68,84,35,53,51,78,80,131

Organism: Cardiobacterium hominis (strain ATCC 15826 / DSM 8339 / NCTC 10426 / 6573) (NCBI:txid638300)